Protein AF-0000000074753295 (afdb_homodimer)

Nearest PDB structures (foldseek):
  6atp-assembly1_A  TM=7.482E-01  e=2.504E-10  Homo sapiens
  3zfb-assembly1_B  TM=7.483E-01  e=8.551E-10  Homo sapiens
  2r3x-assembly1_B  TM=7.324E-01  e=6.906E-10  Homo sapiens
  1gse-assembly1_B  TM=7.318E-01  e=7.285E-10  Homo sapiens
  3ktl-assembly1_B  TM=7.385E-01  e=1.059E-09  Homo sapiens

pLDDT: mean 79.84, std 23.33, range [22.93, 98.58]

Foldseek 3Di:
DPPPPPPDPPPPPPPPPPPPPPPPPPPPCPPPQDDFAKEKEAALALALRQLLLLLCLFQPGHYDYDYDPDLVVCQVVAPHSDDTWIAGDPPGIDDDSVRSQVVSQVPGPQADDDPVSVVLLVVLLVLLVVLRVLVVCLLVVNDDDPLSVCQLPFCDCPDPPRSGHPNVSLVVVLVLLCVLCPPVVVNRHSVNCQLDSDNRHHHSSLSSNLSSVVLVCLVPVCSCPPRVSNVRNNVVSCPDPSNCQCDDDVHSRHDHNPPPSVD/DPPPPPPDPPPPPPPPPPPPPPPPPPPPCPVPQDDFAKEKEAALALALRQLLLLLCLFQPGHYDYDYDPDLVVCQVVAPPSDDTWIAGDPPGIDDDSVRSQVVSQVPGPQADDDPVSVVLLVVLLVLLVVLRVLVVCLLVVNDDDPLSVCQLPFCDCPDPPRSGHPNVSLVVVLVLLCVLCPPVVVNRHSVNCQLDSDNRHHHSSLSSNLSSVVLVCLVPVCSCPPRVSNVRNNVVSCPDPSNCQCDDCVHSNHDRNVVPSVD

Structure (mmCIF, N/CA/C/O backbone):
data_AF-0000000074753295-model_v1
#
loop_
_entity.id
_entity.type
_entity.pdbx_description
1 polymer 'Glutathione transferase'
#
loop_
_atom_site.group_PDB
_atom_site.id
_atom_site.type_symbol
_atom_site.label_atom_id
_atom_site.label_alt_id
_atom_site.label_comp_id
_atom_site.label_asym_id
_atom_site.label_entity_id
_atom_site.label_seq_id
_atom_site.pdbx_PDB_ins_code
_atom_site.Cartn_x
_atom_site.Cartn_y
_atom_site.Cartn_z
_atom_site.occupancy
_atom_site.B_iso_or_equiv
_atom_site.auth_seq_id
_atom_site.auth_comp_id
_atom_site.auth_asym_id
_atom_site.auth_atom_id
_atom_site.pdbx_PDB_model_num
ATOM 1 N N . MET A 1 1 ? -85.278 -34.259 -44.607 1 22.93 1 MET A N 1
ATOM 2 C CA . MET A 1 1 ? -85.221 -34.198 -43.149 1 22.93 1 MET A CA 1
ATOM 3 C C . MET A 1 1 ? -83.836 -33.766 -42.676 1 22.93 1 MET A C 1
ATOM 5 O O . MET A 1 1 ? -82.93 -34.593 -42.56 1 22.93 1 MET A O 1
ATOM 9 N N . ALA A 1 2 ? -83.374 -32.495 -43.119 1 24.71 2 ALA A N 1
ATOM 10 C CA . ALA A 1 2 ? -82.128 -31.734 -43.156 1 24.71 2 ALA A CA 1
ATOM 11 C C . ALA A 1 2 ? -81.68 -31.347 -41.749 1 24.71 2 ALA A C 1
ATOM 13 O O . ALA A 1 2 ? -82.33 -30.534 -41.087 1 24.71 2 ALA A O 1
ATOM 14 N N . ARG A 1 3 ? -81.108 -32.297 -40.955 1 25.81 3 ARG A N 1
ATOM 15 C CA . ARG A 1 3 ? -80.732 -32.353 -39.546 1 25.81 3 ARG A CA 1
ATOM 16 C C . ARG A 1 3 ? -79.679 -31.299 -39.218 1 25.81 3 ARG A C 1
ATOM 18 O O . ARG A 1 3 ? -78.58 -31.318 -39.776 1 25.81 3 ARG A O 1
ATOM 25 N N . SER A 1 4 ? -80.026 -30.026 -39.003 1 27.62 4 SER A N 1
ATOM 26 C CA . SER A 1 4 ? -79.315 -28.783 -38.727 1 27.62 4 SER A CA 1
ATOM 27 C C . SER A 1 4 ? -78.497 -28.887 -37.443 1 27.62 4 SER A C 1
ATOM 29 O O . SER A 1 4 ? -79.046 -29.153 -36.372 1 27.62 4 SER A O 1
ATOM 31 N N . SER A 1 5 ? -77.249 -29.41 -37.467 1 24.99 5 SER A N 1
ATOM 32 C CA . SER A 1 5 ? -76.243 -29.721 -36.457 1 24.99 5 SER A CA 1
ATOM 33 C C . SER A 1 5 ? -75.837 -28.473 -35.679 1 24.99 5 SER A C 1
ATOM 35 O O . SER A 1 5 ? -75.257 -27.544 -36.245 1 24.99 5 SER A O 1
ATOM 37 N N . ARG A 1 6 ? -76.619 -27.986 -34.675 1 28.18 6 ARG A N 1
ATOM 38 C CA . ARG A 1 6 ? -76.529 -26.808 -33.817 1 28.18 6 ARG A CA 1
ATOM 39 C C . ARG A 1 6 ? -75.253 -26.833 -32.984 1 28.18 6 ARG A C 1
ATOM 41 O O . ARG A 1 6 ? -75.054 -27.738 -32.17 1 28.18 6 ARG A O 1
ATOM 48 N N . TRP A 1 7 ? -74.043 -26.369 -33.446 1 24.99 7 TRP A N 1
ATOM 49 C CA . TRP A 1 7 ? -72.711 -26.378 -32.851 1 24.99 7 TRP A CA 1
ATOM 50 C C . TRP A 1 7 ? -72.674 -25.526 -31.586 1 24.99 7 TRP A C 1
ATOM 52 O O . TRP A 1 7 ? -73.024 -24.344 -31.616 1 24.99 7 TRP A O 1
ATOM 62 N N . PRO A 1 8 ? -72.841 -26.04 -30.317 1 29.98 8 PRO A N 1
ATOM 63 C CA . PRO A 1 8 ? -72.936 -25.35 -29.029 1 29.98 8 PRO A CA 1
ATOM 64 C C . PRO A 1 8 ? -71.678 -24.553 -28.691 1 29.98 8 PRO A C 1
ATOM 66 O O . PRO A 1 8 ? -70.565 -24.999 -28.98 1 29.98 8 PRO A O 1
ATOM 69 N N . TRP A 1 9 ? -71.639 -23.17 -28.712 1 27.85 9 TRP A N 1
ATOM 70 C CA . TRP A 1 9 ? -70.621 -22.162 -28.436 1 27.85 9 TRP A CA 1
ATOM 71 C C . TRP A 1 9 ? -70.162 -22.235 -26.983 1 27.85 9 TRP A C 1
ATOM 73 O O . TRP A 1 9 ? -70.97 -22.097 -26.062 1 27.85 9 TRP A O 1
ATOM 83 N N . LEU A 1 10 ? -69.258 -23.146 -26.539 1 26.39 10 LEU A N 1
ATOM 84 C CA . LEU A 1 10 ? -68.718 -23.316 -25.194 1 26.39 10 LEU A CA 1
ATOM 85 C C . LEU A 1 10 ? -68.041 -22.036 -24.715 1 26.39 10 LEU A C 1
ATOM 87 O O . LEU A 1 10 ? -67.155 -21.507 -25.391 1 26.39 10 LEU A O 1
ATOM 91 N N . ALA A 1 11 ? -68.693 -21.15 -23.957 1 29.46 11 ALA A N 1
ATOM 92 C CA . ALA A 1 11 ? -68.27 -19.924 -23.285 1 29.46 11 ALA A CA 1
ATOM 93 C C . ALA A 1 11 ? -67.146 -20.203 -22.292 1 29.46 11 ALA A C 1
ATOM 95 O O . ALA A 1 11 ? -67.334 -20.944 -21.324 1 29.46 11 ALA A O 1
ATOM 96 N N . LEU A 1 12 ? -65.837 -20.289 -22.655 1 26.9 12 LEU A N 1
ATOM 97 C CA . LEU A 1 12 ? -64.668 -20.481 -21.803 1 26.9 12 LEU A CA 1
ATOM 98 C C . LEU A 1 12 ? -64.55 -19.357 -20.78 1 26.9 12 LEU A C 1
ATOM 100 O O . LEU A 1 12 ? -64.461 -18.183 -21.148 1 26.9 12 LEU A O 1
ATOM 104 N N . ALA A 1 13 ? -65.15 -19.484 -19.571 1 28.53 13 ALA A N 1
ATOM 105 C CA . ALA A 1 13 ? -65.063 -18.622 -18.395 1 28.53 13 ALA A CA 1
ATOM 106 C C . ALA A 1 13 ? -63.61 -18.398 -17.985 1 28.53 13 ALA A C 1
ATOM 108 O O . ALA A 1 13 ? -62.877 -19.356 -17.727 1 28.53 13 ALA A O 1
ATOM 109 N N . ALA A 1 14 ? -62.894 -17.33 -18.429 1 28.89 14 ALA A N 1
ATOM 110 C CA . ALA A 1 14 ? -61.559 -16.86 -18.068 1 28.89 14 ALA A CA 1
ATOM 111 C C . ALA A 1 14 ? -61.467 -16.565 -16.574 1 28.89 14 ALA A C 1
ATOM 113 O O . ALA A 1 14 ? -62.123 -15.648 -16.074 1 28.89 14 ALA A O 1
ATOM 114 N N . LEU A 1 15 ? -61.379 -17.564 -15.648 1 31.29 15 LEU A N 1
ATOM 115 C CA . LEU A 1 15 ? -61.122 -17.396 -14.222 1 31.29 15 LEU A CA 1
ATOM 116 C C . LEU A 1 15 ? -59.857 -16.576 -13.99 1 31.29 15 LEU A C 1
ATOM 118 O O . LEU A 1 15 ? -58.763 -16.99 -14.381 1 31.29 15 LEU A O 1
ATOM 122 N N . GLY A 1 16 ? -59.909 -15.228 -13.937 1 28.08 16 GLY A N 1
ATOM 123 C CA . GLY A 1 16 ? -58.859 -14.297 -13.552 1 28.08 16 GLY A CA 1
ATOM 124 C C . GLY A 1 16 ? -58.276 -14.589 -12.183 1 28.08 16 GLY A C 1
ATOM 125 O O . GLY A 1 16 ? -58.957 -14.437 -11.167 1 28.08 16 GLY A O 1
ATOM 126 N N . LEU A 1 17 ? -57.368 -15.594 -12.014 1 30.66 17 LEU A N 1
ATOM 127 C CA . LEU A 1 17 ? -56.626 -15.844 -10.783 1 30.66 17 LEU A CA 1
ATOM 128 C C . LEU A 1 17 ? -55.878 -14.592 -10.335 1 30.66 17 LEU A C 1
ATOM 130 O O . LEU A 1 17 ? -54.973 -14.124 -11.028 1 30.66 17 LEU A O 1
ATOM 134 N N . ALA A 1 18 ? -56.535 -13.707 -9.595 1 31.38 18 ALA A N 1
ATOM 135 C CA . ALA A 1 18 ? -55.867 -12.617 -8.888 1 31.38 18 ALA A CA 1
ATOM 136 C C . ALA A 1 18 ? -54.765 -13.149 -7.976 1 31.38 18 ALA A C 1
ATOM 138 O O . ALA A 1 18 ? -55.041 -13.875 -7.017 1 31.38 18 ALA A O 1
ATOM 139 N N . VAL A 1 19 ? -53.549 -13.364 -8.467 1 30.08 19 VAL A N 1
ATOM 140 C CA . VAL A 1 19 ? -52.378 -13.632 -7.637 1 30.08 19 VAL A CA 1
ATOM 141 C C . VAL A 1 19 ? -52.187 -12.499 -6.632 1 30.08 19 VAL A C 1
ATOM 143 O O . VAL A 1 19 ? -51.93 -11.356 -7.016 1 30.08 19 VAL A O 1
ATOM 146 N N . ALA A 1 20 ? -52.881 -12.513 -5.52 1 31.47 20 ALA A N 1
ATOM 147 C CA . ALA A 1 20 ? -52.535 -11.651 -4.393 1 31.47 20 ALA A CA 1
ATOM 148 C C . ALA A 1 20 ? -51.049 -11.753 -4.06 1 31.47 20 ALA A C 1
ATOM 150 O O . ALA A 1 20 ? -50.554 -12.832 -3.726 1 31.47 20 ALA A O 1
ATOM 151 N N . PHE A 1 21 ? -50.24 -10.845 -4.598 1 31.52 21 PHE A N 1
ATOM 152 C CA . PHE A 1 21 ? -48.872 -10.633 -4.142 1 31.52 21 PHE A CA 1
ATOM 153 C C . PHE A 1 21 ? -48.83 -10.435 -2.631 1 31.52 21 PHE A C 1
ATOM 155 O O . PHE A 1 21 ? -49.318 -9.426 -2.118 1 31.52 21 PHE A O 1
ATOM 162 N N . VAL A 1 22 ? -48.901 -11.496 -1.828 1 33.35 22 VAL A N 1
ATOM 163 C CA . VAL A 1 22 ? -48.534 -11.388 -0.419 1 33.35 22 VAL A CA 1
ATOM 164 C C . VAL A 1 22 ? -47.17 -10.714 -0.291 1 33.35 22 VAL A C 1
ATOM 166 O O . VAL A 1 22 ? -46.158 -11.254 -0.744 1 33.35 22 VAL A O 1
ATOM 169 N N . ASN A 1 23 ? -47.098 -9.418 -0.248 1 30.79 23 ASN A N 1
ATOM 170 C CA . ASN A 1 23 ? -45.958 -8.657 0.252 1 30.79 23 ASN A CA 1
ATOM 171 C C . ASN A 1 23 ? -45.429 -9.234 1.562 1 30.79 23 ASN A C 1
ATOM 173 O O . ASN A 1 23 ? -46.051 -9.071 2.613 1 30.79 23 ASN A O 1
ATOM 177 N N . SER A 1 24 ? -44.866 -10.46 1.571 1 33.55 24 SER A N 1
ATOM 178 C CA . SER A 1 24 ? -44.18 -10.805 2.812 1 33.55 24 SER A CA 1
ATOM 179 C C . SER A 1 24 ? -43.253 -9.681 3.262 1 33.55 24 SER A C 1
ATOM 181 O O . SER A 1 24 ? -42.488 -9.142 2.459 1 33.55 24 SER A O 1
ATOM 183 N N . PRO A 1 25 ? -43.572 -8.997 4.309 1 33.24 25 PRO A N 1
ATOM 184 C CA . PRO A 1 25 ? -42.616 -8.016 4.826 1 33.24 25 PRO A CA 1
ATOM 185 C C . PRO A 1 25 ? -41.186 -8.549 4.866 1 33.24 25 PRO A C 1
ATOM 187 O O . PRO A 1 25 ? -40.95 -9.659 5.35 1 33.24 25 PRO A O 1
ATOM 190 N N . ARG A 1 26 ? -40.407 -8.242 3.884 1 30.76 26 ARG A N 1
ATOM 191 C CA . ARG A 1 26 ? -38.97 -8.465 4.007 1 30.76 26 ARG A CA 1
ATOM 192 C C . ARG A 1 26 ? -38.477 -8.108 5.405 1 30.76 26 ARG A C 1
ATOM 194 O O . ARG A 1 26 ? -38.509 -6.94 5.8 1 30.76 26 ARG A O 1
ATOM 201 N N . SER A 1 27 ? -38.656 -9.011 6.384 1 31.74 27 SER A N 1
ATOM 202 C CA . SER A 1 27 ? -37.968 -8.847 7.66 1 31.74 27 SER A CA 1
ATOM 203 C C . SER A 1 27 ? -36.533 -8.374 7.458 1 31.74 27 SER A C 1
ATOM 205 O O . SER A 1 27 ? -35.775 -8.979 6.697 1 31.74 27 SER A O 1
ATOM 207 N N . GLU A 1 28 ? -36.33 -7.15 7.435 1 31.73 28 GLU A N 1
ATOM 208 C CA . GLU A 1 28 ? -34.972 -6.637 7.595 1 31.73 28 GLU A CA 1
ATOM 209 C C . GLU A 1 28 ? -34.196 -7.445 8.632 1 31.73 28 GLU A C 1
ATOM 211 O O . GLU A 1 28 ? -34.445 -7.324 9.833 1 31.73 28 GLU A O 1
ATOM 216 N N . ARG A 1 29 ? -33.966 -8.704 8.381 1 28.19 29 ARG A N 1
ATOM 217 C CA . ARG A 1 29 ? -33.003 -9.365 9.255 1 28.19 29 ARG A CA 1
ATOM 218 C C . ARG A 1 29 ? -31.833 -8.441 9.579 1 28.19 29 ARG A C 1
ATOM 220 O O . ARG A 1 29 ? -30.965 -8.211 8.734 1 28.19 29 ARG A O 1
ATOM 227 N N . ARG A 1 30 ? -32.068 -7.331 10.225 1 32.3 30 ARG A N 1
ATOM 228 C CA . ARG A 1 30 ? -30.945 -6.711 10.921 1 32.3 30 ARG A CA 1
ATOM 229 C C . ARG A 1 30 ? -30.031 -7.766 11.535 1 32.3 30 ARG A C 1
ATOM 231 O O . ARG A 1 30 ? -30.403 -8.426 12.509 1 32.3 30 ARG A O 1
ATOM 238 N N . SER A 1 31 ? -29.302 -8.513 10.838 1 36.36 31 SER A N 1
ATOM 239 C CA . SER A 1 31 ? -28.308 -9.472 11.308 1 36.36 31 SER A CA 1
ATOM 240 C C . SER A 1 31 ? -27.538 -8.928 12.506 1 36.36 31 SER A C 1
ATOM 242 O O . SER A 1 31 ? -26.987 -7.826 12.449 1 36.36 31 SER A O 1
ATOM 244 N N . ARG A 1 32 ? -27.954 -9.127 13.655 1 36.5 32 ARG A N 1
ATOM 245 C CA . ARG A 1 32 ? -27.24 -8.903 14.908 1 36.5 32 ARG A CA 1
ATOM 246 C C . ARG A 1 32 ? -25.774 -9.301 14.782 1 36.5 32 ARG A C 1
ATOM 248 O O . ARG A 1 32 ? -25.452 -10.488 14.695 1 36.5 32 ARG A O 1
ATOM 255 N N . VAL A 1 33 ? -25.064 -8.463 14.031 1 47.02 33 VAL A N 1
ATOM 256 C CA . VAL A 1 33 ? -23.625 -8.682 14.136 1 47.02 33 VAL A CA 1
ATOM 257 C C . VAL A 1 33 ? -23.256 -9.01 15.581 1 47.02 33 VAL A C 1
ATOM 259 O O . VAL A 1 33 ? -23.541 -8.231 16.493 1 47.02 33 VAL A O 1
ATOM 262 N N . ALA A 1 34 ? -23.108 -10.294 15.867 1 50.99 34 ALA A N 1
ATOM 263 C CA . ALA A 1 34 ? -22.696 -10.697 17.209 1 50.99 34 ALA A CA 1
ATOM 264 C C . ALA A 1 34 ? -21.646 -9.744 17.77 1 50.99 34 ALA A C 1
ATOM 266 O O . ALA A 1 34 ? -20.855 -9.169 17.018 1 50.99 34 ALA A O 1
ATOM 267 N N . ARG A 1 35 ? -21.721 -9.431 18.898 1 60 35 ARG A N 1
ATOM 268 C CA . ARG A 1 35 ? -20.776 -8.606 19.645 1 60 35 ARG A CA 1
ATOM 269 C C . ARG A 1 35 ? -19.338 -9.027 19.361 1 60 35 ARG A C 1
ATOM 271 O O . ARG A 1 35 ? -19.016 -10.216 19.395 1 60 35 ARG A O 1
ATOM 278 N N . GLY A 1 36 ? -18.496 -8.172 18.498 1 75.91 36 GLY A N 1
ATOM 279 C CA . GLY A 1 36 ? -17.098 -8.458 18.218 1 75.91 36 GLY A CA 1
ATOM 280 C C . GLY A 1 36 ? -16.835 -8.77 16.756 1 75.91 36 GLY A C 1
ATOM 281 O O . GLY A 1 36 ? -15.686 -8.756 16.311 1 75.91 36 GLY A O 1
ATOM 282 N N . ALA A 1 37 ? -17.969 -8.946 16.058 1 87.15 37 ALA A N 1
ATOM 283 C CA . ALA A 1 37 ? -17.783 -9.274 14.646 1 87.15 37 ALA A CA 1
ATOM 284 C C . ALA A 1 37 ? -17.437 -8.028 13.835 1 87.15 37 ALA A C 1
ATOM 286 O O . ALA A 1 37 ? -17.97 -6.946 14.09 1 87.15 37 ALA A O 1
ATOM 287 N N . LEU A 1 38 ? -16.614 -8.239 12.831 1 96.39 38 LEU A N 1
ATOM 288 C CA . LEU A 1 38 ? -16.23 -7.172 11.914 1 96.39 38 LEU A CA 1
ATOM 289 C C . LEU A 1 38 ? -17.3 -6.959 10.848 1 96.39 38 LEU A C 1
ATOM 291 O O . LEU A 1 38 ? -17.877 -7.924 10.342 1 96.39 38 LEU A O 1
ATOM 295 N N . LYS A 1 39 ? -17.661 -5.72 10.614 1 96.38 39 LYS A N 1
ATOM 296 C CA . LYS A 1 39 ? -18.561 -5.395 9.512 1 96.38 39 LYS A CA 1
ATOM 297 C C . LYS A 1 39 ? -17.787 -4.87 8.306 1 96.38 39 LYS A C 1
ATOM 299 O O . LYS A 1 39 ? -17.122 -3.836 8.391 1 96.38 39 LYS A O 1
ATOM 304 N N . PHE A 1 40 ? -17.901 -5.608 7.276 1 96.32 40 PHE A N 1
ATOM 305 C CA . PHE A 1 40 ? -17.169 -5.295 6.055 1 96.32 40 PHE A CA 1
ATOM 306 C C . PHE A 1 40 ? -18.124 -4.866 4.947 1 96.32 40 PHE A C 1
ATOM 308 O O . PHE A 1 40 ? -18.95 -5.66 4.49 1 96.32 40 PHE A O 1
ATOM 315 N N . THR A 1 41 ? -18.054 -3.532 4.493 1 95.55 41 THR A N 1
ATOM 316 C CA . THR A 1 41 ? -18.92 -2.981 3.457 1 95.55 41 THR A CA 1
ATOM 317 C C . THR A 1 41 ? -18.144 -2.767 2.161 1 95.55 41 THR A C 1
ATOM 319 O O . THR A 1 41 ? -17.097 -2.116 2.158 1 95.55 41 THR A O 1
ATOM 322 N N . TYR A 1 42 ? -18.619 -3.328 1.08 1 93.4 42 TYR A N 1
ATOM 323 C CA . TYR A 1 42 ? -17.952 -3.267 -0.216 1 93.4 42 TYR A CA 1
ATOM 324 C C . TYR A 1 42 ? -18.952 -3.449 -1.352 1 93.4 42 TYR A C 1
ATOM 326 O O . TYR A 1 42 ? -20.088 -3.872 -1.126 1 93.4 42 TYR A O 1
ATOM 334 N N . PHE A 1 43 ? -18.602 -3.04 -2.58 1 91.14 43 PHE A N 1
ATOM 335 C CA . PHE A 1 43 ? -19.471 -3.223 -3.737 1 91.14 43 PHE A CA 1
ATOM 336 C C . PHE A 1 43 ? -19.474 -4.679 -4.186 1 91.14 43 PHE A C 1
ATOM 338 O O . PHE A 1 43 ? -18.449 -5.36 -4.111 1 91.14 43 PHE A O 1
ATOM 345 N N . PRO A 1 44 ? -20.565 -5.149 -4.611 1 85.44 44 PRO A N 1
ATOM 346 C CA . PRO A 1 44 ? -20.622 -6.521 -5.121 1 85.44 44 PRO A CA 1
ATOM 347 C C . PRO A 1 44 ? -20 -6.66 -6.509 1 85.44 44 PRO A C 1
ATOM 349 O O . PRO A 1 44 ? -20.658 -7.132 -7.44 1 85.44 44 PRO A O 1
ATOM 352 N N . LEU A 1 45 ? -18.764 -6.19 -6.632 1 85.08 45 LEU A N 1
ATOM 353 C CA . LEU A 1 45 ? -17.95 -6.246 -7.842 1 85.08 45 LEU A CA 1
ATOM 354 C C . LEU A 1 45 ? -16.537 -6.721 -7.525 1 85.08 45 LEU A C 1
ATOM 356 O O . LEU A 1 45 ? -16.069 -6.582 -6.392 1 85.08 45 LEU A O 1
ATOM 360 N N . TRP A 1 46 ? -15.878 -7.312 -8.571 1 88.14 46 TRP A N 1
ATOM 361 C CA . TRP A 1 46 ? -14.496 -7.739 -8.374 1 88.14 46 TRP A CA 1
ATOM 362 C C . TRP A 1 46 ? -13.533 -6.571 -8.56 1 88.14 46 TRP A C 1
ATOM 364 O O . TRP A 1 46 ? -12.936 -6.415 -9.628 1 88.14 46 TRP A O 1
ATOM 374 N N . ALA A 1 47 ? -13.498 -5.786 -7.587 1 89.66 47 ALA A N 1
ATOM 375 C CA . ALA A 1 47 ? -12.616 -4.622 -7.567 1 89.66 47 ALA A CA 1
ATOM 376 C C . ALA A 1 47 ? -11.721 -4.634 -6.331 1 89.66 47 ALA A C 1
ATOM 378 O O . ALA A 1 47 ? -10.835 -5.483 -6.206 1 89.66 47 ALA A O 1
ATOM 379 N N . LYS A 1 48 ? -12.028 -3.744 -5.355 1 92.81 48 LYS A N 1
ATOM 380 C CA . LYS A 1 48 ? -11.135 -3.614 -4.207 1 92.81 48 LYS A CA 1
ATOM 381 C C . LYS A 1 48 ? -11.661 -4.397 -3.009 1 92.81 48 LYS A C 1
ATOM 383 O O . LYS A 1 48 ? -10.934 -4.618 -2.037 1 92.81 48 LYS A O 1
ATOM 388 N N . GLY A 1 49 ? -12.841 -4.946 -3.053 1 93.15 49 GLY A N 1
ATOM 389 C CA . GLY A 1 49 ? -13.469 -5.644 -1.943 1 93.15 49 GLY A CA 1
ATOM 390 C C . GLY A 1 49 ? -13.006 -7.081 -1.803 1 93.15 49 GLY A C 1
ATOM 391 O O . GLY A 1 49 ? -12.705 -7.538 -0.699 1 93.15 49 GLY A O 1
ATOM 392 N N . PRO A 1 50 ? -12.867 -7.82 -2.844 1 93.61 50 PRO A N 1
ATOM 393 C CA . PRO A 1 50 ? -12.644 -9.266 -2.791 1 93.61 50 PRO A CA 1
ATOM 394 C C . PRO A 1 50 ? -11.378 -9.641 -2.024 1 93.61 50 PRO A C 1
ATOM 396 O O . PRO A 1 50 ? -11.36 -10.646 -1.309 1 93.61 50 PRO A O 1
ATOM 399 N N . ALA A 1 51 ? -10.276 -8.917 -2.163 1 96.08 51 ALA A N 1
ATOM 400 C CA . ALA A 1 51 ? -9.049 -9.267 -1.453 1 96.08 51 ALA A CA 1
ATOM 401 C C . ALA A 1 51 ? -9.28 -9.309 0.055 1 96.08 51 ALA A C 1
ATOM 403 O O . ALA A 1 51 ? -8.857 -10.252 0.728 1 96.08 51 ALA A O 1
ATOM 404 N N . ALA A 1 52 ? -9.962 -8.294 0.568 1 96.72 52 ALA A N 1
ATOM 405 C CA . ALA A 1 52 ? -10.226 -8.248 2.003 1 96.72 52 ALA A CA 1
ATOM 406 C C . ALA A 1 52 ? -11.268 -9.289 2.403 1 96.72 52 ALA A C 1
ATOM 408 O O . ALA A 1 52 ? -11.194 -9.864 3.491 1 96.72 52 ALA A O 1
ATOM 409 N N . ALA A 1 53 ? -12.246 -9.531 1.547 1 94.6 53 ALA A N 1
ATOM 410 C CA . ALA A 1 53 ? -13.21 -10.591 1.834 1 94.6 53 ALA A CA 1
ATOM 411 C C . ALA A 1 53 ? -12.519 -11.948 1.934 1 94.6 53 ALA A C 1
ATOM 413 O O . ALA A 1 53 ? -12.795 -12.726 2.851 1 94.6 53 ALA A O 1
ATOM 414 N N . LEU A 1 54 ? -11.638 -12.21 1.02 1 95.24 54 LEU A N 1
ATOM 415 C CA . LEU A 1 54 ? -10.849 -13.436 1.067 1 95.24 54 LEU A CA 1
ATOM 416 C C . LEU A 1 54 ? -10.027 -13.504 2.35 1 95.24 54 LEU A C 1
ATOM 418 O O . LEU A 1 54 ? -9.992 -14.542 3.015 1 95.24 54 LEU A O 1
ATOM 422 N N . ALA A 1 55 ? -9.384 -12.394 2.688 1 96.49 55 ALA A N 1
ATOM 423 C CA . ALA A 1 55 ? -8.557 -12.359 3.892 1 96.49 55 ALA A CA 1
ATOM 424 C C . ALA A 1 55 ? -9.397 -12.61 5.141 1 96.49 55 ALA A C 1
ATOM 426 O O . ALA A 1 55 ? -8.98 -13.346 6.039 1 96.49 55 ALA A O 1
ATOM 427 N N . LEU A 1 56 ? -10.551 -12.009 5.183 1 95.73 56 LEU A N 1
ATOM 428 C CA . LEU A 1 56 ? -11.44 -12.209 6.323 1 95.73 56 LEU A CA 1
ATOM 429 C C . LEU A 1 56 ? -11.869 -13.668 6.428 1 95.73 56 LEU A C 1
ATOM 431 O O . LEU A 1 56 ? -11.875 -14.24 7.521 1 95.73 56 LEU A O 1
ATOM 435 N N . GLN A 1 57 ? -12.113 -14.217 5.328 1 93.7 57 GLN A N 1
ATOM 436 C CA . GLN A 1 57 ? -12.556 -15.607 5.335 1 93.7 57 GLN A CA 1
ATOM 437 C C . GLN A 1 57 ? -11.427 -16.543 5.758 1 93.7 57 GLN A C 1
ATOM 439 O O . GLN A 1 57 ? -11.653 -17.499 6.502 1 93.7 57 GLN A O 1
ATOM 444 N N . HIS A 1 58 ? -10.256 -16.268 5.339 1 94.21 58 HIS A N 1
ATOM 445 C CA . HIS A 1 58 ? -9.106 -17.108 5.653 1 94.21 58 HIS A CA 1
ATOM 446 C C . HIS A 1 58 ? -8.598 -16.841 7.066 1 94.21 58 HIS A C 1
ATOM 448 O O . HIS A 1 58 ? -7.893 -17.671 7.644 1 94.21 58 HIS A O 1
ATOM 454 N N . SER A 1 59 ? -8.906 -15.699 7.646 1 94.4 59 SER A N 1
ATOM 455 C CA . SER A 1 59 ? -8.309 -15.234 8.893 1 94.4 59 SER A CA 1
ATOM 456 C C . SER A 1 59 ? -8.944 -15.918 10.099 1 94.4 59 SER A C 1
ATOM 458 O O . SER A 1 59 ? -8.364 -15.934 11.187 1 94.4 59 SER A O 1
ATOM 460 N N . GLY A 1 60 ? -10.18 -16.359 9.947 1 91.19 60 GLY A N 1
ATOM 461 C CA . GLY A 1 60 ? -10.91 -16.919 11.072 1 91.19 60 GLY A CA 1
ATOM 462 C C . GLY A 1 60 ? -11.608 -15.868 11.914 1 91.19 60 GLY A C 1
ATOM 463 O O . GLY A 1 60 ? -12.304 -16.197 12.876 1 91.19 60 GLY A O 1
ATOM 464 N N . LEU A 1 61 ? -11.459 -14.663 11.575 1 94.21 61 LEU A N 1
ATOM 465 C CA . LEU A 1 61 ? -12.182 -13.606 12.275 1 94.21 61 LEU A CA 1
ATOM 466 C C . LEU A 1 61 ? -13.67 -13.657 11.947 1 94.21 61 LEU A C 1
ATOM 468 O O . LEU A 1 61 ? -14.049 -13.927 10.805 1 94.21 61 LEU A O 1
ATOM 472 N N . GLU A 1 62 ? -14.455 -13.417 12.944 1 94.31 62 GLU A N 1
ATOM 473 C CA . GLU A 1 62 ? -15.886 -13.29 12.685 1 94.31 62 GLU A CA 1
ATOM 474 C C . GLU A 1 62 ? -16.202 -11.988 11.956 1 94.31 62 GLU A C 1
ATOM 476 O O . GLU A 1 62 ? -15.773 -10.913 12.381 1 94.31 62 GLU A O 1
ATOM 481 N N . TRP A 1 63 ? -16.914 -12.172 10.846 1 94.27 63 TRP A N 1
ATOM 482 C CA . TRP A 1 63 ? -17.232 -10.97 10.083 1 94.27 63 TRP A CA 1
ATOM 483 C C . TRP A 1 63 ? -18.549 -11.135 9.331 1 94.27 63 TRP A C 1
ATOM 485 O O . TRP A 1 63 ? -19.018 -12.257 9.127 1 94.27 63 TRP A O 1
ATOM 495 N N . GLU A 1 64 ? -19.098 -10.005 9.003 1 91.79 64 GLU A N 1
ATOM 496 C CA . GLU A 1 64 ? -20.28 -9.92 8.149 1 91.79 64 GLU A CA 1
ATOM 497 C C . GLU A 1 64 ? -20.047 -8.97 6.978 1 91.79 64 GLU A C 1
ATOM 499 O O . GLU A 1 64 ? -19.443 -7.908 7.144 1 91.79 64 GLU A O 1
ATOM 504 N N . GLY A 1 65 ? -20.466 -9.445 5.839 1 90.51 65 GLY A N 1
ATOM 505 C CA . GLY A 1 65 ? -20.397 -8.615 4.647 1 90.51 65 GLY A CA 1
ATOM 506 C C . GLY A 1 65 ? -21.666 -7.822 4.398 1 90.51 65 GLY A C 1
ATOM 507 O O . GLY A 1 65 ? -22.767 -8.294 4.69 1 90.51 65 GLY A O 1
ATOM 508 N N . ALA A 1 66 ? -21.461 -6.556 3.86 1 89.69 66 ALA A N 1
ATOM 509 C CA . ALA A 1 66 ? -22.596 -5.718 3.484 1 89.69 66 ALA A CA 1
ATOM 510 C C . ALA A 1 66 ? -22.323 -4.978 2.178 1 89.69 66 ALA A C 1
ATOM 512 O O . ALA A 1 66 ? -21.189 -4.574 1.912 1 89.69 66 ALA A O 1
ATOM 513 N N . PHE A 1 67 ? -23.377 -4.843 1.433 1 87.97 67 PHE A N 1
ATOM 514 C CA . PHE A 1 67 ? -23.344 -4.003 0.241 1 87.97 67 PHE A CA 1
ATOM 515 C C . PHE A 1 67 ? -24.092 -2.697 0.479 1 87.97 67 PHE A C 1
ATOM 517 O O . PHE A 1 67 ? -25.088 -2.669 1.205 1 87.97 67 PHE A O 1
ATOM 524 N N . PRO A 1 68 ? -23.538 -1.645 -0.125 1 90.09 68 PRO A N 1
ATOM 525 C CA . PRO A 1 68 ? -24.243 -0.382 0.108 1 90.09 68 PRO A CA 1
ATOM 526 C C . PRO A 1 68 ? -25.614 -0.34 -0.562 1 90.09 68 PRO A C 1
ATOM 528 O O . PRO A 1 68 ? -25.746 -0.709 -1.732 1 90.09 68 PRO A O 1
ATOM 531 N N . GLU A 1 69 ? -26.623 0.137 0.162 1 88.08 69 GLU A N 1
ATOM 532 C CA . GLU A 1 69 ? -27.943 0.361 -0.418 1 88.08 69 GLU A CA 1
ATOM 533 C C . GLU A 1 69 ? -27.981 1.657 -1.222 1 88.08 69 GLU A C 1
ATOM 535 O O . GLU A 1 69 ? -28.587 1.711 -2.294 1 88.08 69 GLU A O 1
ATOM 540 N N . ASP A 1 70 ? -27.393 2.66 -0.686 1 92.94 70 ASP A N 1
ATOM 541 C CA . ASP A 1 70 ? -27.305 3.984 -1.295 1 92.94 70 ASP A CA 1
ATOM 542 C C . ASP A 1 70 ? -25.904 4.571 -1.131 1 92.94 70 ASP A C 1
ATOM 544 O O . ASP A 1 70 ? -25.621 5.248 -0.141 1 92.94 70 ASP A O 1
ATOM 548 N N . TRP A 1 71 ? -25.1 4.384 -2.138 1 91.67 71 TRP A N 1
ATOM 549 C CA . TRP A 1 71 ? -23.709 4.824 -2.095 1 91.67 71 TRP A CA 1
ATOM 550 C C . TRP A 1 71 ? -23.622 6.339 -1.95 1 91.67 71 TRP A C 1
ATOM 552 O O . TRP A 1 71 ? -22.775 6.851 -1.214 1 91.67 71 TRP A O 1
ATOM 562 N N . LYS A 1 72 ? -24.483 7.031 -2.614 1 91.23 72 LYS A N 1
ATOM 563 C CA . LYS A 1 72 ? -24.444 8.49 -2.578 1 91.23 72 LYS A CA 1
ATOM 564 C C . LYS A 1 72 ? -24.545 9.008 -1.146 1 91.23 72 LYS A C 1
ATOM 566 O O . LYS A 1 72 ? -23.818 9.925 -0.759 1 91.23 72 LYS A O 1
ATOM 571 N N . THR A 1 73 ? -25.388 8.354 -0.362 1 93.15 73 THR A N 1
ATOM 572 C CA . THR A 1 73 ? -25.596 8.774 1.019 1 93.15 73 THR A CA 1
ATOM 573 C C . THR A 1 73 ? -24.467 8.27 1.913 1 93.15 73 THR A C 1
ATOM 575 O O . THR A 1 73 ? -24.031 8.972 2.827 1 93.15 73 THR A O 1
ATOM 578 N N . LEU A 1 74 ? -23.935 7.112 1.628 1 94.55 74 LEU A N 1
ATOM 579 C CA . LEU A 1 74 ? -22.918 6.48 2.461 1 94.55 74 LEU A CA 1
ATOM 580 C C . LEU A 1 74 ? -21.548 7.102 2.212 1 94.55 74 LEU A C 1
ATOM 582 O O . LEU A 1 74 ? -20.708 7.146 3.113 1 94.55 74 LEU A O 1
ATOM 586 N N . LYS A 1 75 ? -21.324 7.63 1.046 1 94.67 75 LYS A N 1
ATOM 587 C CA . LYS A 1 75 ? -20.012 8.064 0.574 1 94.67 75 LYS A CA 1
ATOM 588 C C . LYS A 1 75 ? -19.379 9.057 1.544 1 94.67 75 LYS A C 1
ATOM 590 O O . LYS A 1 75 ? -18.228 8.886 1.952 1 94.67 75 LYS A O 1
ATOM 595 N N . GLY A 1 76 ? -20.13 10.005 2.029 1 93.47 76 GLY A N 1
ATOM 596 C CA . GLY A 1 76 ? -19.615 11.065 2.881 1 93.47 76 GLY A CA 1
ATOM 597 C C . GLY A 1 76 ? -19.27 10.592 4.28 1 93.47 76 GLY A C 1
ATOM 598 O O . GLY A 1 76 ? -18.586 11.294 5.028 1 93.47 76 GLY A O 1
ATOM 599 N N . THR A 1 77 ? -19.68 9.316 4.668 1 93.95 77 THR A N 1
ATOM 600 C CA . THR A 1 77 ? -19.443 8.797 6.01 1 93.95 77 THR A CA 1
ATOM 601 C C . THR A 1 77 ? -18.182 7.938 6.043 1 93.95 77 THR A C 1
ATOM 603 O O . THR A 1 77 ? -17.728 7.535 7.116 1 93.95 77 THR A O 1
ATOM 606 N N . THR A 1 78 ? -17.623 7.651 4.875 1 95.93 78 THR A N 1
ATOM 607 C CA . THR A 1 78 ? -16.41 6.843 4.809 1 95.93 78 THR A CA 1
ATOM 608 C C . THR A 1 78 ? -15.169 7.717 4.969 1 95.93 78 THR A C 1
ATOM 610 O O . THR A 1 78 ? -15.199 8.91 4.657 1 95.93 78 THR A O 1
ATOM 613 N N . PRO A 1 79 ? -14.104 7.166 5.402 1 96.19 79 PRO A N 1
ATOM 614 C CA . PRO A 1 79 ? -12.921 7.977 5.696 1 96.19 79 PRO A CA 1
ATOM 615 C C . PRO A 1 79 ? -12.381 8.7 4.464 1 96.19 79 PRO A C 1
ATOM 617 O O . PRO A 1 79 ? -11.894 9.829 4.57 1 96.19 79 PRO A O 1
ATOM 620 N N . PHE A 1 80 ? -12.455 8.064 3.3 1 97.46 80 PHE A N 1
ATOM 621 C CA . PHE A 1 80 ? -11.768 8.61 2.136 1 97.46 80 PHE A CA 1
ATOM 622 C C . PHE A 1 80 ? -12.675 8.589 0.912 1 97.46 80 PHE A C 1
ATOM 624 O O . PHE A 1 80 ? -12.199 8.47 -0.218 1 97.46 80 PHE A O 1
ATOM 631 N N . LEU A 1 81 ? -14.046 8.543 1.139 1 96.89 81 LEU A N 1
ATOM 632 C CA . LEU A 1 81 ? -15.045 8.573 0.077 1 96.89 81 LEU A CA 1
ATOM 633 C C . LEU A 1 81 ? -14.913 7.353 -0.829 1 96.89 81 LEU A C 1
ATOM 635 O O . LEU A 1 81 ? -15.018 7.468 -2.052 1 96.89 81 LEU A O 1
ATOM 639 N N . GLU A 1 82 ? -14.621 6.243 -0.148 1 96 82 GLU A N 1
ATOM 640 C CA . GLU A 1 82 ? -14.44 5.019 -0.922 1 96 82 GLU A CA 1
ATOM 641 C C . GLU A 1 82 ? -14.942 3.8 -0.153 1 96 82 GLU A C 1
ATOM 643 O O . GLU A 1 82 ? -15.12 3.859 1.065 1 96 82 GLU A O 1
ATOM 648 N N . LEU A 1 83 ? -15.31 2.845 -0.886 1 94.94 83 LEU A N 1
ATOM 649 C CA . LEU A 1 83 ? -15.405 1.472 -0.402 1 94.94 83 LEU A CA 1
ATOM 650 C C . LEU A 1 83 ? -14.269 0.62 -0.958 1 94.94 83 LEU A C 1
ATOM 652 O O . LEU A 1 83 ? -13.722 0.924 -2.02 1 94.94 83 LEU A O 1
ATOM 656 N N . PRO A 1 84 ? -13.827 -0.384 -0.188 1 96.21 84 PRO A N 1
ATOM 657 C CA . PRO A 1 84 ? -14.413 -0.981 1.014 1 96.21 84 PRO A CA 1
ATOM 658 C C . PRO A 1 84 ? -14.025 -0.238 2.291 1 96.21 84 PRO A C 1
ATOM 660 O O . PRO A 1 84 ? -13.05 0.519 2.297 1 96.21 84 PRO A O 1
ATOM 663 N N . VAL A 1 85 ? -14.852 -0.433 3.346 1 97.78 85 VAL A N 1
ATOM 664 C CA . VAL A 1 85 ? -14.517 -0.028 4.707 1 97.78 85 VAL A CA 1
ATOM 665 C C . VAL A 1 85 ? -14.766 -1.189 5.668 1 97.78 85 VAL A C 1
ATOM 667 O O . VAL A 1 85 ? -15.637 -2.027 5.426 1 97.78 85 VAL A O 1
ATOM 670 N N . LEU A 1 86 ? -13.951 -1.247 6.683 1 98.03 86 LEU A N 1
ATOM 671 C CA . LEU A 1 86 ? -14.07 -2.236 7.749 1 98.03 86 LEU A CA 1
ATOM 672 C C . LEU A 1 86 ? -14.336 -1.56 9.09 1 98.03 86 LEU A C 1
ATOM 674 O O . LEU A 1 86 ? -13.538 -0.736 9.544 1 98.03 86 LEU A O 1
ATOM 678 N N . GLU A 1 87 ? -15.467 -1.856 9.686 1 97.18 87 GLU A N 1
ATOM 679 C CA . GLU A 1 87 ? -15.787 -1.345 11.016 1 97.18 87 GLU A CA 1
ATOM 680 C C . GLU A 1 87 ? -15.286 -2.29 12.105 1 97.18 87 GLU A C 1
ATOM 682 O O . GLU A 1 87 ? -15.603 -3.481 12.094 1 97.18 87 GLU A O 1
ATOM 687 N N . THR A 1 88 ? -14.508 -1.737 13.016 1 95.24 88 THR A N 1
ATOM 688 C CA . THR A 1 88 ? -13.895 -2.512 14.088 1 95.24 88 THR A CA 1
ATOM 689 C C . THR A 1 88 ? -14.17 -1.872 15.445 1 95.24 88 THR A C 1
ATOM 691 O O . THR A 1 88 ? -14.441 -0.672 15.528 1 95.24 88 THR A O 1
ATOM 694 N N . GLU A 1 89 ? -14.038 -2.61 16.467 1 91.76 89 GLU A N 1
ATOM 695 C CA . GLU A 1 89 ? -14.224 -2.096 17.821 1 91.76 89 GLU A CA 1
ATOM 696 C C . GLU A 1 89 ? -12.967 -1.391 18.321 1 91.76 89 GLU A C 1
ATOM 698 O O . GLU A 1 89 ? -13.053 -0.385 19.029 1 91.76 89 GLU A O 1
ATOM 703 N N . ASP A 1 90 ? -11.841 -1.848 17.92 1 90.73 90 ASP A N 1
ATOM 704 C CA . ASP A 1 90 ? -10.594 -1.404 18.536 1 90.73 90 ASP A CA 1
ATOM 705 C C . ASP A 1 90 ? -9.902 -0.35 17.675 1 90.73 90 ASP A C 1
ATOM 707 O O . ASP A 1 90 ? -9.023 0.371 18.154 1 90.73 90 ASP A O 1
ATOM 711 N N . ALA A 1 91 ? -10.31 -0.227 16.362 1 91.99 91 ALA A N 1
ATOM 712 C CA . ALA A 1 91 ? -9.587 0.703 15.499 1 91.99 91 ALA A CA 1
ATOM 713 C C . ALA A 1 91 ? -10.55 1.623 14.754 1 91.99 91 ALA A C 1
ATOM 715 O O . ALA A 1 91 ? -10.135 2.4 13.892 1 91.99 91 ALA A O 1
ATOM 716 N N . GLY A 1 92 ? -11.874 1.519 15.088 1 92.36 92 GLY A N 1
ATOM 717 C CA . GLY A 1 92 ? -12.842 2.327 14.363 1 92.36 92 GLY A CA 1
ATOM 718 C C . GLY A 1 92 ? -13.067 1.853 12.94 1 92.36 92 GLY A C 1
ATOM 719 O O . GLY A 1 92 ? -12.916 0.666 12.644 1 92.36 92 GLY A O 1
ATOM 720 N N . THR A 1 93 ? -13.479 2.795 12.042 1 96.11 93 THR A N 1
ATOM 721 C CA . THR A 1 93 ? -13.705 2.472 10.637 1 96.11 93 THR A CA 1
ATOM 722 C C . THR A 1 93 ? -12.423 2.645 9.829 1 96.11 93 THR A C 1
ATOM 724 O O . THR A 1 93 ? -11.835 3.728 9.812 1 96.11 93 THR A O 1
ATOM 727 N N . ILE A 1 94 ? -12.028 1.567 9.241 1 97.61 94 ILE A N 1
ATOM 728 C CA . ILE A 1 94 ? -10.799 1.562 8.455 1 97.61 94 ILE A CA 1
ATOM 729 C C . ILE A 1 94 ? -11.138 1.621 6.967 1 97.61 94 ILE A C 1
ATOM 731 O O . ILE A 1 94 ? -11.911 0.8 6.467 1 97.61 94 ILE A O 1
ATOM 735 N N . GLY A 1 95 ? -10.599 2.627 6.331 1 97.8 95 GLY A N 1
ATOM 736 C CA . GLY A 1 95 ? -10.7 2.725 4.883 1 97.8 95 GLY A CA 1
ATOM 737 C C . GLY A 1 95 ? -9.431 2.304 4.167 1 97.8 95 GLY A C 1
ATOM 738 O O . GLY A 1 95 ? -8.404 2.058 4.804 1 97.8 95 GLY A O 1
ATOM 739 N N . HIS A 1 96 ? -9.575 2.206 2.935 1 97.47 96 HIS A N 1
ATOM 740 C CA . HIS A 1 96 ? -8.485 1.828 2.041 1 97.47 96 HIS A CA 1
ATOM 741 C C . HIS A 1 96 ? -8.21 0.33 2.112 1 97.47 96 HIS A C 1
ATOM 743 O O . HIS A 1 96 ? -7.882 -0.196 3.178 1 97.47 96 HIS A O 1
ATOM 749 N N . GLU A 1 97 ? -8.188 -0.309 0.998 1 97.66 97 GLU A N 1
ATOM 750 C CA . GLU A 1 97 ? -8.071 -1.759 0.879 1 97.66 97 GLU A CA 1
ATOM 751 C C . GLU A 1 97 ? -6.818 -2.272 1.584 1 97.66 97 GLU A C 1
ATOM 753 O O . GLU A 1 97 ? -6.889 -3.204 2.386 1 97.66 97 GLU A O 1
ATOM 758 N N . LEU A 1 98 ? -5.656 -1.654 1.357 1 98.32 98 LEU A N 1
ATOM 759 C CA . LEU A 1 98 ? -4.396 -2.168 1.883 1 98.32 98 LEU A CA 1
ATOM 760 C C . LEU A 1 98 ? -4.318 -1.974 3.394 1 98.32 98 LEU A C 1
ATOM 762 O O . LEU A 1 98 ? -3.731 -2.796 4.101 1 98.32 98 LEU A O 1
ATOM 766 N N . ALA A 1 99 ? -4.883 -0.905 3.88 1 98.25 99 ALA A N 1
ATOM 767 C CA . ALA A 1 99 ? -4.949 -0.704 5.325 1 98.25 99 ALA A CA 1
ATOM 768 C C . ALA A 1 99 ? -5.832 -1.76 5.985 1 98.25 99 ALA A C 1
ATOM 770 O O . ALA A 1 99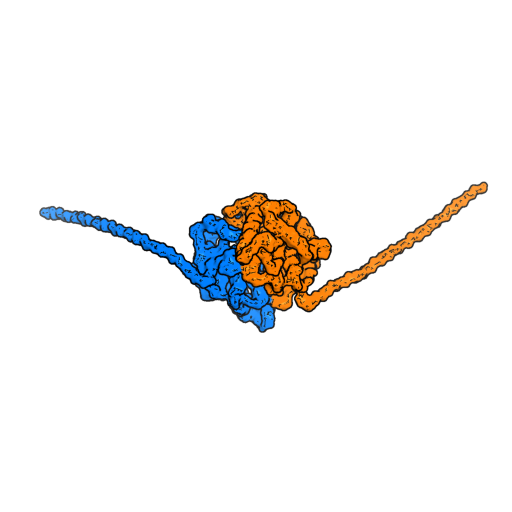 ? -5.51 -2.26 7.065 1 98.25 99 ALA A O 1
ATOM 771 N N . ILE A 1 100 ? -6.922 -2.092 5.332 1 98.55 100 ILE A N 1
ATOM 772 C CA . ILE A 1 100 ? -7.817 -3.129 5.833 1 98.55 100 ILE A CA 1
ATOM 773 C C . ILE A 1 100 ? -7.085 -4.468 5.872 1 98.55 100 ILE A C 1
ATOM 775 O O . ILE A 1 100 ? -7.164 -5.197 6.864 1 98.55 100 ILE A O 1
ATOM 779 N N . LEU A 1 101 ? -6.37 -4.78 4.851 1 98.1 101 LEU A N 1
ATOM 780 C CA . LEU A 1 101 ? -5.607 -6.023 4.803 1 98.1 101 LEU A CA 1
ATOM 781 C C . LEU A 1 101 ? -4.557 -6.059 5.908 1 98.1 101 LEU A C 1
ATOM 783 O O . LEU A 1 101 ? -4.367 -7.09 6.556 1 98.1 101 LEU A O 1
ATOM 787 N N . GLN A 1 102 ? -3.945 -4.94 6.146 1 96.2 102 GLN A N 1
ATOM 788 C CA . GLN A 1 102 ? -2.95 -4.892 7.213 1 96.2 102 GLN A CA 1
ATOM 789 C C . GLN A 1 102 ? -3.596 -5.109 8.578 1 96.2 102 GLN A C 1
ATOM 791 O O . GLN A 1 102 ? -3.025 -5.777 9.442 1 96.2 102 GLN A O 1
ATOM 796 N N . TYR A 1 103 ? -4.738 -4.557 8.77 1 96.58 103 TYR A N 1
ATOM 797 C CA . TYR A 1 103 ? -5.465 -4.781 10.015 1 96.58 103 TYR A CA 1
ATOM 798 C C . TYR A 1 103 ? -5.769 -6.262 10.21 1 96.58 103 TYR A C 1
ATOM 800 O O . TYR A 1 103 ? -5.547 -6.811 11.292 1 96.58 103 TYR A O 1
ATOM 808 N N . ILE A 1 104 ? -6.228 -6.911 9.172 1 96.82 104 ILE A N 1
ATOM 809 C CA . ILE A 1 104 ? -6.583 -8.324 9.25 1 96.82 104 ILE A CA 1
ATOM 810 C C . ILE A 1 104 ? -5.34 -9.15 9.574 1 96.82 104 ILE A C 1
ATOM 812 O O . ILE A 1 104 ? -5.388 -10.05 10.416 1 96.82 104 ILE A O 1
ATOM 816 N N . ALA A 1 105 ? -4.249 -8.775 8.938 1 94.9 105 ALA A N 1
ATOM 817 C CA . ALA A 1 105 ? -2.999 -9.483 9.198 1 94.9 105 ALA A CA 1
ATOM 818 C C . ALA A 1 105 ? -2.588 -9.352 10.662 1 94.9 105 ALA A C 1
ATOM 820 O O . ALA A 1 105 ? -2.103 -10.312 11.265 1 94.9 105 ALA A O 1
ATOM 821 N N . THR A 1 106 ? -2.799 -8.206 11.209 1 92.16 106 THR A N 1
ATOM 822 C CA . THR A 1 106 ? -2.397 -7.922 12.581 1 92.16 106 THR A CA 1
ATOM 823 C C . THR A 1 106 ? -3.302 -8.648 13.572 1 92.16 106 THR A C 1
ATOM 825 O O . THR A 1 106 ? -2.837 -9.13 14.608 1 92.16 106 THR A O 1
ATOM 828 N N . LYS A 1 107 ? -4.518 -8.803 13.222 1 92.73 107 LYS A N 1
ATOM 829 C CA . LYS A 1 107 ? -5.515 -9.318 14.156 1 92.73 107 LYS A CA 1
ATOM 830 C C . LYS A 1 107 ? -5.583 -10.842 14.102 1 92.73 107 LYS A C 1
ATOM 832 O O . LYS A 1 107 ? -6.008 -11.484 15.064 1 92.73 107 LYS A O 1
ATOM 837 N N . SER A 1 108 ? -5.173 -11.294 12.948 1 92.32 108 SER A N 1
ATOM 838 C CA . SER A 1 108 ? -5.31 -12.737 12.782 1 92.32 108 SER A CA 1
ATOM 839 C C . SER A 1 108 ? -4.028 -13.463 13.178 1 92.32 108 SER A C 1
ATOM 841 O O . SER A 1 108 ? -2.937 -13.088 12.744 1 92.32 108 SER A O 1
ATOM 843 N N . GLN A 1 109 ? -4.11 -14.458 13.892 1 81.94 109 GLN A N 1
ATOM 844 C CA . GLN A 1 109 ? -2.977 -15.304 14.251 1 81.94 109 GLN A CA 1
ATOM 845 C C . GLN A 1 109 ? -2.727 -16.368 13.187 1 81.94 109 GLN A C 1
ATOM 847 O O . GLN A 1 109 ? -1.759 -17.126 13.275 1 81.94 109 GLN A O 1
ATOM 852 N N . LYS A 1 110 ? -3.546 -16.362 12.151 1 83.16 110 LYS A N 1
ATOM 853 C CA . LYS A 1 110 ? -3.496 -17.434 11.161 1 83.16 110 LYS A CA 1
ATOM 854 C C . LYS A 1 110 ? -2.864 -16.95 9.859 1 83.16 110 LYS A C 1
ATOM 856 O O . LYS A 1 110 ? -2.672 -17.734 8.927 1 83.16 110 LYS A O 1
ATOM 861 N N . MET A 1 111 ? -2.633 -15.657 9.769 1 82.75 111 MET A N 1
ATOM 862 C CA . MET A 1 111 ? -2.227 -15.154 8.461 1 82.75 111 MET A CA 1
ATOM 863 C C . MET A 1 111 ? -0.741 -14.812 8.446 1 82.75 111 MET A C 1
ATOM 865 O O . MET A 1 111 ? -0.324 -13.862 7.781 1 82.75 111 MET A O 1
ATOM 869 N N . GLY A 1 112 ? -0.035 -15.545 9.125 1 67.92 112 GLY A N 1
ATOM 870 C CA . GLY A 1 112 ? 1.412 -15.4 9.126 1 67.92 112 GLY A CA 1
ATOM 871 C C . GLY A 1 1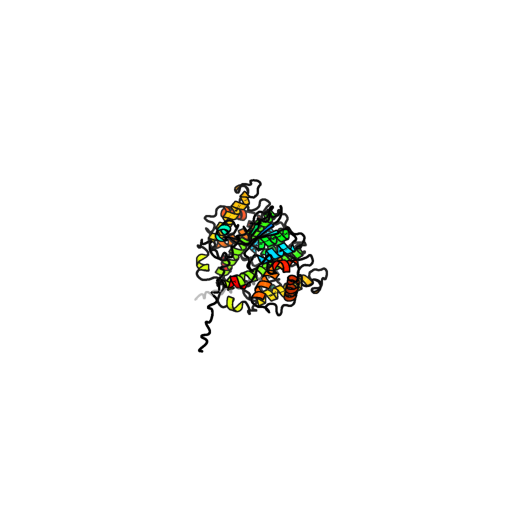12 ? 1.926 -14.552 10.274 1 67.92 112 GLY A C 1
ATOM 872 O O . GLY A 1 112 ? 1.175 -13.768 10.859 1 67.92 112 GLY A O 1
ATOM 873 N N . GLY A 1 113 ? 3.165 -15.006 10.764 1 73.31 113 GLY A N 1
ATOM 874 C CA . GLY A 1 113 ? 3.574 -14.286 11.96 1 73.31 113 GLY A CA 1
ATOM 875 C C . GLY A 1 113 ? 5.061 -13.989 11.997 1 73.31 113 GLY A C 1
ATOM 876 O O . GLY A 1 113 ? 5.491 -13.025 12.635 1 73.31 113 GLY A O 1
ATOM 877 N N . ALA A 1 114 ? 5.75 -14.685 11.232 1 86.42 114 ALA A N 1
ATOM 878 C CA . ALA A 1 114 ? 7.179 -14.385 11.272 1 86.42 114 ALA A CA 1
ATOM 879 C C . ALA A 1 114 ? 7.508 -13.165 10.417 1 86.42 114 ALA A C 1
ATOM 881 O O . ALA A 1 114 ? 6.832 -12.898 9.42 1 86.42 114 ALA A O 1
ATOM 882 N N . VAL A 1 115 ? 8.501 -12.507 10.826 1 90.08 115 VAL A N 1
ATOM 883 C CA . VAL A 1 115 ? 8.891 -11.258 10.182 1 90.08 115 VAL A CA 1
ATOM 884 C C . VAL A 1 115 ? 9.166 -11.503 8.701 1 90.08 115 VAL A C 1
ATOM 886 O O . VAL A 1 115 ? 8.804 -10.686 7.851 1 90.08 115 VAL A O 1
ATOM 889 N N . ARG A 1 116 ? 9.72 -12.601 8.388 1 91.02 116 ARG A N 1
ATOM 890 C CA . ARG A 1 116 ? 10.007 -12.936 6.997 1 91.02 116 ARG A CA 1
ATOM 891 C C . ARG A 1 116 ? 8.719 -13.114 6.199 1 91.02 116 ARG A C 1
ATOM 893 O O . ARG A 1 116 ? 8.614 -12.64 5.066 1 91.02 116 ARG A O 1
ATOM 900 N N . GLU A 1 117 ? 7.791 -13.817 6.738 1 91.76 117 GLU A N 1
ATOM 901 C CA . GLU A 1 117 ? 6.528 -14.063 6.048 1 91.76 117 GLU A CA 1
ATOM 902 C C . GLU A 1 117 ? 5.721 -12.776 5.898 1 91.76 117 GLU A C 1
ATOM 904 O O . GLU A 1 117 ? 5.057 -12.569 4.88 1 91.76 117 GLU A O 1
ATOM 909 N N . MET A 1 118 ? 5.826 -11.949 6.903 1 92.89 118 MET A N 1
ATOM 910 C CA . MET A 1 118 ? 5.19 -10.639 6.795 1 92.89 118 MET A CA 1
ATOM 911 C C . MET A 1 118 ? 5.805 -9.828 5.659 1 92.89 118 MET A C 1
ATOM 913 O O . MET A 1 118 ? 5.088 -9.175 4.898 1 92.89 118 MET A O 1
ATOM 917 N N . ALA A 1 119 ? 7.102 -9.881 5.541 1 94.89 119 ALA A N 1
ATOM 918 C CA . ALA A 1 119 ? 7.794 -9.141 4.489 1 94.89 119 ALA A CA 1
ATOM 919 C C . ALA A 1 119 ? 7.418 -9.67 3.108 1 94.89 119 ALA A C 1
ATOM 921 O O . ALA A 1 119 ? 7.149 -8.891 2.19 1 94.89 119 ALA A O 1
ATOM 922 N N . ILE A 1 120 ? 7.358 -11.01 2.992 1 94.84 120 ILE A N 1
ATOM 923 C CA . ILE A 1 120 ? 6.933 -11.633 1.742 1 94.84 120 ILE A CA 1
ATOM 924 C C . ILE A 1 120 ? 5.501 -11.214 1.417 1 94.84 120 ILE A C 1
ATOM 926 O O . ILE A 1 120 ? 5.217 -10.764 0.304 1 94.84 120 ILE A O 1
ATOM 930 N N . SER A 1 121 ? 4.656 -11.275 2.401 1 95.71 121 SER A N 1
ATOM 931 C CA . SER A 1 121 ? 3.246 -10.934 2.249 1 95.71 121 SER A CA 1
ATOM 932 C C . SER A 1 121 ? 3.072 -9.484 1.809 1 95.71 121 SER A C 1
ATOM 934 O O . SER A 1 121 ? 2.298 -9.196 0.894 1 95.71 121 SER A O 1
ATOM 936 N N . SER A 1 122 ? 3.818 -8.599 2.421 1 96.55 122 SER A N 1
ATOM 937 C CA . SER A 1 122 ? 3.706 -7.179 2.102 1 96.55 122 SER A CA 1
ATOM 938 C C . SER A 1 122 ? 4.179 -6.893 0.681 1 96.55 122 SER A C 1
ATOM 940 O O . SER A 1 122 ? 3.571 -6.091 -0.032 1 96.55 122 SER A O 1
ATOM 942 N N . GLN A 1 123 ? 5.18 -7.546 0.228 1 97.87 123 GLN A N 1
ATOM 943 C CA . GLN A 1 123 ? 5.689 -7.356 -1.126 1 97.87 123 GLN A CA 1
ATOM 944 C C . GLN A 1 123 ? 4.7 -7.878 -2.164 1 97.87 123 GLN A C 1
ATOM 946 O O . GLN A 1 123 ? 4.458 -7.226 -3.181 1 97.87 123 GLN A O 1
ATOM 951 N N . LEU A 1 124 ? 4.072 -9.01 -1.844 1 97.51 124 LEU A N 1
ATOM 952 C CA . LEU A 1 124 ? 3.048 -9.558 -2.725 1 97.51 124 LEU A CA 1
ATOM 953 C C . LEU A 1 124 ? 1.87 -8.597 -2.854 1 97.51 124 LEU A C 1
ATOM 955 O O . LEU A 1 124 ? 1.396 -8.334 -3.961 1 97.51 124 LEU A O 1
ATOM 959 N N . MET A 1 125 ? 1.495 -8.122 -1.7 1 97.94 125 MET A N 1
ATOM 960 C CA . MET A 1 125 ? 0.359 -7.206 -1.636 1 97.94 125 MET A CA 1
ATOM 961 C C . MET A 1 125 ? 0.617 -5.96 -2.476 1 97.94 125 MET A C 1
ATOM 963 O O . MET A 1 125 ? -0.23 -5.558 -3.276 1 97.94 125 MET A O 1
ATOM 967 N N . CYS A 1 126 ? 1.782 -5.44 -2.393 1 97.86 126 CYS A N 1
ATOM 968 C CA . CYS A 1 126 ? 2.115 -4.19 -3.066 1 97.86 126 CYS A CA 1
ATOM 969 C C . CYS A 1 126 ? 2.296 -4.409 -4.564 1 97.86 126 CYS A C 1
ATOM 971 O O . CYS A 1 126 ? 1.817 -3.613 -5.374 1 97.86 126 CYS A O 1
ATOM 973 N N . GLU A 1 127 ? 2.937 -5.499 -4.988 1 97.94 127 GLU A N 1
ATOM 974 C CA . GLU A 1 127 ? 3.11 -5.806 -6.405 1 97.94 127 GLU A CA 1
ATOM 975 C C . GLU A 1 127 ? 1.767 -6.071 -7.08 1 97.94 127 GLU A C 1
ATOM 977 O O . GLU A 1 127 ? 1.53 -5.617 -8.201 1 97.94 127 GLU A O 1
ATOM 982 N N . ALA A 1 128 ? 0.941 -6.807 -6.348 1 98.39 128 ALA A N 1
ATOM 983 C CA . ALA A 1 128 ? -0.39 -7.088 -6.879 1 98.39 128 ALA A CA 1
ATOM 984 C C . ALA A 1 128 ? -1.197 -5.804 -7.044 1 98.39 128 ALA A C 1
ATOM 986 O O . ALA A 1 128 ? -1.941 -5.651 -8.015 1 98.39 128 ALA A O 1
ATOM 987 N N . GLU A 1 129 ? -1.042 -4.936 -6.098 1 97.46 129 GLU A N 1
ATOM 988 C CA . GLU A 1 129 ? -1.743 -3.657 -6.169 1 97.46 129 GLU A CA 1
ATOM 989 C C . GLU A 1 129 ? -1.251 -2.823 -7.349 1 97.46 129 GLU A C 1
ATOM 991 O O . GLU A 1 129 ? -2.044 -2.153 -8.014 1 97.46 129 GLU A O 1
ATOM 996 N N . ASP A 1 130 ? 0.049 -2.85 -7.656 1 95.81 130 ASP A N 1
ATOM 997 C CA . ASP A 1 130 ? 0.585 -2.124 -8.804 1 95.81 130 ASP A CA 1
ATOM 998 C C . ASP A 1 130 ? -0.053 -2.607 -10.105 1 95.81 130 ASP A C 1
ATOM 1000 O O . ASP A 1 130 ? -0.41 -1.798 -10.964 1 95.81 130 ASP A O 1
ATOM 1004 N N . ILE A 1 131 ? -0.203 -3.894 -10.201 1 97.11 131 ILE A N 1
ATOM 1005 C CA . ILE A 1 131 ? -0.82 -4.477 -11.388 1 97.11 131 ILE A CA 1
ATOM 1006 C C . ILE A 1 131 ? -2.277 -4.032 -11.483 1 97.11 131 ILE A C 1
ATOM 1008 O O . ILE A 1 131 ? -2.724 -3.57 -12.536 1 97.11 131 ILE A O 1
ATOM 1012 N N . TYR A 1 132 ? -2.953 -4.095 -10.386 1 95.25 132 TYR A N 1
ATOM 1013 C CA . TYR A 1 132 ? -4.376 -3.778 -10.385 1 95.25 132 TYR A CA 1
ATOM 1014 C C . TYR A 1 132 ? -4.609 -2.312 -10.727 1 95.25 132 TYR A C 1
ATOM 1016 O O . TYR A 1 132 ? -5.521 -1.983 -11.489 1 95.25 132 TYR A O 1
ATOM 1024 N N . GLN A 1 133 ? -3.827 -1.484 -10.143 1 92.43 133 GLN A N 1
ATOM 1025 C CA . GLN A 1 133 ? -3.994 -0.055 -10.385 1 92.43 133 GLN A CA 1
ATOM 1026 C C . GLN A 1 133 ? -3.785 0.282 -11.859 1 92.43 133 GLN A C 1
ATOM 1028 O O . GLN A 1 133 ? -4.506 1.108 -12.421 1 92.43 133 GLN A O 1
ATOM 1033 N N . LYS A 1 134 ? -2.786 -0.298 -12.447 1 91.48 134 LYS A N 1
ATOM 1034 C CA . LYS A 1 134 ? -2.556 -0.054 -13.868 1 91.48 134 LYS A CA 1
ATOM 1035 C C . LYS A 1 134 ? -3.726 -0.558 -14.709 1 91.48 134 LYS A C 1
ATOM 1037 O O . LYS A 1 134 ? -4.209 0.148 -15.596 1 91.48 134 LYS A O 1
ATOM 1042 N N . LEU A 1 135 ? -4.171 -1.752 -14.435 1 92.63 135 LEU A N 1
ATOM 1043 C CA . LEU A 1 135 ? -5.32 -2.325 -15.128 1 92.63 135 LEU A CA 1
ATOM 1044 C C . LEU A 1 135 ? -6.54 -1.419 -15 1 92.63 135 LEU A C 1
ATOM 1046 O O . LEU A 1 135 ? -7.208 -1.126 -15.994 1 92.63 135 LEU A O 1
ATOM 1050 N N . ALA A 1 136 ? -6.799 -0.946 -13.786 1 88.58 136 ALA A N 1
ATOM 1051 C CA . ALA A 1 136 ? -7.965 -0.109 -13.513 1 88.58 136 ALA A CA 1
ATOM 1052 C C . ALA A 1 136 ? -7.883 1.211 -14.273 1 88.58 136 ALA A C 1
ATOM 1054 O O . ALA A 1 136 ? -8.878 1.674 -14.835 1 88.58 136 ALA A O 1
ATOM 1055 N N . LYS A 1 137 ? -6.737 1.794 -14.345 1 87.42 137 LYS A N 1
ATOM 1056 C CA . LYS A 1 137 ? -6.566 3.074 -15.026 1 87.42 137 LYS A CA 1
ATOM 1057 C C . LYS A 1 137 ? -6.713 2.917 -16.537 1 87.42 137 LYS A C 1
ATOM 1059 O O . LYS A 1 137 ? -7.217 3.815 -17.214 1 87.42 137 LYS A O 1
ATOM 1064 N N . ILE A 1 138 ? -6.225 1.804 -17.037 1 88.54 138 ILE A N 1
ATOM 1065 C CA . ILE A 1 138 ? -6.394 1.519 -18.458 1 88.54 138 ILE A CA 1
ATOM 1066 C C . ILE A 1 138 ? -7.875 1.326 -18.773 1 88.54 138 ILE A C 1
ATOM 1068 O O . ILE A 1 138 ? -8.391 1.899 -19.736 1 88.54 138 ILE A O 1
ATOM 1072 N N . LYS A 1 139 ? -8.562 0.63 -17.94 1 87.11 139 LYS A N 1
ATOM 1073 C CA . LYS A 1 139 ? -9.976 0.338 -18.156 1 87.11 139 LYS A CA 1
ATOM 1074 C C . LYS A 1 139 ? -10.825 1.598 -18.012 1 87.11 139 LYS A C 1
ATOM 1076 O O . LYS A 1 139 ? -11.872 1.724 -18.652 1 87.11 139 LYS A O 1
ATOM 1081 N N . GLN A 1 140 ? -10.322 2.551 -17.28 1 83.59 140 GLN A N 1
ATOM 1082 C CA . GLN A 1 140 ? -11.03 3.81 -17.07 1 83.59 140 GLN A CA 1
ATOM 1083 C C . GLN A 1 140 ? -10.661 4.833 -18.141 1 83.59 140 GLN A C 1
ATOM 1085 O O . GLN A 1 140 ? -11.203 5.94 -18.162 1 83.59 140 GLN A O 1
ATOM 1090 N N . GLY A 1 141 ? -9.712 4.548 -18.987 1 83.88 141 GLY A N 1
ATOM 1091 C CA . GLY A 1 141 ? -9.308 5.442 -20.06 1 83.88 141 GLY A CA 1
ATOM 1092 C C . GLY A 1 141 ? -8.359 6.533 -19.603 1 83.88 141 GLY A C 1
ATOM 1093 O O . GLY A 1 141 ? -8.134 7.509 -20.321 1 83.88 141 GLY A O 1
ATOM 1094 N N . LEU A 1 142 ? -7.773 6.332 -18.442 1 82.19 142 LEU A N 1
ATOM 1095 C CA . LEU A 1 142 ? -6.844 7.325 -17.913 1 82.19 142 LEU A CA 1
ATOM 1096 C C . LEU A 1 142 ? -5.444 7.116 -18.48 1 82.19 142 LEU A C 1
ATOM 1098 O O . LEU A 1 142 ? -4.665 8.066 -18.586 1 82.19 142 LEU A O 1
ATOM 1102 N N . ILE A 1 143 ? -5.105 5.878 -18.664 1 83.29 143 ILE A N 1
ATOM 1103 C CA . ILE A 1 143 ? -3.912 5.508 -19.419 1 83.29 143 ILE A CA 1
ATOM 1104 C C . ILE A 1 143 ? -4.307 5.069 -20.826 1 83.29 143 ILE A C 1
ATOM 1106 O O . ILE A 1 143 ? -5.156 4.19 -20.994 1 83.29 143 ILE A O 1
ATOM 1110 N N . THR A 1 144 ? -3.768 5.812 -21.788 1 85.45 144 THR A N 1
ATOM 1111 C CA . THR A 1 144 ? -4.153 5.556 -23.171 1 85.45 144 THR A CA 1
ATOM 1112 C C . THR A 1 144 ? -2.92 5.441 -24.064 1 85.45 144 THR A C 1
ATOM 1114 O O . THR A 1 144 ? -1.789 5.46 -23.574 1 85.45 144 THR A O 1
ATOM 1117 N N . GLY A 1 145 ? -3.138 5.197 -25.349 1 86.36 145 GLY A N 1
ATOM 1118 C CA . GLY A 1 145 ? -2.053 5.176 -26.317 1 86.36 145 GLY A CA 1
ATOM 1119 C C . GLY A 1 145 ? -1.213 3.915 -26.244 1 86.36 145 GLY A C 1
ATOM 1120 O O . GLY A 1 145 ? -1.748 2.815 -26.088 1 86.36 145 GLY A O 1
ATOM 1121 N N . GLU A 1 146 ? 0.057 4.133 -26.358 1 84.78 146 GLU A N 1
ATOM 1122 C CA . GLU A 1 146 ? 0.987 3.015 -26.487 1 84.78 146 GLU A CA 1
ATOM 1123 C C . GLU A 1 146 ? 1.062 2.209 -25.193 1 84.78 146 GLU A C 1
ATOM 1125 O O . GLU A 1 146 ? 1.196 0.98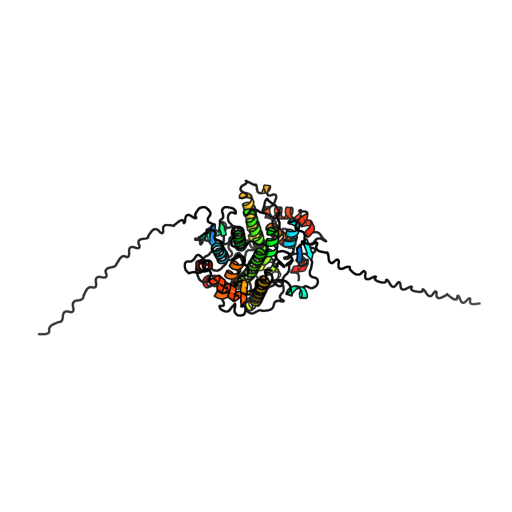3 -25.226 1 84.78 146 GLU A O 1
ATOM 1130 N N . GLU A 1 147 ? 0.876 2.887 -24.128 1 84.68 147 GLU A N 1
ATOM 1131 C CA . GLU A 1 147 ? 0.965 2.204 -22.841 1 84.68 147 GLU A CA 1
ATOM 1132 C C . GLU A 1 147 ? -0.226 1.276 -22.625 1 84.68 147 GLU A C 1
ATOM 1134 O O . GLU A 1 147 ? -0.063 0.146 -22.159 1 84.68 147 GLU A O 1
ATOM 1139 N N . ALA A 1 148 ? -1.328 1.733 -22.929 1 88.36 148 ALA A N 1
ATOM 1140 C CA . ALA A 1 148 ? -2.531 0.912 -22.809 1 88.36 148 ALA A CA 1
ATOM 1141 C C . ALA A 1 148 ? -2.5 -0.254 -23.793 1 88.36 148 ALA A C 1
ATOM 1143 O O . ALA A 1 148 ? -2.853 -1.381 -23.44 1 88.36 148 ALA A O 1
ATOM 1144 N N . ALA A 1 149 ? -1.999 0.058 -24.996 1 90.15 149 ALA A N 1
ATOM 1145 C CA . ALA A 1 149 ? -1.948 -0.953 -26.05 1 90.15 149 ALA A CA 1
ATOM 1146 C C . ALA A 1 149 ? -0.947 -2.052 -25.708 1 90.15 149 ALA A C 1
ATOM 1148 O O . ALA A 1 149 ? -1.151 -3.217 -26.058 1 90.15 149 ALA A O 1
ATOM 1149 N N . GLY A 1 150 ? 0.052 -1.711 -25.012 1 92.79 150 GLY A N 1
ATOM 1150 C CA . GLY A 1 150 ? 1.133 -2.638 -24.718 1 92.79 150 GLY A CA 1
ATOM 1151 C C . GLY A 1 150 ? 0.938 -3.387 -23.413 1 92.79 150 GLY A C 1
ATOM 1152 O O . GLY A 1 150 ? 1.74 -4.256 -23.064 1 92.79 150 GLY A O 1
ATOM 1153 N N . PHE A 1 151 ? -0.109 -3.183 -22.689 1 94.29 151 PHE A N 1
ATOM 1154 C CA . PHE A 1 151 ? -0.291 -3.72 -21.346 1 94.29 151 PHE A CA 1
ATOM 1155 C C . PHE A 1 151 ? -0.183 -5.24 -21.351 1 94.29 151 PHE A C 1
ATOM 1157 O O . PHE A 1 151 ? 0.523 -5.821 -20.524 1 94.29 151 PHE A O 1
ATOM 1164 N N . TRP A 1 152 ? -0.743 -5.867 -22.348 1 95.58 152 TRP A N 1
ATOM 1165 C CA . TRP A 1 152 ? -0.878 -7.32 -22.337 1 95.58 152 TRP A CA 1
ATOM 1166 C C . TRP A 1 152 ? 0.338 -7.985 -22.973 1 95.58 152 TRP A C 1
ATOM 1168 O O . TRP A 1 152 ? 0.579 -9.177 -22.769 1 95.58 152 TRP A O 1
ATOM 1178 N N . THR A 1 153 ? 1.152 -7.167 -23.708 1 94.58 153 THR A N 1
ATOM 1179 C CA . THR A 1 153 ? 2.105 -7.858 -24.57 1 94.58 153 THR A CA 1
ATOM 1180 C C . THR A 1 153 ? 3.524 -7.359 -24.317 1 94.58 153 THR A C 1
ATOM 1182 O O . THR A 1 153 ? 4.496 -8.041 -24.648 1 94.58 153 THR A O 1
ATOM 1185 N N . ASP A 1 154 ? 3.604 -6.173 -23.763 1 94.73 154 ASP A N 1
ATOM 1186 C CA . ASP A 1 154 ? 4.927 -5.578 -23.597 1 94.73 154 ASP A CA 1
ATOM 1187 C C . ASP A 1 154 ? 5.773 -6.387 -22.617 1 94.73 154 ASP A C 1
ATOM 1189 O O . ASP A 1 154 ? 5.295 -6.777 -21.55 1 94.73 154 ASP A O 1
ATOM 1193 N N . GLU A 1 155 ? 7.052 -6.59 -23.021 1 95.17 155 GLU A N 1
ATOM 1194 C CA . GLU A 1 155 ? 7.978 -7.363 -22.198 1 95.17 155 GLU A CA 1
ATOM 1195 C C . GLU A 1 155 ? 9.204 -6.536 -21.821 1 95.17 155 GLU A C 1
ATOM 1197 O O . GLU A 1 155 ? 10.16 -7.061 -21.246 1 95.17 155 GLU A O 1
ATOM 1202 N N . ASN A 1 156 ? 9.124 -5.252 -22.149 1 94.03 156 ASN A N 1
ATOM 1203 C CA . ASN A 1 156 ? 10.26 -4.379 -21.876 1 94.03 156 ASN A CA 1
ATOM 1204 C C . ASN A 1 156 ? 10.404 -4.095 -20.384 1 94.03 156 ASN A C 1
ATOM 1206 O O . ASN A 1 156 ? 9.582 -3.386 -19.801 1 94.03 156 ASN A O 1
ATOM 1210 N N . ASP A 1 157 ? 11.481 -4.583 -19.781 1 93.71 157 ASP A N 1
ATOM 1211 C CA . ASP A 1 157 ? 11.695 -4.393 -18.35 1 93.71 157 ASP A CA 1
ATOM 1212 C C . ASP A 1 157 ? 12.727 -3.298 -18.09 1 93.71 157 ASP A C 1
ATOM 1214 O O . ASP A 1 157 ? 13.209 -3.146 -16.965 1 93.71 157 ASP A O 1
ATOM 1218 N N . GLN A 1 158 ? 13.089 -2.538 -19.192 1 88.25 158 GLN A N 1
ATOM 1219 C CA . GLN A 1 158 ? 14.057 -1.455 -19.059 1 88.25 158 GLN A CA 1
ATOM 1220 C C . GLN A 1 158 ? 13.36 -0.099 -18.994 1 88.25 158 GLN A C 1
ATOM 1222 O O . GLN A 1 158 ? 14.018 0.944 -19.003 1 88.25 158 GLN A O 1
ATOM 1227 N N . ILE A 1 159 ? 12.079 -0.167 -18.863 1 82.09 159 ILE A N 1
ATOM 1228 C CA . ILE A 1 159 ? 11.304 1.069 -18.855 1 82.09 159 ILE A CA 1
ATOM 1229 C C . ILE A 1 159 ? 11.53 1.811 -17.54 1 82.09 159 ILE A C 1
ATOM 1231 O O . ILE A 1 159 ? 11.571 1.196 -16.472 1 82.09 159 ILE A O 1
ATOM 1235 N N . HIS A 1 160 ? 11.63 3.056 -17.75 1 75.15 160 HIS A N 1
ATOM 1236 C CA . HIS A 1 160 ? 11.784 3.936 -16.597 1 75.15 160 HIS A CA 1
ATOM 1237 C C . HIS A 1 160 ? 10.517 3.96 -15.749 1 75.15 160 HIS A C 1
ATOM 1239 O O . HIS A 1 160 ? 9.412 3.795 -16.271 1 75.15 160 HIS A O 1
ATOM 1245 N N . ASN A 1 161 ? 10.562 3.989 -14.403 1 76.62 161 ASN A N 1
ATOM 1246 C CA . ASN A 1 161 ? 9.491 4.173 -13.43 1 76.62 161 ASN A CA 1
ATOM 1247 C C . ASN A 1 161 ? 8.586 2.946 -13.353 1 76.62 161 ASN A C 1
ATOM 1249 O O . ASN A 1 161 ? 7.436 3.045 -12.924 1 76.62 161 ASN A O 1
ATOM 1253 N N . ARG A 1 162 ? 9.013 1.859 -13.95 1 83.05 162 ARG A N 1
ATOM 1254 C CA . ARG A 1 162 ? 8.357 0.559 -13.848 1 83.05 162 ARG A CA 1
ATOM 1255 C C . ARG A 1 162 ? 6.986 0.583 -14.515 1 83.05 162 ARG A C 1
ATOM 1257 O O . ARG A 1 162 ? 6.04 -0.036 -14.024 1 83.05 162 ARG A O 1
ATOM 1264 N N . ASN A 1 163 ? 6.854 1.451 -15.477 1 86.26 163 ASN A N 1
ATOM 1265 C CA . ASN A 1 163 ? 5.611 1.41 -16.24 1 86.26 163 ASN A CA 1
ATOM 1266 C C . ASN A 1 163 ? 5.55 0.185 -17.147 1 86.26 163 ASN A C 1
ATOM 1268 O O . ASN A 1 163 ? 5.338 0.31 -18.354 1 86.26 163 ASN A O 1
ATOM 1272 N N . PHE A 1 164 ? 5.612 -0.97 -16.554 1 93.87 164 PHE A N 1
ATOM 1273 C CA . PHE A 1 164 ? 5.748 -2.247 -17.244 1 93.87 164 PHE A CA 1
ATOM 1274 C C . PHE A 1 164 ? 4.418 -2.68 -17.849 1 93.87 164 PHE A C 1
ATOM 1276 O O . PHE A 1 164 ? 3.355 -2.254 -17.394 1 93.87 164 PHE A O 1
ATOM 1283 N N . GLY A 1 165 ? 4.61 -3.482 -18.913 1 94.91 165 GLY A N 1
ATOM 1284 C CA . GLY A 1 165 ? 3.479 -4.319 -19.283 1 94.91 165 GLY A CA 1
ATOM 1285 C C . GLY A 1 165 ? 3.248 -5.468 -18.32 1 94.91 165 GLY A C 1
ATOM 1286 O O . GLY A 1 165 ? 4.108 -5.773 -17.491 1 94.91 165 GLY A O 1
ATOM 1287 N N . LEU A 1 166 ? 2.107 -6.116 -18.413 1 97.65 166 LEU A N 1
ATOM 1288 C CA . LEU A 1 166 ? 1.675 -7.17 -17.501 1 97.65 166 LEU A CA 1
ATOM 1289 C C . LEU A 1 166 ? 2.683 -8.315 -17.477 1 97.65 166 LEU A C 1
ATOM 1291 O O . LEU A 1 166 ? 2.944 -8.896 -16.422 1 97.65 166 LEU A O 1
ATOM 1295 N N . LYS A 1 167 ? 3.295 -8.642 -18.601 1 97.67 167 LYS A N 1
ATOM 1296 C CA . LYS A 1 167 ? 4.2 -9.784 -18.698 1 97.67 167 LYS A CA 1
ATOM 1297 C C . LYS A 1 167 ? 5.428 -9.589 -17.814 1 97.67 167 LYS A C 1
ATOM 1299 O O . LYS A 1 167 ? 5.949 -10.551 -17.245 1 97.67 167 LYS A O 1
ATOM 1304 N N . VAL A 1 168 ? 5.864 -8.349 -17.731 1 97.55 168 VAL A N 1
ATOM 1305 C CA . VAL A 1 168 ? 7.015 -8.073 -16.877 1 97.55 168 VAL A CA 1
ATOM 1306 C C . VAL A 1 168 ? 6.636 -8.285 -15.414 1 97.55 168 VAL A C 1
ATOM 1308 O O . VAL A 1 168 ? 7.365 -8.941 -14.666 1 97.55 168 VAL A O 1
ATOM 1311 N N . TYR A 1 169 ? 5.467 -7.811 -15.005 1 97.83 169 TYR A N 1
ATOM 1312 C CA . TYR A 1 169 ? 5.003 -7.993 -13.634 1 97.83 169 TYR A CA 1
ATOM 1313 C C . TYR A 1 169 ? 4.884 -9.473 -13.291 1 97.83 169 TYR A C 1
ATOM 1315 O O . TYR A 1 169 ? 5.326 -9.907 -12.224 1 97.83 169 TYR A O 1
ATOM 1323 N N . LEU A 1 170 ? 4.322 -10.277 -14.171 1 98.35 170 LEU A N 1
ATOM 1324 C CA . LEU A 1 170 ? 4.113 -11.698 -13.916 1 98.35 170 LEU A CA 1
ATOM 1325 C C . LEU A 1 170 ? 5.444 -12.438 -13.84 1 98.35 170 LEU A C 1
ATOM 1327 O O . LEU A 1 170 ? 5.615 -13.332 -13.009 1 98.35 170 LEU A O 1
ATOM 1331 N N . ARG A 1 171 ? 6.349 -12.012 -14.666 1 97.85 171 ARG A N 1
ATOM 1332 C CA . ARG A 1 171 ? 7.68 -12.608 -14.622 1 97.85 171 ARG A CA 1
ATOM 1333 C C . ARG A 1 171 ? 8.366 -12.318 -13.292 1 97.85 171 ARG A C 1
ATOM 1335 O O . ARG A 1 171 ? 8.998 -13.2 -12.707 1 97.85 171 ARG A O 1
ATOM 1342 N N . LEU A 1 172 ? 8.253 -11.12 -12.832 1 97.53 172 LEU A N 1
ATOM 1343 C CA . LEU A 1 172 ? 8.861 -10.732 -11.564 1 97.53 172 LEU A CA 1
ATOM 1344 C C . LEU A 1 172 ? 8.236 -11.5 -10.404 1 97.53 172 LEU A C 1
ATOM 1346 O O . LEU A 1 172 ? 8.943 -11.944 -9.496 1 97.53 172 LEU A O 1
ATOM 1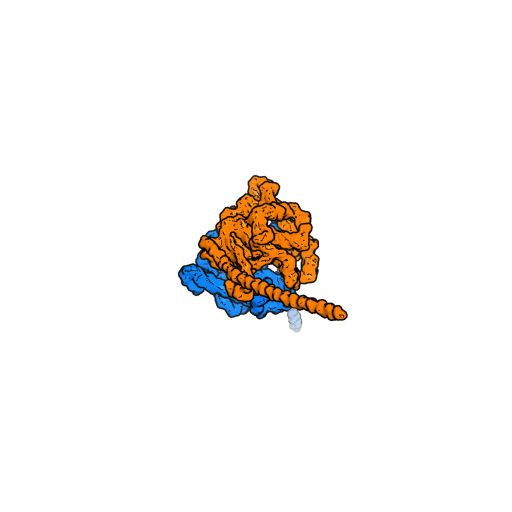350 N N . LEU A 1 173 ? 6.918 -11.716 -10.44 1 97.44 173 LEU A N 1
ATOM 1351 C CA . LEU A 1 173 ? 6.23 -12.463 -9.393 1 97.44 173 LEU A CA 1
ATOM 1352 C C . LEU A 1 173 ? 6.602 -13.941 -9.447 1 97.44 173 LEU A C 1
ATOM 1354 O O . LEU A 1 173 ? 6.744 -14.588 -8.406 1 97.44 173 LEU A O 1
ATOM 1358 N N . GLU A 1 174 ? 6.751 -14.455 -10.646 1 95.78 174 GLU A N 1
ATOM 1359 C CA . GLU A 1 174 ? 7.209 -15.828 -10.833 1 95.78 174 GLU A CA 1
ATOM 1360 C C . GLU A 1 174 ? 8.6 -16.031 -10.24 1 95.78 174 GLU A C 1
ATOM 1362 O O . GLU A 1 174 ? 8.845 -17.017 -9.541 1 95.78 174 GLU A O 1
ATOM 1367 N N . ALA A 1 175 ? 9.443 -15.09 -10.491 1 94.56 175 ALA A N 1
ATOM 1368 C CA . ALA A 1 175 ? 10.8 -15.143 -9.954 1 94.56 175 ALA A CA 1
ATOM 1369 C C . ALA A 1 175 ? 10.797 -14.99 -8.436 1 94.56 175 ALA A C 1
ATOM 1371 O O . ALA A 1 175 ? 11.584 -15.635 -7.739 1 94.56 175 ALA A O 1
ATOM 1372 N N . PHE A 1 176 ? 9.951 -14.134 -7.93 1 95.01 176 PHE A N 1
ATOM 1373 C CA . PHE A 1 176 ? 9.84 -13.901 -6.495 1 95.01 176 PHE A CA 1
ATOM 1374 C C . PHE A 1 176 ? 9.391 -15.167 -5.775 1 95.01 176 PHE A C 1
ATOM 1376 O O . PHE A 1 176 ? 9.895 -15.485 -4.695 1 95.01 176 PHE A O 1
ATOM 1383 N N . TYR A 1 177 ? 8.467 -15.906 -6.344 1 91.7 177 TYR A N 1
ATOM 1384 C CA . TYR A 1 177 ? 8.043 -17.197 -5.813 1 91.7 177 TYR A CA 1
ATOM 1385 C C . TYR A 1 177 ? 9.229 -18.141 -5.66 1 91.7 177 TYR A C 1
ATOM 1387 O O . TYR A 1 177 ? 9.411 -18.752 -4.604 1 91.7 177 TYR A O 1
ATOM 1395 N N . SER A 1 178 ? 10.001 -18.208 -6.69 1 87.75 178 SER A N 1
ATOM 1396 C CA . SER A 1 178 ? 11.153 -19.104 -6.688 1 87.75 178 SER A CA 1
ATOM 1397 C C . SER A 1 178 ? 12.156 -18.712 -5.608 1 87.75 178 SER A C 1
ATOM 1399 O O . SER A 1 178 ? 12.743 -19.578 -4.955 1 87.75 178 SER A O 1
ATOM 1401 N N . LYS A 1 179 ? 12.257 -17.462 -5.388 1 86.22 179 LYS A N 1
ATOM 1402 C CA . LYS A 1 179 ? 13.174 -16.973 -4.363 1 86.22 179 LYS A CA 1
ATOM 1403 C C . LYS A 1 179 ? 12.662 -17.304 -2.964 1 86.22 179 LYS A C 1
ATOM 1405 O O . LYS A 1 179 ? 13.44 -17.688 -2.088 1 86.22 179 LYS A O 1
ATOM 1410 N N . CYS A 1 180 ? 11.424 -17.082 -2.699 1 83.69 180 CYS A N 1
ATOM 1411 C CA . CYS A 1 180 ? 10.827 -17.387 -1.403 1 83.69 180 CYS A CA 1
ATOM 1412 C C . CYS A 1 180 ? 11.019 -18.857 -1.047 1 83.69 180 CYS A C 1
ATOM 1414 O O . CYS A 1 180 ? 11.276 -19.191 0.111 1 83.69 180 CYS A O 1
ATOM 1416 N N . ALA A 1 181 ? 10.898 -19.643 -2.007 1 75.2 181 ALA A N 1
ATOM 1417 C CA . ALA A 1 181 ? 11.038 -21.083 -1.807 1 75.2 181 ALA A CA 1
ATOM 1418 C C . ALA A 1 181 ? 12.478 -21.45 -1.459 1 75.2 181 ALA A C 1
ATOM 1420 O O . ALA A 1 181 ? 12.718 -22.307 -0.605 1 75.2 181 ALA A O 1
ATOM 1421 N N . LYS A 1 182 ? 13.404 -20.769 -2.013 1 72.01 182 LYS A N 1
ATOM 1422 C CA . LYS A 1 182 ? 14.819 -21.065 -1.809 1 72.01 182 LYS A CA 1
ATOM 1423 C C . LYS A 1 182 ? 15.297 -20.553 -0.453 1 72.01 182 LYS A C 1
ATOM 1425 O O . LYS A 1 182 ? 16.141 -21.181 0.19 1 72.01 182 LYS A O 1
ATOM 1430 N N . GLU A 1 183 ? 14.815 -19.429 -0.036 1 64.77 183 GLU A N 1
ATOM 1431 C CA . GLU A 1 183 ? 15.308 -18.774 1.172 1 64.77 183 GLU A CA 1
ATOM 1432 C C . GLU A 1 183 ? 14.623 -19.327 2.418 1 64.77 183 GLU A C 1
ATOM 1434 O O . GLU A 1 183 ? 15.005 -18.996 3.542 1 64.77 183 GLU A O 1
ATOM 1439 N N . SER A 1 184 ? 13.482 -19.839 2.334 1 56.7 184 SER A N 1
ATOM 1440 C CA . SER A 1 184 ? 12.869 -20.38 3.543 1 56.7 184 SER A CA 1
ATOM 1441 C C . SER A 1 184 ? 13.845 -21.266 4.309 1 56.7 184 SER A C 1
ATOM 1443 O O . SER A 1 184 ? 13.592 -21.627 5.46 1 56.7 184 SER A O 1
ATOM 1445 N N . GLY A 1 185 ? 15.071 -20.91 4.007 1 49.93 185 GLY A N 1
ATOM 1446 C CA . GLY A 1 185 ? 16.204 -21.453 4.739 1 49.93 185 GLY A CA 1
ATOM 1447 C C . GLY A 1 185 ? 16.036 -22.918 5.096 1 49.93 185 GLY A C 1
ATOM 1448 O O . GLY A 1 185 ? 16.982 -23.563 5.553 1 49.93 185 GLY A O 1
ATOM 1449 N N . ASP A 1 186 ? 14.848 -23.279 5.55 1 47.23 186 ASP A N 1
ATOM 1450 C CA . ASP A 1 186 ? 14.801 -24.659 6.024 1 47.23 186 ASP A CA 1
ATOM 1451 C C . ASP A 1 186 ? 14.919 -25.643 4.862 1 47.23 186 ASP A C 1
ATOM 1453 O O . ASP A 1 186 ? 14.723 -26.847 5.039 1 47.23 186 ASP A O 1
ATOM 1457 N N . GLY A 1 187 ? 15.414 -25.067 3.826 1 49.02 187 GLY A N 1
ATOM 1458 C CA . GLY A 1 187 ? 15.579 -26.017 2.737 1 49.02 187 GLY A CA 1
ATOM 1459 C C . GLY A 1 187 ? 14.264 -26.436 2.107 1 49.02 187 GLY A C 1
ATOM 1460 O O . GLY A 1 187 ? 14.173 -27.506 1.501 1 49.02 187 GLY A O 1
ATOM 1461 N N . VAL A 1 188 ? 13.348 -25.636 2.403 1 53.3 188 VAL A N 1
ATOM 1462 C CA . VAL A 1 188 ? 12.043 -26.073 1.918 1 53.3 188 VAL A CA 1
ATOM 1463 C C . VAL A 1 188 ? 11.965 -25.886 0.404 1 53.3 188 VAL A C 1
ATOM 1465 O O . VAL A 1 188 ? 12.236 -24.798 -0.108 1 53.3 188 VAL A O 1
ATOM 1468 N N . LYS A 1 189 ? 11.987 -26.967 -0.168 1 55.2 189 LYS A N 1
ATOM 1469 C CA . LYS A 1 189 ? 11.881 -27.037 -1.623 1 55.2 189 LYS A CA 1
ATOM 1470 C C . LYS A 1 189 ? 10.613 -26.347 -2.115 1 55.2 189 LYS A C 1
ATOM 1472 O O . LYS A 1 189 ? 9.593 -26.341 -1.422 1 55.2 189 LYS A O 1
ATOM 1477 N N . LEU A 1 190 ? 10.701 -25.583 -3.165 1 57.78 190 LEU A N 1
ATOM 1478 C CA . LEU A 1 190 ? 9.595 -24.928 -3.856 1 57.78 190 LEU A CA 1
ATOM 1479 C C . LEU A 1 190 ? 8.349 -25.807 -3.841 1 57.78 190 LEU A C 1
ATOM 1481 O O . LEU A 1 190 ? 7.256 -25.336 -3.515 1 57.78 190 LEU A O 1
ATOM 1485 N N . ASP A 1 191 ? 8.592 -27.013 -4.221 1 58.29 191 ASP A N 1
ATOM 1486 C CA . ASP A 1 191 ? 7.503 -27.984 -4.248 1 58.29 191 ASP A CA 1
ATOM 1487 C C . ASP A 1 191 ? 6.917 -28.192 -2.853 1 58.29 191 ASP A C 1
ATOM 1489 O O . ASP A 1 191 ? 5.736 -28.515 -2.712 1 58.29 191 ASP A O 1
ATOM 1493 N N . ALA A 1 192 ? 7.793 -27.775 -1.986 1 56.61 192 ALA A N 1
ATOM 1494 C CA . ALA A 1 192 ? 7.368 -28.055 -0.617 1 56.61 192 ALA A CA 1
ATOM 1495 C C . ALA A 1 192 ? 6.421 -26.974 -0.105 1 56.61 192 ALA A C 1
ATOM 1497 O O . ALA A 1 192 ? 5.678 -27.194 0.855 1 56.61 192 ALA A O 1
ATOM 1498 N N . LEU A 1 193 ? 6.399 -25.884 -0.922 1 69.76 193 LEU A N 1
ATOM 1499 C CA . LEU A 1 193 ? 5.487 -24.846 -0.452 1 69.76 193 LEU A CA 1
ATOM 1500 C C . LEU A 1 193 ? 4.072 -25.096 -0.961 1 69.76 193 LEU A C 1
ATOM 1502 O O . LEU A 1 193 ? 3.118 -24.475 -0.486 1 69.76 193 LEU A O 1
ATOM 1506 N N . GLY A 1 194 ? 3.976 -26.132 -1.899 1 70.55 194 GLY A N 1
ATOM 1507 C CA . GLY A 1 194 ? 2.659 -26.542 -2.358 1 70.55 194 GLY A CA 1
ATOM 1508 C C . GLY A 1 194 ? 1.848 -25.4 -2.941 1 70.55 194 GLY A C 1
ATOM 1509 O O . GLY A 1 194 ? 0.663 -25.253 -2.634 1 70.55 194 GLY A O 1
ATOM 1510 N N . GLY A 1 195 ? 2.625 -24.5 -3.617 1 77.15 195 GLY A N 1
ATOM 1511 C CA . GLY A 1 195 ? 1.917 -23.398 -4.248 1 77.15 195 GLY A CA 1
ATOM 1512 C C . GLY A 1 195 ? 1.689 -22.223 -3.316 1 77.15 195 GLY A C 1
ATOM 1513 O O . GLY A 1 195 ? 0.839 -21.37 -3.579 1 77.15 195 GLY A O 1
ATOM 1514 N N . ARG A 1 196 ? 2.416 -22.217 -2.23 1 86.72 196 ARG A N 1
ATOM 1515 C CA . ARG A 1 196 ? 2.32 -21.112 -1.281 1 86.72 196 ARG A CA 1
ATOM 1516 C C . ARG A 1 196 ? 3.58 -20.254 -1.311 1 86.72 196 ARG A C 1
ATOM 1518 O O . ARG A 1 196 ? 4.647 -20.722 -1.713 1 86.72 196 ARG A O 1
ATOM 1525 N N . PHE A 1 197 ? 3.404 -19.018 -0.961 1 89.22 197 PHE A N 1
ATOM 1526 C CA . PHE A 1 197 ? 4.556 -18.137 -0.814 1 89.22 197 PHE A CA 1
ATOM 1527 C C . PHE A 1 197 ? 5.077 -18.161 0.618 1 89.22 197 PHE A C 1
ATOM 1529 O O . PHE A 1 197 ? 6.229 -17.803 0.871 1 89.22 197 PHE A O 1
ATOM 1536 N N . THR A 1 198 ? 4.144 -18.51 1.541 1 85.44 198 THR A N 1
ATOM 1537 C CA . THR A 1 198 ? 4.467 -18.595 2.961 1 85.44 198 THR A CA 1
ATOM 1538 C C . THR A 1 198 ? 4.106 -19.97 3.516 1 85.44 198 THR A C 1
ATOM 1540 O O . THR A 1 198 ? 3.201 -20.633 3.005 1 85.44 198 THR A O 1
ATOM 1543 N N . SER A 1 199 ? 4.749 -20.38 4.569 1 79.16 199 SER A N 1
ATOM 1544 C CA . SER A 1 199 ? 4.576 -21.736 5.08 1 79.16 199 SER A CA 1
ATOM 1545 C C . SER A 1 199 ? 3.559 -21.773 6.216 1 79.16 199 SER A C 1
ATOM 1547 O O . SER A 1 199 ? 2.943 -22.81 6.47 1 79.16 199 SER A O 1
ATOM 1549 N N . SER A 1 200 ? 3.31 -20.685 6.902 1 80.34 200 SER A N 1
ATOM 1550 C CA . SER A 1 200 ? 2.513 -20.703 8.124 1 80.34 200 SER A CA 1
ATOM 1551 C C . SER A 1 200 ? 1.027 -20.542 7.818 1 80.34 200 SER A C 1
ATOM 1553 O O . SER A 1 200 ? 0.188 -20.656 8.713 1 80.34 200 SER A O 1
ATOM 1555 N N . GLY A 1 201 ? 0.731 -20.404 6.546 1 80.93 201 GLY A N 1
ATOM 1556 C CA . GLY A 1 201 ? -0.668 -20.215 6.195 1 80.93 201 GLY A CA 1
ATOM 1557 C C . GLY A 1 201 ? -0.877 -19.164 5.121 1 80.93 201 GLY A C 1
ATOM 1558 O O . GLY A 1 201 ? 0.088 -18.596 4.605 1 80.93 201 GLY A O 1
ATOM 1559 N N . VAL A 1 202 ? -2.167 -18.914 4.882 1 92.2 202 VAL A N 1
ATOM 1560 C CA . VAL A 1 202 ? -2.541 -17.925 3.877 1 92.2 202 VAL A CA 1
ATOM 1561 C C . VAL A 1 202 ? -2.283 -16.519 4.414 1 92.2 202 VAL A C 1
ATOM 1563 O O . VAL A 1 202 ? -2.651 -16.204 5.548 1 92.2 202 VAL A O 1
ATOM 1566 N N . SER A 1 203 ? -1.552 -15.793 3.704 1 94.74 203 SER A N 1
ATOM 1567 C CA . SER A 1 203 ? -1.273 -14.417 4.104 1 94.74 203 SER A CA 1
ATOM 1568 C C . SER A 1 203 ? -2.194 -13.436 3.387 1 94.74 203 SER A C 1
ATOM 1570 O O . SER A 1 203 ? -2.813 -13.78 2.377 1 94.74 203 SER A O 1
ATOM 1572 N N . VAL A 1 204 ? -2.275 -12.188 3.869 1 96.88 204 VAL A N 1
ATOM 1573 C CA . VAL A 1 204 ? -3.102 -11.171 3.228 1 96.88 204 VAL A CA 1
ATOM 1574 C C . VAL A 1 204 ? -2.517 -10.813 1.864 1 96.88 204 VAL A C 1
ATOM 1576 O O . VAL A 1 204 ? -3.254 -10.463 0.938 1 96.88 204 VAL A O 1
ATOM 1579 N N . GLY A 1 205 ? -1.179 -10.922 1.745 1 97.12 205 GLY A N 1
ATOM 1580 C CA . GLY A 1 205 ? -0.551 -10.713 0.45 1 97.12 205 GLY A CA 1
ATOM 1581 C C . GLY A 1 205 ? -0.991 -11.72 -0.596 1 97.12 205 GLY A C 1
ATOM 1582 O O . GLY A 1 205 ? -1.196 -11.365 -1.759 1 97.12 205 GLY A O 1
ATOM 1583 N N . GLU A 1 206 ? -1.158 -12.965 -0.196 1 96.52 206 GLU A N 1
ATOM 1584 C CA . GLU A 1 206 ? -1.644 -14.001 -1.103 1 96.52 206 GLU A CA 1
ATOM 1585 C C . GLU A 1 206 ? -3.103 -13.763 -1.482 1 96.52 206 GLU A C 1
ATOM 1587 O O . GLU A 1 206 ? -3.513 -14.055 -2.607 1 96.52 206 GLU A O 1
ATOM 1592 N N . CYS A 1 207 ? -3.887 -13.238 -0.56 1 96.64 207 CYS A N 1
ATOM 1593 C CA . CYS A 1 207 ? -5.269 -12.884 -0.865 1 96.64 207 CYS A CA 1
ATOM 1594 C C . CYS A 1 207 ? -5.329 -11.788 -1.923 1 96.64 207 CYS A C 1
ATOM 1596 O O . CYS A 1 207 ? -6.117 -11.874 -2.867 1 96.64 207 CYS A O 1
ATOM 1598 N N . LYS A 1 208 ? -4.502 -10.772 -1.762 1 97.85 208 LYS A N 1
ATOM 1599 C CA . LYS A 1 208 ? -4.454 -9.689 -2.74 1 97.85 208 LYS A CA 1
ATOM 1600 C C . LYS A 1 208 ? -3.957 -10.191 -4.093 1 97.85 208 LYS A C 1
ATOM 1602 O O . LYS A 1 208 ? -4.505 -9.827 -5.135 1 97.85 208 LYS A O 1
ATOM 1607 N N . LEU A 1 209 ? -2.927 -11.03 -4.025 1 97.9 209 LEU A N 1
ATOM 1608 C CA . LEU A 1 209 ? -2.397 -11.585 -5.266 1 97.9 209 LEU A CA 1
ATOM 1609 C C . LEU A 1 209 ? -3.458 -12.409 -5.989 1 97.9 209 LEU A C 1
ATOM 1611 O O . LEU A 1 209 ? -3.676 -12.231 -7.19 1 97.9 209 LEU A O 1
ATOM 1615 N N . PHE A 1 210 ? -4.136 -13.271 -5.285 1 96.62 210 PHE A N 1
ATOM 1616 C CA . PHE A 1 210 ? -5.178 -14.081 -5.907 1 96.62 210 PHE A CA 1
ATOM 1617 C C . PHE A 1 210 ? -6.252 -13.196 -6.528 1 96.62 210 PHE A C 1
ATOM 1619 O O . PHE A 1 210 ? -6.655 -13.412 -7.673 1 96.62 210 PHE A O 1
ATOM 1626 N N . SER A 1 211 ? -6.736 -12.247 -5.753 1 95.59 211 SER A N 1
ATOM 1627 C CA . SER A 1 211 ? -7.789 -11.363 -6.243 1 95.59 211 SER A CA 1
ATOM 1628 C C . SER A 1 211 ? -7.383 -10.69 -7.549 1 95.59 211 SER A C 1
ATOM 1630 O O . SER A 1 211 ? -8.186 -10.595 -8.48 1 95.59 211 SER A O 1
ATOM 1632 N N . THR A 1 212 ? -6.148 -10.26 -7.644 1 96.88 212 THR A N 1
ATOM 1633 C CA . THR A 1 212 ? -5.649 -9.578 -8.833 1 96.88 212 THR A CA 1
ATOM 1634 C C . THR A 1 212 ? -5.51 -10.553 -9.998 1 96.88 212 THR A C 1
ATOM 1636 O O . THR A 1 212 ? -5.939 -10.259 -11.115 1 96.88 212 THR A O 1
ATOM 1639 N N . LEU A 1 213 ? -4.955 -11.731 -9.725 1 96.33 213 LEU A N 1
ATOM 1640 C CA . LEU A 1 213 ? -4.803 -12.732 -10.775 1 96.33 213 LEU A CA 1
ATOM 1641 C C . LEU A 1 213 ? -6.164 -13.199 -11.282 1 96.33 213 LEU A C 1
ATOM 1643 O O . LEU A 1 213 ? -6.33 -13.46 -12.476 1 96.33 213 LEU A O 1
ATOM 1647 N N . HIS A 1 214 ? -7.088 -13.281 -10.378 1 93.69 214 HIS A N 1
ATOM 1648 C CA . HIS A 1 214 ? -8.433 -13.686 -10.774 1 93.69 214 HIS A CA 1
ATOM 1649 C C . HIS A 1 214 ? -9.07 -12.652 -11.697 1 93.69 214 HIS A C 1
ATOM 1651 O O . HIS A 1 214 ? -9.699 -13.01 -12.695 1 93.69 214 HIS A O 1
ATOM 1657 N N . ALA A 1 215 ? -8.906 -11.397 -11.384 1 92.27 215 ALA A N 1
ATOM 1658 C CA . ALA A 1 215 ? -9.396 -10.337 -12.261 1 92.27 215 ALA A CA 1
ATOM 1659 C C . ALA A 1 215 ? -8.797 -10.462 -13.659 1 92.27 215 ALA A C 1
ATOM 1661 O O . ALA A 1 215 ? -9.506 -10.326 -14.659 1 92.27 215 ALA A O 1
ATOM 1662 N N . LEU A 1 216 ? -7.5 -10.748 -13.716 1 94.49 216 LEU A N 1
ATOM 1663 C CA . LEU A 1 216 ? -6.813 -10.891 -14.995 1 94.49 216 LEU A CA 1
ATOM 1664 C C . LEU A 1 216 ? -7.348 -12.092 -15.768 1 94.49 216 LEU A C 1
ATOM 1666 O O . LEU A 1 216 ? -7.575 -12.007 -16.977 1 94.49 216 LEU A O 1
ATOM 1670 N N . LYS A 1 217 ? -7.577 -13.156 -15.098 1 92.06 217 LYS A N 1
ATOM 1671 C CA . LYS A 1 217 ? -8.067 -14.379 -15.727 1 92.06 217 LYS A CA 1
ATOM 1672 C C . LYS A 1 217 ? -9.478 -14.189 -16.274 1 92.06 217 LYS A C 1
ATOM 1674 O O . LYS A 1 217 ? -9.841 -14.783 -17.292 1 92.06 217 LYS A O 1
ATOM 1679 N N . LEU A 1 218 ? -10.249 -13.406 -15.576 1 87.35 218 LEU A N 1
ATOM 1680 C CA . LEU A 1 218 ? -11.597 -13.109 -16.05 1 87.35 218 LEU A CA 1
ATOM 1681 C C . LEU A 1 218 ? -11.554 -12.348 -17.37 1 87.35 218 LEU A C 1
ATOM 1683 O O . LEU A 1 218 ? -12.48 -12.447 -18.179 1 87.35 218 LEU A O 1
ATOM 1687 N N . MET A 1 219 ? -10.479 -11.719 -17.632 1 89.59 219 MET A N 1
ATOM 1688 C CA . MET A 1 219 ? -10.346 -10.925 -18.85 1 89.59 219 MET A CA 1
ATOM 1689 C C . MET A 1 219 ? -9.624 -11.714 -19.938 1 89.59 219 MET A C 1
ATOM 1691 O O . MET A 1 219 ? -9.91 -11.547 -21.125 1 89.59 219 MET A O 1
ATOM 1695 N N . LYS A 1 220 ? -8.685 -12.476 -19.512 1 92.6 220 LYS A N 1
ATOM 1696 C CA . LYS A 1 220 ? -7.876 -13.313 -20.393 1 92.6 220 LYS A CA 1
ATOM 1697 C C . LYS A 1 220 ? -7.567 -14.658 -19.743 1 92.6 220 LYS A C 1
ATOM 1699 O O . LYS A 1 220 ? -6.603 -14.78 -18.984 1 92.6 220 LYS A O 1
ATOM 1704 N N . GLU A 1 221 ? -8.219 -15.665 -20.124 1 91.84 221 GLU A N 1
ATOM 1705 C CA . GLU A 1 221 ? -8.247 -16.962 -19.455 1 91.84 221 GLU A CA 1
ATOM 1706 C C . GLU A 1 221 ? -6.856 -17.588 -19.406 1 91.84 221 GLU A C 1
ATOM 1708 O O . GLU A 1 221 ? -6.492 -18.228 -18.417 1 91.84 221 GLU A O 1
ATOM 1713 N N . ASP A 1 222 ? -6.01 -17.366 -20.405 1 95.74 222 ASP A N 1
ATOM 1714 C CA . ASP A 1 222 ? -4.717 -18.038 -20.496 1 95.74 222 ASP A CA 1
ATOM 1715 C C . ASP A 1 222 ? -3.592 -17.134 -19.999 1 95.74 222 ASP A C 1
ATOM 1717 O O . ASP A 1 222 ? -2.42 -17.368 -20.302 1 95.74 222 ASP A O 1
ATOM 1721 N N . VAL A 1 223 ? -3.929 -16.112 -19.212 1 96.5 223 VAL A N 1
ATOM 1722 C CA . VAL A 1 223 ? -2.999 -15.052 -18.837 1 96.5 223 VAL A CA 1
ATOM 1723 C C . VAL A 1 223 ? -1.849 -15.637 -18.021 1 96.5 223 VAL A C 1
ATOM 1725 O O . VAL A 1 223 ? -0.736 -15.105 -18.034 1 96.5 223 VAL A O 1
ATOM 1728 N N . LEU A 1 224 ? -2.06 -16.732 -17.365 1 97.41 224 LEU A N 1
ATOM 1729 C CA . LEU A 1 224 ? -1.034 -17.295 -16.494 1 97.41 224 LEU A CA 1
ATOM 1730 C C . LEU A 1 224 ? -0.282 -18.42 -17.197 1 97.41 224 LEU A C 1
ATOM 1732 O O . LEU A 1 224 ? 0.559 -19.086 -16.588 1 97.41 224 LEU A O 1
ATOM 1736 N N . SER A 1 225 ? -0.644 -18.428 -18.55 1 95.74 225 SER A N 1
ATOM 1737 C CA . SER A 1 225 ? 0.094 -19.408 -19.34 1 95.74 225 SER A CA 1
ATOM 1738 C C . SER A 1 225 ? 1.579 -19.065 -19.4 1 95.74 225 SER A C 1
ATOM 1740 O O . SER A 1 225 ? 1.946 -17.924 -19.687 1 95.74 225 SER A O 1
ATOM 1742 N N . GLY A 1 226 ? 2.468 -19.765 -19.002 1 96.17 226 GLY A N 1
ATOM 1743 C CA . GLY A 1 226 ? 3.905 -19.541 -19.037 1 96.17 226 GLY A CA 1
ATOM 1744 C C . GLY A 1 226 ? 4.497 -19.25 -17.672 1 96.17 226 GLY A C 1
ATOM 1745 O O . GLY A 1 226 ? 5.706 -19.045 -17.544 1 96.17 226 GLY A O 1
ATOM 1746 N N . TYR A 1 227 ? 3.585 -19.177 -16.711 1 96.94 227 TYR A N 1
ATOM 1747 C CA . TYR A 1 227 ? 4.002 -18.923 -15.337 1 96.94 227 TYR A CA 1
ATOM 1748 C C . TYR A 1 227 ? 3.543 -20.043 -14.411 1 96.94 227 TYR A C 1
ATOM 1750 O O . TYR A 1 227 ? 2.572 -19.884 -13.668 1 96.94 227 TYR A O 1
ATOM 1758 N N . PRO A 1 228 ? 4.289 -21.092 -14.427 1 95.11 228 PRO A N 1
ATOM 1759 C CA . PRO A 1 228 ? 3.819 -22.302 -13.747 1 95.11 228 PRO A CA 1
ATOM 1760 C C . PRO A 1 228 ? 3.647 -22.104 -12.242 1 95.11 228 PRO A C 1
ATOM 1762 O O . PRO A 1 228 ? 2.717 -22.653 -11.647 1 95.11 228 PRO A O 1
ATOM 1765 N N . ASN A 1 229 ? 4.525 -21.376 -11.576 1 93.3 229 ASN A N 1
ATOM 1766 C CA . ASN A 1 229 ? 4.389 -21.17 -10.138 1 93.3 229 ASN A CA 1
ATOM 1767 C C . ASN A 1 229 ? 3.148 -20.347 -9.804 1 93.3 229 ASN A C 1
ATOM 1769 O O . ASN A 1 229 ? 2.434 -20.654 -8.848 1 93.3 229 ASN A O 1
ATOM 1773 N N . LEU A 1 230 ? 2.912 -19.352 -10.607 1 96.57 230 LEU A N 1
ATOM 1774 C CA . LEU A 1 230 ? 1.726 -18.53 -10.387 1 96.57 230 LEU A CA 1
ATOM 1775 C C . LEU A 1 230 ? 0.456 -19.313 -10.703 1 96.57 230 LEU A C 1
ATOM 1777 O O . LEU A 1 230 ? -0.554 -19.172 -10.01 1 96.57 230 LEU A O 1
ATOM 1781 N N . SER A 1 231 ? 0.521 -20.098 -11.77 1 96.06 231 SER A N 1
ATOM 1782 C CA . SER A 1 231 ? -0.611 -20.955 -12.105 1 96.06 231 SER A CA 1
ATOM 1783 C C . SER A 1 231 ? -0.921 -21.93 -10.974 1 96.06 231 SER A C 1
ATOM 1785 O O . SER A 1 231 ? -2.082 -22.102 -10.596 1 96.06 231 SER A O 1
ATOM 1787 N N . ASN A 1 232 ? 0.098 -22.513 -10.424 1 94.11 232 ASN A N 1
ATOM 1788 C CA . ASN A 1 232 ? -0.073 -23.44 -9.31 1 94.11 232 ASN A CA 1
ATOM 1789 C C . ASN A 1 232 ? -0.647 -22.741 -8.081 1 94.11 232 ASN A C 1
ATOM 1791 O O . ASN A 1 232 ? -1.524 -23.283 -7.406 1 94.11 232 ASN A O 1
ATOM 1795 N N . PHE A 1 233 ? -0.121 -21.621 -7.767 1 95.48 233 PHE A N 1
ATOM 1796 C CA . PHE A 1 233 ? -0.66 -20.824 -6.671 1 95.48 233 PHE A CA 1
ATOM 1797 C C . PHE A 1 233 ? -2.145 -20.554 -6.878 1 95.48 233 PHE A C 1
ATOM 1799 O O . PHE A 1 233 ? -2.953 -20.775 -5.973 1 95.48 233 PHE A O 1
ATOM 1806 N N . TYR A 1 234 ? -2.492 -20.047 -8.054 1 96.1 234 TYR A N 1
ATOM 1807 C CA . TYR A 1 234 ? -3.872 -19.684 -8.356 1 96.1 234 TYR A CA 1
ATOM 1808 C C . TYR A 1 234 ? -4.8 -20.882 -8.189 1 96.1 234 TYR A C 1
ATOM 1810 O O . TYR A 1 234 ? -5.843 -20.781 -7.539 1 96.1 234 TYR A O 1
ATOM 1818 N N . GLU A 1 235 ? -4.449 -22.007 -8.741 1 95 235 GLU A N 1
ATOM 1819 C CA . GLU A 1 235 ? -5.282 -23.206 -8.706 1 95 235 GLU A CA 1
ATOM 1820 C C . GLU A 1 235 ? -5.452 -23.718 -7.279 1 95 235 GLU A C 1
ATOM 1822 O O . GLU A 1 235 ? -6.557 -24.083 -6.872 1 95 235 GLU A O 1
ATOM 1827 N N . ARG A 1 236 ? -4.412 -23.731 -6.56 1 94.03 236 ARG A N 1
ATOM 1828 C CA . ARG A 1 236 ? -4.467 -24.176 -5.172 1 94.03 236 ARG A CA 1
ATOM 1829 C C . ARG A 1 236 ? -5.368 -23.269 -4.341 1 94.03 236 ARG A C 1
ATOM 1831 O O . ARG A 1 236 ? -6.24 -23.75 -3.614 1 94.03 236 ARG A O 1
ATOM 1838 N N . PHE A 1 237 ? -5.077 -21.982 -4.449 1 95 237 PHE A N 1
ATOM 1839 C CA . PHE A 1 237 ? -5.833 -21.007 -3.672 1 95 237 PHE A CA 1
ATOM 1840 C C . PHE A 1 237 ? -7.315 -21.069 -4.02 1 95 237 PHE A C 1
ATOM 1842 O O . PHE A 1 237 ? -8.17 -20.99 -3.135 1 95 237 PHE A O 1
ATOM 1849 N N . ALA A 1 238 ? -7.637 -21.276 -5.286 1 93.07 238 ALA A N 1
ATOM 1850 C CA . ALA A 1 238 ? -9.013 -21.316 -5.775 1 93.07 238 ALA A CA 1
ATOM 1851 C C . ALA A 1 238 ? -9.764 -22.513 -5.201 1 93.07 238 ALA A C 1
ATOM 1853 O O . ALA A 1 238 ? -10.987 -22.472 -5.049 1 93.07 238 ALA A O 1
ATOM 1854 N N . LYS A 1 239 ? -9.061 -23.508 -4.814 1 92.42 239 LYS A N 1
ATOM 1855 C CA . LYS A 1 239 ? -9.681 -24.748 -4.356 1 92.42 239 LYS A CA 1
ATOM 1856 C C . LYS A 1 239 ? -9.916 -24.721 -2.848 1 92.42 239 LYS A C 1
ATOM 1858 O O . LYS A 1 239 ? -10.638 -25.564 -2.311 1 92.42 239 LYS A O 1
ATOM 1863 N N . GLU A 1 240 ? -9.314 -23.777 -2.174 1 92.15 240 GLU A N 1
ATOM 1864 C CA . GLU A 1 240 ? -9.517 -23.686 -0.732 1 92.15 240 GLU A CA 1
ATOM 1865 C C . GLU A 1 240 ? -10.98 -23.414 -0.396 1 92.15 240 GLU A C 1
ATOM 1867 O O . GLU A 1 240 ? -11.647 -22.638 -1.083 1 92.15 240 GLU A O 1
ATOM 1872 N N . GLU A 1 241 ? -11.449 -24.049 0.71 1 91.5 241 GLU A N 1
ATOM 1873 C CA . GLU A 1 241 ? -12.84 -23.905 1.129 1 91.5 241 GLU A CA 1
ATOM 1874 C C . GLU A 1 241 ? -13.183 -22.446 1.416 1 91.5 241 GLU A C 1
ATOM 1876 O O . GLU A 1 241 ? -14.235 -21.957 1.001 1 91.5 241 GLU A O 1
ATOM 1881 N N . ALA A 1 242 ? -12.301 -21.785 2.063 1 91.29 242 ALA A N 1
ATOM 1882 C CA . ALA A 1 242 ? -12.53 -20.38 2.39 1 91.29 242 ALA A CA 1
ATOM 1883 C C . ALA A 1 242 ? -12.671 -19.538 1.126 1 91.29 242 ALA A C 1
ATOM 1885 O O . ALA A 1 242 ? -13.517 -18.644 1.059 1 91.29 242 ALA A O 1
ATOM 1886 N N . THR A 1 243 ? -11.847 -19.835 0.113 1 92.87 243 THR A N 1
ATOM 1887 C CA . THR A 1 243 ? -11.906 -19.113 -1.153 1 92.87 243 THR A CA 1
ATOM 1888 C C . THR A 1 243 ? -13.214 -19.408 -1.883 1 92.87 243 THR A C 1
ATOM 1890 O O . THR A 1 243 ? -13.885 -18.491 -2.36 1 92.87 243 THR A O 1
ATOM 1893 N N . GLN A 1 244 ? -13.608 -20.6 -1.886 1 89.56 244 GLN A N 1
ATOM 1894 C CA . GLN A 1 244 ? -14.832 -21.01 -2.566 1 89.56 244 GLN A CA 1
ATOM 1895 C C . GLN A 1 244 ? -16.057 -20.355 -1.936 1 89.56 244 GLN A C 1
ATOM 1897 O O . GLN A 1 244 ? -17.021 -20.028 -2.632 1 89.56 244 GLN A O 1
ATOM 1902 N N . SER A 1 245 ? -16.012 -20.19 -0.664 1 86.58 245 SER A N 1
ATOM 1903 C CA . SER A 1 245 ? -17.144 -19.582 0.028 1 86.58 245 SER A CA 1
ATOM 1904 C C . SER A 1 245 ? -17.314 -18.12 -0.371 1 86.58 245 SER A C 1
ATOM 1906 O O . SER A 1 245 ? -18.403 -17.557 -0.237 1 86.58 245 SER A O 1
ATOM 1908 N N . VAL A 1 246 ? -16.221 -17.485 -0.848 1 86.61 246 VAL A N 1
ATOM 1909 C CA . VAL A 1 246 ? -16.281 -16.1 -1.303 1 86.61 246 VAL A CA 1
ATOM 1910 C C . VAL A 1 246 ? -16.7 -16.055 -2.771 1 86.61 246 VAL A C 1
ATOM 1912 O O . VAL A 1 246 ? -17.503 -15.208 -3.168 1 86.61 246 VAL A O 1
ATOM 1915 N N . LEU A 1 247 ? -16.221 -17.039 -3.601 1 82.22 247 LEU A N 1
ATOM 1916 C CA . LEU A 1 247 ? -16.417 -17.043 -5.046 1 82.22 247 LEU A CA 1
ATOM 1917 C C . LEU A 1 247 ? -17.806 -17.557 -5.405 1 82.22 247 LEU A C 1
ATOM 1919 O O . LEU A 1 247 ? -18.354 -17.201 -6.452 1 82.22 247 LEU A O 1
ATOM 1923 N N . LYS A 1 248 ? -18.279 -18.447 -4.697 1 70.41 248 LYS A N 1
ATOM 1924 C CA . LYS A 1 248 ? -19.505 -19.136 -5.089 1 70.41 248 LYS A CA 1
ATOM 1925 C C . LYS A 1 248 ? -20.681 -18.166 -5.163 1 70.41 248 LYS A C 1
ATOM 1927 O O . LYS A 1 248 ? -20.721 -17.174 -4.432 1 70.41 248 LYS A O 1
ATOM 1932 N N . ASP A 1 249 ? -21.345 -18.484 -6.216 1 58.01 249 ASP A N 1
ATOM 1933 C CA . ASP A 1 249 ? -22.604 -17.777 -6.429 1 58.01 249 ASP A CA 1
ATOM 1934 C C . ASP A 1 249 ? -23.435 -17.738 -5.149 1 58.01 249 ASP A C 1
ATOM 1936 O O . ASP A 1 249 ? -23.61 -18.761 -4.484 1 58.01 249 ASP A O 1
ATOM 1940 N N . GLY A 1 250 ? -23.877 -16.499 -4.732 1 52.77 250 GLY A N 1
ATOM 1941 C CA . GLY A 1 250 ? -24.535 -16.354 -3.443 1 52.77 250 GLY A CA 1
ATOM 1942 C C . GLY A 1 250 ? -23.56 -16.23 -2.287 1 52.77 250 GLY A C 1
ATOM 1943 O O . GLY A 1 250 ? -23.971 -16.085 -1.134 1 52.77 250 GLY A O 1
ATOM 1944 N N . GLY A 1 251 ? -22.294 -16.351 -2.672 1 53.7 251 GLY A N 1
ATOM 1945 C CA . GLY A 1 251 ? -21.321 -16.139 -1.612 1 53.7 251 GLY A CA 1
ATOM 1946 C C . GLY A 1 251 ? -21.125 -14.675 -1.267 1 53.7 251 GLY A C 1
ATOM 1947 O O . GLY A 1 251 ? -22.031 -13.86 -1.455 1 53.7 251 GLY A O 1
ATOM 1948 N N . GLN A 1 252 ? -20.141 -14.425 -0.448 1 57.48 252 GLN A N 1
ATOM 1949 C CA . GLN A 1 252 ? -19.927 -13.076 0.066 1 57.48 252 GLN A CA 1
ATOM 1950 C C . GLN A 1 252 ? -19.511 -12.123 -1.051 1 57.48 252 GLN A C 1
ATOM 1952 O O . GLN A 1 252 ? -19.434 -10.91 -0.842 1 57.48 252 GLN A O 1
ATOM 1957 N N . MET A 1 253 ? -18.915 -12.563 -2.188 1 61.12 253 MET A N 1
ATOM 1958 C CA . MET A 1 253 ? -18.58 -11.698 -3.317 1 61.12 253 MET A CA 1
ATOM 1959 C C . MET A 1 253 ? -19.412 -12.058 -4.543 1 61.12 253 MET A C 1
ATOM 1961 O O . MET A 1 253 ? -19.324 -13.176 -5.052 1 61.12 253 MET A O 1
ATOM 1965 N N . PRO A 1 254 ? -20.501 -11.344 -4.645 1 49.07 254 PRO A N 1
ATOM 1966 C CA . PRO A 1 254 ? -21.24 -11.766 -5.837 1 49.07 254 PRO A CA 1
ATOM 1967 C C . PRO A 1 254 ? -20.364 -11.821 -7.087 1 49.07 254 PRO A C 1
ATOM 1969 O O . PRO A 1 254 ? -19.244 -11.304 -7.082 1 49.07 254 PRO A O 1
ATOM 1972 N N . GLY A 1 255 ? -20.918 -11.655 -8.459 1 44.61 255 GLY A N 1
ATOM 1973 C CA . GLY A 1 255 ? -20.807 -12.012 -9.864 1 44.61 255 GLY A CA 1
ATOM 1974 C C . GLY A 1 255 ? -19.627 -11.355 -10.556 1 44.61 255 GLY A C 1
ATOM 1975 O O . GLY A 1 255 ? -18.794 -10.721 -9.905 1 44.61 255 GLY A O 1
ATOM 1976 N N . ALA A 1 256 ? -19.767 -10.89 -11.985 1 44.07 256 ALA A N 1
ATOM 1977 C CA . ALA A 1 256 ? -19.097 -10.717 -13.271 1 44.07 256 ALA A CA 1
ATOM 1978 C C . ALA A 1 256 ? -18.201 -9.482 -13.261 1 44.07 256 ALA A C 1
ATOM 1980 O O . ALA A 1 256 ? -18.592 -8.428 -12.754 1 44.07 256 ALA A O 1
ATOM 1981 N N . PHE A 1 257 ? -16.843 -9.733 -13.217 1 44.52 257 PHE A N 1
ATOM 1982 C CA . PHE A 1 257 ? -15.951 -8.642 -13.594 1 44.52 257 PHE A CA 1
ATOM 1983 C C . PHE A 1 257 ? -16.62 -7.724 -14.61 1 44.52 257 PHE A C 1
ATOM 1985 O O . PHE A 1 257 ? -16.434 -6.506 -14.57 1 44.52 257 PHE A O 1
ATOM 1992 N N . GLY A 1 258 ? -17.303 -8.347 -15.64 1 43.21 258 GLY A N 1
ATOM 1993 C CA . GLY A 1 258 ? -17.789 -7.663 -16.828 1 43.21 258 GLY A CA 1
ATOM 1994 C C . GLY A 1 258 ? -18.669 -6.468 -16.511 1 43.21 258 GLY A C 1
ATOM 1995 O O . GLY A 1 258 ? -18.942 -5.642 -17.384 1 43.21 258 GLY A O 1
ATOM 1996 N N . GLN A 1 259 ? -19.424 -6.521 -15.539 1 38.84 259 GLN A N 1
ATOM 1997 C CA . GLN A 1 259 ? -20.334 -5.389 -15.4 1 38.84 259 GLN A CA 1
ATOM 1998 C C . GLN A 1 259 ? -19.564 -4.084 -15.218 1 38.84 259 GLN A C 1
ATOM 2000 O O . GLN A 1 259 ? -20.027 -3.021 -15.636 1 38.84 259 GLN A O 1
ATOM 2005 N N . TYR A 1 260 ? -18.596 -3.911 -14.462 1 42.08 260 TYR A N 1
ATOM 2006 C CA . TYR A 1 260 ? -18.072 -2.603 -14.086 1 42.08 260 TYR A CA 1
ATOM 2007 C C . TYR A 1 260 ? -17.045 -2.115 -15.1 1 42.08 260 TYR A C 1
ATOM 2009 O O . TYR A 1 260 ? -16.808 -0.911 -15.223 1 42.08 260 TYR A O 1
ATOM 2017 N N . PHE A 1 261 ? -16.233 -3 -15.582 1 42.19 261 PHE A N 1
ATOM 2018 C CA . PHE A 1 261 ? -15.331 -2.325 -16.507 1 42.19 261 PHE A CA 1
ATOM 2019 C C . PHE A 1 261 ? -16.048 -1.979 -17.806 1 42.19 261 PHE A C 1
ATOM 2021 O O . PHE A 1 261 ? -15.451 -1.397 -18.715 1 42.19 261 PHE A O 1
ATOM 2028 N N . GLN A 1 262 ? -17.22 -2.564 -17.935 1 34.87 262 GLN A N 1
ATOM 2029 C CA . GLN A 1 262 ? -18.012 -2.028 -19.037 1 34.87 262 GLN A CA 1
ATOM 2030 C C . GLN A 1 262 ? -18.707 -0.73 -18.634 1 34.87 262 GLN A C 1
ATOM 2032 O O . GLN A 1 262 ? -19.567 -0.229 -19.361 1 34.87 262 GLN A O 1
ATOM 2037 N N . LEU A 1 263 ? -18.356 -0.185 -17.397 1 30.5 263 LEU A N 1
ATOM 2038 C CA . LEU A 1 263 ? -19.151 1.032 -17.283 1 30.5 263 LEU A CA 1
ATOM 2039 C C . LEU A 1 263 ? -18.758 2.04 -18.358 1 30.5 263 LEU A C 1
ATOM 2041 O O . LEU A 1 263 ? -17.571 2.228 -18.636 1 30.5 263 LEU A O 1
ATOM 2045 N N . MET B 1 1 ? 83.875 56.126 -30.921 1 25.51 1 MET B N 1
ATOM 2046 C CA . MET B 1 1 ? 84.129 54.812 -30.337 1 25.51 1 MET B CA 1
ATOM 2047 C C . MET B 1 1 ? 82.877 54.268 -29.657 1 25.51 1 MET B C 1
ATOM 2049 O O . MET B 1 1 ? 82.45 54.788 -28.624 1 25.51 1 MET B O 1
ATOM 2053 N N . ALA B 1 2 ? 81.844 53.772 -30.527 1 28.07 2 ALA B N 1
ATOM 2054 C CA . ALA B 1 2 ? 80.441 53.367 -30.515 1 28.07 2 ALA B CA 1
ATOM 2055 C C . ALA B 1 2 ? 80.234 52.132 -29.644 1 28.07 2 ALA B C 1
ATOM 2057 O O . ALA B 1 2 ? 80.752 51.055 -29.949 1 28.07 2 ALA B O 1
ATOM 2058 N N . ARG B 1 3 ? 80.112 52.292 -28.291 1 25.06 3 ARG B N 1
ATOM 2059 C CA . ARG B 1 3 ? 80.042 51.434 -27.113 1 25.06 3 ARG B CA 1
ATOM 2060 C C . ARG B 1 3 ? 78.855 50.481 -27.2 1 25.06 3 ARG B C 1
ATOM 2062 O O . ARG B 1 3 ? 77.704 50.919 -27.257 1 25.06 3 ARG B O 1
ATOM 2069 N N . SER B 1 4 ? 78.918 49.394 -27.972 1 28.55 4 SER B N 1
ATOM 2070 C CA . SER B 1 4 ? 77.998 48.323 -28.342 1 28.55 4 SER B CA 1
ATOM 2071 C C . SER B 1 4 ? 77.482 47.587 -27.111 1 28.55 4 SER B C 1
ATOM 2073 O O . SER B 1 4 ? 78.263 47.001 -26.358 1 28.55 4 SER B O 1
ATOM 2075 N N . SER B 1 5 ? 76.455 48.153 -26.409 1 27.3 5 SER B N 1
ATOM 2076 C CA . SER B 1 5 ? 75.78 47.793 -25.166 1 27.3 5 SER B CA 1
ATOM 2077 C C . SER B 1 5 ? 75.197 46.385 -25.241 1 27.3 5 SER B C 1
ATOM 2079 O O . SER B 1 5 ? 74.294 46.124 -26.039 1 27.3 5 SER B O 1
ATOM 2081 N N . ARG B 1 6 ? 75.963 45.259 -25.098 1 27.2 6 ARG B N 1
ATOM 2082 C CA . ARG B 1 6 ? 75.714 43.825 -25.197 1 27.2 6 ARG B CA 1
ATOM 2083 C C . ARG B 1 6 ? 74.673 43.379 -24.176 1 27.2 6 ARG B C 1
ATOM 2085 O O . ARG B 1 6 ? 74.906 43.459 -22.968 1 27.2 6 ARG B O 1
ATOM 2092 N N . TRP B 1 7 ? 73.33 43.577 -24.342 1 26.89 7 TRP B N 1
ATOM 2093 C CA . TRP B 1 7 ? 72.214 43.28 -23.449 1 26.89 7 TRP B CA 1
ATOM 2094 C C . TRP B 1 7 ? 72.097 41.779 -23.204 1 26.89 7 TRP B C 1
ATOM 2096 O O . TRP B 1 7 ? 72.015 40.994 -24.151 1 26.89 7 TRP B O 1
ATOM 2106 N N . PRO B 1 8 ? 72.63 41.186 -22.085 1 29.51 8 PRO B N 1
ATOM 2107 C CA . PRO B 1 8 ? 72.68 39.758 -21.76 1 29.51 8 PRO B CA 1
ATOM 2108 C C . PRO B 1 8 ? 71.294 39.126 -21.661 1 29.51 8 PRO B C 1
ATOM 2110 O O . PRO B 1 8 ? 70.347 39.773 -21.206 1 29.51 8 PRO B O 1
ATOM 2113 N N . TRP B 1 9 ? 70.822 38.201 -22.561 1 27.31 9 TRP B N 1
ATOM 2114 C CA . TRP B 1 9 ? 69.604 37.422 -22.757 1 27.31 9 TRP B CA 1
ATOM 2115 C C . TRP B 1 9 ? 69.368 36.477 -21.584 1 27.31 9 TRP B C 1
ATOM 2117 O O . TRP B 1 9 ? 70.184 35.592 -21.317 1 27.31 9 TRP B O 1
ATOM 2127 N N . LEU B 1 10 ? 68.964 36.917 -20.367 1 25.93 10 LEU B N 1
ATOM 2128 C CA . LEU B 1 10 ? 68.707 36.061 -19.214 1 25.93 10 LEU B CA 1
ATOM 2129 C C . LEU B 1 10 ? 67.659 35.004 -19.544 1 25.93 10 LEU B C 1
ATOM 2131 O O . LEU B 1 10 ? 66.566 35.332 -20.012 1 25.93 10 LEU B O 1
ATOM 2135 N N . ALA B 1 11 ? 68.02 33.768 -19.894 1 28.36 11 ALA B N 1
ATOM 2136 C CA . ALA B 1 11 ? 67.263 32.549 -20.165 1 28.36 11 ALA B CA 1
ATOM 2137 C C . ALA B 1 11 ? 66.436 32.136 -18.951 1 28.36 11 ALA B C 1
ATOM 2139 O O . ALA B 1 11 ? 66.985 31.854 -17.884 1 28.36 11 ALA B O 1
ATOM 2140 N N . LEU B 1 12 ? 65.24 32.69 -18.678 1 26.24 12 LEU B N 1
ATOM 2141 C CA . LEU B 1 12 ? 64.317 32.332 -17.606 1 26.24 12 LEU B CA 1
ATOM 2142 C C . LEU B 1 12 ? 63.939 30.857 -17.685 1 26.24 12 LEU B C 1
ATOM 2144 O O . LEU B 1 12 ? 63.41 30.4 -18.701 1 26.24 12 LEU B O 1
ATOM 2148 N N . ALA B 1 13 ? 64.673 29.944 -17.012 1 27.03 13 ALA B N 1
ATOM 2149 C CA . ALA B 1 13 ? 64.416 28.52 -16.813 1 27.03 13 ALA B CA 1
ATOM 2150 C C . ALA B 1 13 ? 63.034 28.291 -16.208 1 27.03 13 ALA B C 1
ATOM 2152 O O . ALA B 1 13 ? 62.724 28.816 -15.136 1 27.03 13 ALA B O 1
ATOM 2153 N N . ALA B 1 14 ? 61.94 28.15 -17.002 1 27.91 14 ALA B N 1
ATOM 2154 C CA . ALA B 1 14 ? 60.576 27.785 -16.629 1 27.91 14 ALA B CA 1
ATOM 2155 C C . ALA B 1 14 ? 60.551 26.465 -15.863 1 27.91 14 ALA B C 1
ATOM 2157 O O . ALA B 1 14 ? 60.904 25.417 -16.409 1 27.91 14 ALA B O 1
ATOM 2158 N N . LEU B 1 15 ? 60.911 26.4 -14.553 1 30.79 15 LEU B N 1
ATOM 2159 C CA . LEU B 1 15 ? 60.762 25.234 -13.689 1 30.79 15 LEU B CA 1
ATOM 2160 C C . LEU B 1 15 ? 59.33 24.712 -13.723 1 30.79 15 LEU B C 1
ATOM 2162 O O . LEU B 1 15 ? 58.398 25.417 -13.329 1 30.79 15 LEU B O 1
ATOM 2166 N N . GLY B 1 16 ? 58.947 23.827 -14.684 1 26.98 16 GLY B N 1
ATOM 2167 C CA . GLY B 1 16 ? 57.695 23.09 -14.756 1 26.98 16 GLY B CA 1
ATOM 2168 C C . GLY B 1 16 ? 57.392 22.305 -13.494 1 26.98 16 GLY B C 1
ATOM 2169 O O . GLY B 1 16 ? 58.106 21.358 -13.159 1 26.98 16 GLY B O 1
ATOM 2170 N N . LEU B 1 17 ? 56.86 22.92 -12.398 1 30.45 17 LEU B N 1
ATOM 2171 C CA . LEU B 1 17 ? 56.368 22.214 -11.22 1 30.45 17 LEU B CA 1
ATOM 2172 C C . LEU B 1 17 ? 55.346 21.151 -11.61 1 30.45 17 LEU B C 1
ATOM 2174 O O . LEU B 1 17 ? 54.265 21.476 -12.107 1 30.45 17 LEU B O 1
ATOM 2178 N N . ALA B 1 18 ? 55.8 19.951 -11.997 1 30.6 18 ALA B N 1
ATOM 2179 C CA . ALA B 1 18 ? 54.928 18.787 -12.135 1 30.6 18 ALA B CA 1
ATOM 2180 C C . ALA B 1 18 ? 54.161 18.519 -10.843 1 30.6 18 ALA B C 1
ATOM 2182 O O . ALA B 1 18 ? 54.761 18.212 -9.81 1 30.6 18 ALA B O 1
ATOM 2183 N N . VAL B 1 19 ? 52.989 19.151 -10.62 1 30.68 19 VAL B N 1
ATOM 2184 C CA . VAL B 1 19 ? 52.063 18.758 -9.563 1 30.68 19 VAL B CA 1
ATOM 2185 C C . VAL B 1 19 ? 51.723 17.276 -9.698 1 30.68 19 VAL B C 1
ATOM 2187 O O . VAL B 1 19 ? 51.126 16.857 -10.693 1 30.68 19 VAL B O 1
ATOM 2190 N N . ALA B 1 20 ? 52.537 16.386 -9.174 1 31.1 20 ALA B N 1
ATOM 2191 C CA . ALA B 1 20 ? 52.137 14.992 -9.001 1 31.1 20 ALA B CA 1
ATOM 2192 C C . ALA B 1 20 ? 50.796 14.891 -8.28 1 31.1 20 ALA B C 1
ATOM 2194 O O . ALA B 1 20 ? 50.662 15.337 -7.138 1 31.1 20 ALA B O 1
ATOM 2195 N N . PHE B 1 21 ? 49.7 14.833 -9.031 1 31.48 21 PHE B N 1
ATOM 2196 C CA . PHE B 1 21 ? 48.422 14.395 -8.484 1 31.48 21 PHE B CA 1
ATOM 2197 C C . PHE B 1 21 ? 48.581 13.09 -7.713 1 31.48 21 PHE B C 1
ATOM 2199 O O . PHE B 1 21 ? 48.873 12.047 -8.301 1 31.48 21 PHE B O 1
ATOM 2206 N N . VAL B 1 22 ? 49.029 13.139 -6.459 1 32.62 22 VAL B N 1
ATOM 2207 C CA . VAL B 1 22 ? 48.886 11.983 -5.58 1 32.62 22 VAL B CA 1
ATOM 2208 C C . VAL B 1 22 ? 47.443 11.485 -5.613 1 32.62 22 VAL B C 1
ATOM 2210 O O . VAL B 1 22 ? 46.523 12.2 -5.208 1 32.62 22 VAL B O 1
ATOM 2213 N N . ASN B 1 23 ? 47.061 10.632 -6.523 1 30.52 23 ASN B N 1
ATOM 2214 C CA . ASN B 1 23 ? 45.887 9.77 -6.451 1 30.52 23 ASN B CA 1
ATOM 2215 C C . ASN B 1 23 ? 45.732 9.147 -5.067 1 30.52 23 ASN B C 1
ATOM 2217 O O . ASN B 1 23 ? 46.49 8.249 -4.697 1 30.52 23 ASN B O 1
ATOM 2221 N N . SER B 1 24 ? 45.449 9.941 -4.009 1 32.96 24 SER B N 1
ATOM 2222 C CA . SER B 1 24 ? 45.084 9.202 -2.805 1 32.96 24 SER B CA 1
ATOM 2223 C C . SER B 1 24 ? 44.06 8.114 -3.112 1 32.96 24 SER B C 1
ATOM 2225 O O . SER B 1 24 ? 43.077 8.36 -3.815 1 32.96 24 SER B O 1
ATOM 2227 N N . PRO B 1 25 ? 44.414 6.891 -3.046 1 32.64 25 PRO B N 1
ATOM 2228 C CA . PRO B 1 25 ? 43.405 5.84 -3.195 1 32.64 25 PRO B CA 1
ATOM 2229 C C . PRO B 1 25 ? 42.14 6.116 -2.386 1 32.64 25 PRO B C 1
ATOM 2231 O O . PRO B 1 25 ? 42.221 6.453 -1.202 1 32.64 25 PRO B O 1
ATOM 2234 N N . ARG B 1 26 ? 41.144 6.708 -2.992 1 30.97 26 ARG B N 1
ATOM 2235 C CA . ARG B 1 26 ? 39.837 6.694 -2.345 1 30.97 26 ARG B CA 1
ATOM 2236 C C . ARG B 1 26 ? 39.593 5.367 -1.632 1 30.97 26 ARG B C 1
ATOM 2238 O O . ARG B 1 26 ? 39.475 4.323 -2.276 1 30.97 26 ARG B O 1
ATOM 2245 N N . SER B 1 27 ? 40.13 5.203 -0.414 1 31.48 27 SER B N 1
ATOM 2246 C CA . SER B 1 27 ? 39.717 4.082 0.425 1 31.48 27 SER B CA 1
ATOM 2247 C C . SER B 1 27 ? 38.211 3.854 0.341 1 31.48 27 SER B C 1
ATOM 2249 O O . SER B 1 27 ? 37.426 4.784 0.535 1 31.48 27 SER B O 1
ATOM 2251 N N . GLU B 1 28 ? 37.781 3.097 -0.55 1 32.32 28 GLU B N 1
ATOM 2252 C CA . GLU B 1 28 ? 36.427 2.565 -0.436 1 32.32 28 GLU B CA 1
ATOM 2253 C C . GLU B 1 28 ? 36.079 2.248 1.016 1 32.32 28 GLU B C 1
ATOM 2255 O O . GLU B 1 28 ? 36.593 1.283 1.586 1 32.32 28 GLU B O 1
ATOM 2260 N N . ARG B 1 29 ? 35.99 3.207 1.872 1 27.4 29 ARG B N 1
ATOM 2261 C CA . ARG B 1 29 ? 35.384 2.888 3.16 1 27.4 29 ARG B CA 1
ATOM 2262 C C . ARG B 1 29 ? 34.213 1.926 2.991 1 27.4 29 ARG B C 1
ATOM 2264 O O . ARG B 1 29 ? 33.133 2.326 2.551 1 27.4 29 ARG B O 1
ATOM 2271 N N . ARG B 1 30 ? 34.479 0.74 2.455 1 32.82 30 ARG B N 1
ATOM 2272 C CA . ARG B 1 30 ? 33.488 -0.292 2.743 1 32.82 30 ARG B CA 1
ATOM 2273 C C . ARG B 1 30 ? 32.961 -0.163 4.168 1 32.82 30 ARG B C 1
ATOM 2275 O O . ARG B 1 30 ? 33.678 -0.453 5.128 1 32.82 30 ARG B O 1
ATOM 2282 N N . SER B 1 31 ? 32.233 0.793 4.524 1 37.82 31 SER B N 1
ATOM 2283 C CA . SER B 1 31 ? 31.575 0.968 5.814 1 37.82 31 SER B CA 1
ATOM 2284 C C . SER B 1 31 ? 31.099 -0.367 6.378 1 37.82 31 SER B C 1
ATOM 2286 O O . SER B 1 31 ? 30.402 -1.121 5.696 1 37.82 31 SER B O 1
ATOM 2288 N N . ARG B 1 32 ? 31.862 -1.063 7.066 1 36.5 32 ARG B N 1
ATOM 2289 C CA . ARG B 1 32 ? 31.487 -2.24 7.843 1 36.5 32 ARG B CA 1
ATOM 2290 C C . ARG B 1 32 ? 30.126 -2.048 8.505 1 36.5 32 ARG B C 1
ATOM 2292 O O . ARG B 1 32 ? 29.996 -1.276 9.457 1 36.5 32 ARG B O 1
ATOM 2299 N N . VAL B 1 33 ? 29.132 -2.015 7.647 1 47.91 33 VAL B N 1
ATOM 2300 C CA . VAL B 1 33 ? 27.842 -2.126 8.32 1 47.91 33 VAL B CA 1
ATOM 2301 C C . VAL B 1 33 ? 27.957 -3.083 9.504 1 47.91 33 VAL B C 1
ATOM 2303 O O . VAL B 1 33 ? 28.371 -4.233 9.343 1 47.91 33 VAL B O 1
ATOM 2306 N N . ALA B 1 34 ? 28.12 -2.531 10.707 1 51.63 34 ALA B N 1
ATOM 2307 C CA . ALA B 1 34 ? 28.163 -3.345 11.919 1 51.63 34 ALA B CA 1
ATOM 2308 C C . ALA B 1 34 ? 27.181 -4.509 11.833 1 51.63 34 ALA B C 1
ATOM 2310 O O . ALA B 1 34 ? 26.142 -4.406 11.176 1 51.63 34 ALA B O 1
ATOM 2311 N N . ARG B 1 35 ? 27.497 -5.548 12.283 1 59.6 35 ARG B N 1
ATOM 2312 C CA . ARG B 1 35 ? 26.691 -6.761 12.378 1 59.6 35 ARG B CA 1
ATOM 2313 C C . ARG B 1 35 ? 25.298 -6.452 12.916 1 59.6 35 ARG B C 1
ATOM 2315 O O . ARG B 1 35 ? 25.156 -5.748 13.918 1 59.6 35 ARG B O 1
ATOM 2322 N N . GLY B 1 36 ? 24.167 -6.468 11.986 1 74.93 36 GLY B N 1
ATOM 2323 C CA . GLY B 1 36 ? 22.794 -6.249 12.413 1 74.93 36 GLY B CA 1
ATOM 2324 C C . GLY B 1 36 ? 22.182 -4.988 11.832 1 74.93 36 GLY B C 1
ATOM 2325 O O . GLY B 1 36 ? 20.963 -4.813 11.863 1 74.93 36 GLY B O 1
ATOM 2326 N N . ALA B 1 37 ? 23.101 -4.203 11.235 1 87.18 37 ALA B N 1
ATOM 2327 C CA . ALA B 1 37 ? 22.58 -2.958 10.676 1 87.18 37 ALA B CA 1
ATOM 2328 C C . ALA B 1 37 ? 21.871 -3.206 9.348 1 87.18 37 ALA B C 1
ATOM 2330 O O . ALA B 1 37 ? 22.316 -4.029 8.544 1 87.18 37 ALA B O 1
ATOM 2331 N N . LEU B 1 38 ? 20.832 -2.425 9.131 1 96.53 38 LEU B N 1
ATOM 2332 C CA . LEU B 1 38 ? 20.079 -2.482 7.883 1 96.53 38 LEU B CA 1
ATOM 2333 C C . LEU B 1 38 ? 20.781 -1.685 6.788 1 96.53 38 LEU B C 1
ATOM 2335 O O . LEU B 1 38 ? 21.315 -0.604 7.046 1 96.53 38 LEU B O 1
ATOM 2339 N N . LYS B 1 39 ? 20.894 -2.28 5.612 1 96.46 39 LYS B N 1
ATOM 2340 C CA . LYS B 1 39 ? 21.41 -1.552 4.457 1 96.46 39 LYS B CA 1
ATOM 2341 C C . LYS B 1 39 ? 20.276 -1.092 3.545 1 96.46 39 LYS B C 1
ATOM 2343 O O . LYS B 1 39 ? 19.534 -1.915 3.006 1 96.46 39 LYS B O 1
ATOM 2348 N N . PHE B 1 40 ? 20.202 0.172 3.441 1 96.44 40 PHE B N 1
ATOM 2349 C CA . PHE B 1 40 ? 19.128 0.788 2.671 1 96.44 40 PHE B CA 1
ATOM 2350 C C . PHE B 1 40 ? 19.677 1.46 1.418 1 96.44 40 PHE B C 1
ATOM 2352 O O . PHE B 1 40 ? 20.435 2.429 1.508 1 96.44 40 PHE B O 1
ATOM 2359 N N . THR B 1 41 ? 19.32 0.922 0.171 1 95.62 41 THR B N 1
ATOM 2360 C CA . THR B 1 41 ? 19.791 1.452 -1.103 1 95.62 41 THR B CA 1
ATOM 2361 C C . THR B 1 41 ? 18.668 2.183 -1.833 1 95.62 41 THR B C 1
ATOM 2363 O O . THR B 1 41 ? 17.588 1.625 -2.039 1 95.62 41 THR B O 1
ATOM 2366 N N . TYR B 1 42 ? 18.896 3.422 -2.191 1 93.48 42 TYR B N 1
ATOM 2367 C CA . TYR B 1 42 ? 17.899 4.265 -2.843 1 93.48 42 TYR B CA 1
ATOM 2368 C C . TYR B 1 42 ? 18.566 5.362 -3.664 1 93.48 42 TYR B C 1
ATOM 2370 O O . TYR B 1 42 ? 19.762 5.622 -3.51 1 93.48 42 TYR B O 1
ATOM 2378 N N . PHE B 1 43 ? 17.852 5.975 -4.619 1 90.97 43 PHE B N 1
ATOM 2379 C CA . PHE B 1 43 ? 18.392 7.069 -5.419 1 90.97 43 PHE B CA 1
ATOM 2380 C C . PHE B 1 43 ? 18.46 8.354 -4.603 1 90.97 43 PHE B C 1
ATOM 2382 O O . PHE B 1 43 ? 17.592 8.611 -3.766 1 90.97 43 PHE B O 1
ATOM 2389 N N . PRO B 1 44 ? 19.437 9.126 -4.802 1 85.57 44 PRO B N 1
ATOM 2390 C CA . PRO B 1 44 ? 19.523 10.411 -4.105 1 85.57 44 PRO B CA 1
ATOM 2391 C C . PRO B 1 44 ? 18.566 11.456 -4.673 1 85.57 44 PRO B C 1
ATOM 2393 O O . PRO B 1 44 ? 18.992 12.553 -5.042 1 85.57 44 PRO B O 1
ATOM 2396 N N . LEU B 1 45 ? 17.301 11.073 -4.782 1 85.01 45 LEU B N 1
ATOM 2397 C CA . LEU B 1 45 ? 16.195 11.896 -5.259 1 85.01 45 LEU B CA 1
ATOM 2398 C C . LEU B 1 45 ? 14.999 11.796 -4.318 1 85.01 45 LEU B C 1
ATOM 2400 O O . LEU B 1 45 ? 14.843 10.801 -3.608 1 85.01 45 LEU B O 1
ATOM 2404 N N . TRP B 1 46 ? 14.179 12.879 -4.323 1 88.21 46 TRP B N 1
ATOM 2405 C CA . TRP B 1 46 ? 12.969 12.836 -3.508 1 88.21 46 TRP B CA 1
ATOM 2406 C C . TRP B 1 46 ? 11.852 12.09 -4.229 1 88.21 46 TRP B C 1
ATOM 2408 O O . TRP B 1 46 ? 10.972 12.709 -4.832 1 88.21 46 TRP B O 1
ATOM 2418 N N . ALA B 1 47 ? 11.972 10.841 -4.215 1 89.54 47 ALA B N 1
ATOM 2419 C CA . ALA B 1 47 ? 10.991 9.952 -4.831 1 89.54 47 ALA B CA 1
ATOM 2420 C C . ALA B 1 47 ? 10.475 8.924 -3.828 1 89.54 47 ALA B C 1
ATOM 2422 O O . ALA B 1 47 ? 9.774 9.275 -2.876 1 89.54 47 ALA B O 1
ATOM 2423 N N . LYS B 1 48 ? 10.913 7.648 -3.983 1 92.84 48 LYS B N 1
ATOM 2424 C CA . LYS B 1 48 ? 10.355 6.595 -3.14 1 92.84 48 LYS B CA 1
ATOM 2425 C C . LYS B 1 48 ? 11.284 6.277 -1.972 1 92.84 48 LYS B C 1
ATOM 2427 O O . LYS B 1 48 ? 10.885 5.603 -1.02 1 92.84 48 LYS B O 1
ATOM 2432 N N . GLY B 1 49 ? 12.464 6.819 -1.904 1 93.15 49 GLY B N 1
ATOM 2433 C CA . GLY B 1 49 ? 13.454 6.526 -0.88 1 93.15 49 GLY B CA 1
ATOM 2434 C C . GLY B 1 49 ? 13.23 7.3 0.405 1 93.15 49 GLY B C 1
ATOM 2435 O O . GLY B 1 49 ? 13.307 6.735 1.498 1 93.15 49 GLY B O 1
ATOM 2436 N N . PRO B 1 50 ? 12.907 8.546 0.364 1 93.65 50 PRO B N 1
ATOM 2437 C CA . PRO B 1 50 ? 12.892 9.422 1.538 1 93.65 50 PRO B CA 1
ATOM 2438 C C . PRO B 1 50 ? 11.944 8.931 2.629 1 93.65 50 PRO B C 1
ATOM 2440 O O . PRO B 1 50 ? 12.25 9.05 3.818 1 93.65 50 PRO B O 1
ATOM 2443 N N . ALA B 1 51 ? 10.769 8.411 2.304 1 96.2 51 ALA B N 1
ATOM 2444 C CA . ALA B 1 51 ? 9.84 7.952 3.333 1 96.2 51 ALA B CA 1
ATOM 2445 C C . ALA B 1 51 ? 10.481 6.883 4.213 1 96.2 51 ALA B C 1
ATOM 2447 O O . ALA B 1 51 ? 10.388 6.943 5.442 1 96.2 51 ALA B O 1
ATOM 2448 N N . ALA B 1 52 ? 11.135 5.925 3.579 1 96.85 52 ALA B N 1
ATOM 2449 C CA . ALA B 1 52 ? 11.775 4.855 4.341 1 96.85 52 ALA B CA 1
ATOM 2450 C C . ALA B 1 52 ? 13.012 5.367 5.073 1 96.85 52 ALA B C 1
ATOM 2452 O O . ALA B 1 52 ? 13.314 4.918 6.181 1 96.85 52 ALA B O 1
ATOM 2453 N N . ALA B 1 53 ? 13.743 6.292 4.471 1 94.91 53 ALA B N 1
ATOM 2454 C CA . ALA B 1 53 ? 14.878 6.888 5.17 1 94.91 53 ALA B CA 1
ATOM 2455 C C . ALA B 1 53 ? 14.425 7.608 6.437 1 94.91 53 ALA B C 1
ATOM 2457 O O . ALA B 1 53 ? 15.042 7.463 7.496 1 94.91 53 ALA B O 1
ATOM 2458 N N . LEU B 1 54 ? 13.364 8.35 6.322 1 95.42 54 LEU B N 1
ATOM 2459 C CA . LEU B 1 54 ? 12.785 9.013 7.485 1 95.42 54 LEU B CA 1
ATOM 2460 C C . LEU B 1 54 ? 12.359 7.994 8.536 1 95.42 54 LEU B C 1
ATOM 2462 O O . LEU B 1 54 ? 12.642 8.165 9.724 1 95.42 54 LEU B O 1
ATOM 2466 N N . ALA B 1 55 ? 11.697 6.936 8.089 1 96.62 55 ALA B N 1
ATOM 2467 C CA . ALA B 1 55 ? 11.232 5.907 9.016 1 96.62 55 ALA B CA 1
ATOM 2468 C C . ALA B 1 55 ? 12.406 5.239 9.727 1 96.62 55 ALA B C 1
ATOM 2470 O O . ALA B 1 55 ? 12.35 4.995 10.934 1 96.62 55 ALA B O 1
ATOM 2471 N N . LEU B 1 56 ? 13.44 4.959 8.988 1 95.97 56 LEU B N 1
ATOM 2472 C CA . LEU B 1 56 ? 14.624 4.348 9.581 1 95.97 56 LEU B CA 1
ATOM 2473 C C . LEU B 1 56 ? 15.25 5.273 10.62 1 95.97 56 LEU B C 1
ATOM 2475 O O . LEU B 1 56 ? 15.628 4.828 11.706 1 95.97 56 LEU B O 1
ATOM 2479 N N . GLN B 1 57 ? 15.257 6.486 10.302 1 94.13 57 GLN B N 1
ATOM 2480 C CA . GLN B 1 57 ? 15.868 7.44 11.221 1 94.13 57 GLN B CA 1
ATOM 2481 C C . GLN B 1 57 ? 15.032 7.598 12.487 1 94.13 57 GLN B C 1
ATOM 2483 O O . GLN B 1 57 ? 15.576 7.691 13.589 1 94.13 57 GLN B O 1
ATOM 2488 N N . HIS B 1 58 ? 13.765 7.585 12.345 1 94.57 58 HIS B N 1
ATOM 2489 C CA . HIS B 1 58 ? 12.865 7.754 13.48 1 94.57 58 HIS B CA 1
ATOM 2490 C C . HIS B 1 58 ? 12.731 6.459 14.275 1 94.57 58 HIS B C 1
ATOM 2492 O O . HIS B 1 58 ? 12.332 6.48 15.442 1 94.57 58 HIS B O 1
ATOM 2498 N N . SER B 1 59 ? 13.029 5.317 13.689 1 94.56 59 SER B N 1
ATOM 2499 C CA . SER B 1 59 ? 12.736 4.006 14.258 1 94.56 59 SER B CA 1
ATOM 2500 C C . SER B 1 59 ? 13.754 3.628 15.33 1 94.56 59 SER B C 1
ATOM 2502 O O . SER B 1 59 ? 13.495 2.754 16.159 1 94.56 59 SER B O 1
ATOM 2504 N N . GLY B 1 60 ? 14.952 4.183 15.228 1 91.55 60 GLY B N 1
ATOM 2505 C CA . GLY B 1 60 ? 16.025 3.794 16.129 1 91.55 60 GLY B CA 1
ATOM 2506 C C . GLY B 1 60 ? 16.786 2.569 15.657 1 91.55 60 GLY B C 1
ATOM 2507 O O . GLY B 1 60 ? 17.755 2.15 16.292 1 91.55 60 GLY B O 1
ATOM 2508 N N . LEU B 1 61 ? 16.397 2.016 14.592 1 94.42 61 LEU B N 1
ATOM 2509 C CA . LEU B 1 61 ? 17.143 0.899 14.024 1 94.42 61 LEU B CA 1
ATOM 2510 C C . LEU B 1 61 ? 18.478 1.37 13.455 1 94.42 61 LEU B C 1
ATOM 2512 O O . LEU B 1 61 ? 18.561 2.452 12.869 1 94.42 61 LEU B O 1
ATOM 2516 N N . GLU B 1 62 ? 19.47 0.564 13.653 1 94.51 62 GLU B N 1
ATOM 2517 C CA . GLU B 1 62 ? 20.747 0.86 13.011 1 94.51 62 GLU B CA 1
ATOM 2518 C C . GLU B 1 62 ? 20.682 0.601 11.509 1 94.51 62 GLU B C 1
ATOM 2520 O O . GLU B 1 62 ? 20.258 -0.472 11.076 1 94.51 62 GLU B O 1
ATOM 2525 N N . TRP B 1 63 ? 21.069 1.652 10.796 1 94.48 63 TRP B N 1
ATOM 2526 C CA . TRP B 1 63 ? 21.008 1.482 9.348 1 94.48 63 TRP B CA 1
ATOM 2527 C C . TRP B 1 63 ? 22.079 2.319 8.656 1 94.48 63 TRP B C 1
ATOM 2529 O O . TRP B 1 63 ? 22.614 3.263 9.243 1 94.48 63 TRP B O 1
ATOM 2539 N N . GLU B 1 64 ? 22.368 1.896 7.457 1 92.06 64 GLU B N 1
ATOM 2540 C CA . GLU B 1 64 ? 23.247 2.634 6.556 1 92.06 64 GLU B CA 1
ATOM 2541 C C . GLU B 1 64 ? 22.582 2.866 5.202 1 92.06 64 GLU B C 1
ATOM 2543 O O . GLU B 1 64 ? 21.916 1.974 4.672 1 92.06 64 GLU B O 1
ATOM 2548 N N . GLY B 1 65 ? 22.741 4.074 4.754 1 90.82 65 GLY B N 1
ATOM 2549 C CA . GLY B 1 65 ? 22.242 4.419 3.432 1 90.82 65 GLY B CA 1
ATOM 2550 C C . GLY B 1 65 ? 23.28 4.248 2.339 1 90.82 65 GLY B C 1
ATOM 2551 O O . GLY B 1 65 ? 24.47 4.475 2.566 1 90.82 65 GLY B O 1
ATOM 2552 N N . ALA B 1 66 ? 22.769 3.811 1.115 1 89.95 66 ALA B N 1
ATOM 2553 C CA . ALA B 1 66 ? 23.639 3.687 -0.052 1 89.95 66 ALA B CA 1
ATOM 2554 C C . ALA B 1 66 ? 22.926 4.151 -1.319 1 89.95 66 ALA B C 1
ATOM 2556 O O . ALA B 1 66 ? 21.715 3.964 -1.461 1 89.95 66 ALA B O 1
ATOM 2557 N N . PHE B 1 67 ? 23.711 4.734 -2.163 1 88.4 67 PHE B N 1
ATOM 2558 C CA . PHE B 1 67 ? 23.247 5.077 -3.502 1 88.4 67 PHE B CA 1
ATOM 2559 C C . PHE B 1 67 ? 23.859 4.146 -4.542 1 88.4 67 PHE B C 1
ATOM 2561 O O . PHE B 1 67 ? 25.004 3.713 -4.398 1 88.4 67 PHE B O 1
ATOM 2568 N N . PRO B 1 68 ? 23.042 3.84 -5.542 1 90.3 68 PRO B N 1
ATOM 2569 C CA . PRO B 1 68 ? 23.62 2.937 -6.541 1 90.3 68 PRO B CA 1
ATOM 2570 C C . PRO B 1 68 ? 24.736 3.592 -7.351 1 90.3 68 PRO B C 1
ATOM 2572 O O . PRO B 1 68 ? 24.586 4.726 -7.812 1 90.3 68 PRO B O 1
ATOM 2575 N N . GLU B 1 69 ? 25.842 2.866 -7.547 1 88.41 69 GLU B N 1
ATOM 2576 C CA . GLU B 1 69 ? 26.912 3.327 -8.427 1 88.41 69 GLU B CA 1
ATOM 2577 C C . GLU B 1 69 ? 26.56 3.093 -9.893 1 88.41 69 GLU B C 1
ATOM 2579 O O . GLU B 1 69 ? 26.834 3.94 -10.745 1 88.41 69 GLU B O 1
ATOM 2584 N N . ASP B 1 70 ? 26.022 1.964 -10.165 1 93.18 70 ASP B N 1
ATOM 2585 C CA . ASP B 1 70 ? 25.596 1.548 -11.498 1 93.18 70 ASP B CA 1
ATOM 2586 C C . ASP B 1 70 ? 24.23 0.868 -11.452 1 93.18 70 ASP B C 1
ATOM 2588 O O . ASP B 1 70 ? 24.143 -0.349 -11.27 1 93.18 70 ASP B O 1
ATOM 2592 N N . TRP B 1 71 ? 23.222 1.637 -11.714 1 91.83 71 TRP B N 1
ATOM 2593 C CA . TRP B 1 71 ? 21.85 1.145 -11.636 1 91.83 71 TRP B CA 1
ATOM 2594 C C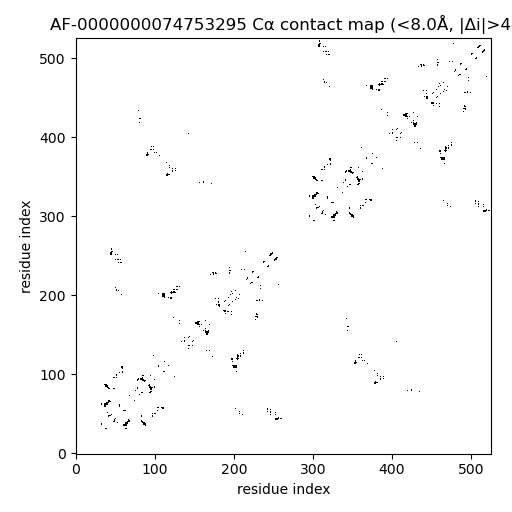 . TRP B 1 71 ? 21.611 0.035 -12.654 1 91.83 71 TRP B C 1
ATOM 2596 O O . TRP B 1 71 ? 20.942 -0.956 -12.355 1 91.83 71 TRP B O 1
ATOM 2606 N N . LYS B 1 72 ? 22.159 0.198 -13.808 1 91.26 72 LYS B N 1
ATOM 2607 C CA . LYS B 1 72 ? 21.941 -0.786 -14.864 1 91.26 72 LYS B CA 1
ATOM 2608 C C . LYS B 1 72 ? 22.364 -2.181 -14.412 1 91.26 72 LYS B C 1
ATOM 2610 O O . LYS B 1 72 ? 21.656 -3.16 -14.656 1 91.26 72 LYS B O 1
ATOM 2615 N N . THR B 1 73 ? 23.473 -2.235 -13.68 1 93.32 73 THR B N 1
ATOM 2616 C CA . THR B 1 73 ? 23.997 -3.515 -13.216 1 93.32 73 THR B CA 1
ATOM 2617 C C . THR B 1 73 ? 23.234 -3.998 -11.987 1 93.32 73 THR B C 1
ATOM 2619 O O . THR B 1 73 ? 22.975 -5.195 -11.841 1 93.32 73 THR B O 1
ATOM 2622 N N . LEU B 1 74 ? 22.797 -3.096 -11.145 1 94.69 74 LEU B N 1
ATOM 2623 C CA . LEU B 1 74 ? 22.139 -3.438 -9.889 1 94.69 74 LEU B CA 1
ATOM 2624 C C . LEU B 1 74 ? 20.685 -3.831 -10.126 1 94.69 74 LEU B C 1
ATOM 2626 O O . LEU B 1 74 ? 20.127 -4.642 -9.384 1 94.69 74 LEU B O 1
ATOM 2630 N N . LYS B 1 75 ? 20.084 -3.336 -11.166 1 94.7 75 LYS B N 1
ATOM 2631 C CA . LYS B 1 75 ? 18.648 -3.43 -11.413 1 94.7 75 LYS B CA 1
ATOM 2632 C C . LYS B 1 75 ? 18.181 -4.883 -11.397 1 94.7 75 LYS B C 1
ATOM 2634 O O . LYS B 1 75 ? 17.219 -5.223 -10.705 1 94.7 75 LYS B O 1
ATOM 2639 N N . GLY B 1 76 ? 18.913 -5.774 -12.013 1 93.58 76 GLY B N 1
ATOM 2640 C CA . GLY B 1 76 ? 18.52 -7.167 -12.149 1 93.58 76 GLY B CA 1
ATOM 2641 C C . GLY B 1 76 ? 18.634 -7.949 -10.854 1 93.58 76 GLY B C 1
ATOM 2642 O O . GLY B 1 76 ? 18.096 -9.051 -10.739 1 93.58 76 GLY B O 1
ATOM 2643 N N . THR B 1 77 ? 19.291 -7.353 -9.775 1 94 77 THR B N 1
ATOM 2644 C CA . THR B 1 77 ? 19.496 -8.05 -8.51 1 94 77 THR B CA 1
ATOM 2645 C C . THR B 1 77 ? 18.411 -7.676 -7.504 1 94 77 THR B C 1
ATOM 2647 O O . THR B 1 77 ? 18.317 -8.278 -6.432 1 94 77 THR B O 1
ATOM 2650 N N . THR B 1 78 ? 17.604 -6.682 -7.84 1 95.97 78 THR B N 1
ATOM 2651 C CA . THR B 1 78 ? 16.53 -6.265 -6.944 1 95.97 78 THR B CA 1
ATOM 2652 C C . THR B 1 78 ? 15.284 -7.119 -7.161 1 95.97 78 THR B C 1
ATOM 2654 O O . THR B 1 78 ? 15.077 -7.66 -8.249 1 95.97 78 THR B O 1
ATOM 2657 N N . PRO B 1 79 ? 14.453 -7.218 -6.189 1 96.2 79 PRO B N 1
ATOM 2658 C CA . PRO B 1 79 ? 13.304 -8.121 -6.295 1 96.2 79 PRO B CA 1
ATOM 2659 C C . PRO B 1 79 ? 12.359 -7.741 -7.432 1 96.2 79 PRO B C 1
ATOM 2661 O O . PRO B 1 79 ? 11.782 -8.618 -8.08 1 96.2 79 PRO B O 1
ATOM 2664 N N . PHE B 1 80 ? 12.193 -6.453 -7.68 1 97.48 80 PHE B N 1
ATOM 2665 C CA . PHE B 1 80 ? 11.148 -6.027 -8.603 1 97.48 80 PHE B CA 1
ATOM 2666 C C . PHE B 1 80 ? 11.679 -4.982 -9.577 1 97.48 80 PHE B C 1
ATOM 2668 O O . PHE B 1 80 ? 10.929 -4.12 -10.041 1 97.48 80 PHE B O 1
ATOM 2675 N N . LEU B 1 81 ? 13.05 -4.938 -9.79 1 96.88 81 LEU B N 1
ATOM 2676 C CA . LEU B 1 81 ? 13.703 -4.035 -10.73 1 96.88 81 LEU B CA 1
ATOM 2677 C C . LEU B 1 81 ? 13.483 -2.58 -10.329 1 96.88 81 LEU B C 1
ATOM 2679 O O . LEU B 1 81 ? 13.234 -1.727 -11.183 1 96.88 81 LEU B O 1
ATOM 2683 N N . GLU B 1 82 ? 13.537 -2.407 -9.011 1 95.95 82 GLU B N 1
ATOM 2684 C CA . GLU B 1 82 ? 13.303 -1.056 -8.511 1 95.95 82 GLU B CA 1
ATOM 2685 C C . GLU B 1 82 ? 14.146 -0.772 -7.271 1 95.95 82 GLU B C 1
ATOM 2687 O O . GLU B 1 82 ? 14.65 -1.698 -6.631 1 95.95 82 GLU B O 1
ATOM 2692 N N . LEU B 1 83 ? 14.416 0.446 -7.089 1 94.95 83 LEU B N 1
ATOM 2693 C CA . LEU B 1 83 ? 14.812 0.987 -5.793 1 94.95 83 LEU B CA 1
ATOM 2694 C C . LEU B 1 83 ? 13.682 1.807 -5.179 1 94.95 83 LEU B C 1
ATOM 2696 O O . LEU B 1 83 ? 12.829 2.333 -5.897 1 94.95 83 LEU B O 1
ATOM 2700 N N . PRO B 1 84 ? 13.599 1.838 -3.838 1 96.33 84 PRO B N 1
ATOM 2701 C CA . PRO B 1 84 ? 14.567 1.399 -2.83 1 96.33 84 PRO B CA 1
ATOM 2702 C C . PRO B 1 84 ? 14.452 -0.089 -2.51 1 96.33 84 PRO B C 1
ATOM 2704 O O . PRO B 1 84 ? 13.426 -0.71 -2.802 1 96.33 84 PRO B O 1
ATOM 2707 N N . VAL B 1 85 ? 15.555 -0.65 -1.958 1 97.85 85 VAL B N 1
ATOM 2708 C CA . VAL B 1 85 ? 15.558 -1.975 -1.347 1 97.85 85 VAL B CA 1
ATOM 2709 C C . VAL B 1 85 ? 16.208 -1.906 0.033 1 97.85 85 VAL B C 1
ATOM 2711 O O . VAL B 1 85 ? 17.079 -1.067 0.276 1 97.85 85 VAL B O 1
ATOM 2714 N N . LEU B 1 86 ? 15.717 -2.731 0.909 1 98.13 86 LEU B N 1
ATOM 2715 C CA . LEU B 1 86 ? 16.248 -2.869 2.261 1 98.13 86 LEU B CA 1
ATOM 2716 C C . LEU B 1 86 ? 16.783 -4.278 2.494 1 98.13 86 LEU B C 1
ATOM 2718 O O . LEU B 1 86 ? 16.041 -5.256 2.374 1 98.13 86 LEU B O 1
ATOM 2722 N N . GLU B 1 87 ? 18.061 -4.387 2.769 1 97.2 87 GLU B N 1
ATOM 2723 C CA . GLU B 1 87 ? 18.666 -5.673 3.108 1 97.2 87 GLU B CA 1
ATOM 2724 C C . GLU B 1 87 ? 18.601 -5.934 4.61 1 97.2 87 GLU B C 1
ATOM 2726 O O . GLU B 1 87 ? 19.05 -5.11 5.409 1 97.2 87 GLU B O 1
ATOM 2731 N N . THR B 1 88 ? 18.039 -7.084 4.951 1 95.19 88 THR B N 1
ATOM 2732 C CA . THR B 1 88 ? 17.845 -7.459 6.347 1 95.19 88 THR B CA 1
ATOM 2733 C C . THR B 1 88 ? 18.402 -8.855 6.614 1 95.19 88 THR B C 1
ATOM 2735 O O . THR B 1 88 ? 18.535 -9.663 5.693 1 95.19 88 THR B O 1
ATOM 2738 N N . GLU B 1 89 ? 18.657 -9.151 7.827 1 91.57 89 GLU B N 1
ATOM 2739 C CA . GLU B 1 89 ? 19.142 -10.473 8.21 1 91.57 89 GLU B CA 1
ATOM 2740 C C . GLU B 1 89 ? 17.992 -11.47 8.327 1 91.57 89 GLU B C 1
ATOM 2742 O O . GLU B 1 89 ? 18.143 -12.643 7.982 1 91.57 89 GLU B O 1
ATOM 2747 N N . ASP B 1 90 ? 16.862 -11.02 8.732 1 90.69 90 ASP B N 1
ATOM 2748 C CA . ASP B 1 90 ? 15.787 -11.931 9.111 1 90.69 90 ASP B CA 1
ATOM 2749 C C . ASP B 1 90 ? 14.756 -12.06 7.992 1 90.69 90 ASP B C 1
ATOM 2751 O O . ASP B 1 90 ? 13.961 -13.002 7.98 1 90.69 90 ASP B O 1
ATOM 2755 N N . ALA B 1 91 ? 14.77 -11.11 6.996 1 91.96 91 ALA B N 1
ATOM 2756 C CA . ALA B 1 91 ? 13.726 -11.161 5.976 1 91.96 91 ALA B CA 1
ATOM 2757 C C . ALA B 1 91 ? 14.325 -11.076 4.575 1 91.96 91 ALA B C 1
ATOM 2759 O O . ALA B 1 91 ? 13.594 -10.989 3.585 1 91.96 91 ALA B O 1
ATOM 2760 N N . GLY B 1 92 ? 15.692 -11.085 4.489 1 92.34 92 GLY B N 1
ATOM 2761 C CA . GLY B 1 92 ? 16.314 -10.944 3.182 1 92.34 92 GLY B CA 1
ATOM 2762 C C . GLY B 1 92 ? 16.2 -9.542 2.615 1 92.34 92 GLY B C 1
ATOM 2763 O O . GLY B 1 92 ? 16.126 -8.567 3.366 1 92.34 92 GLY B O 1
ATOM 2764 N N . THR B 1 93 ? 16.223 -9.431 1.257 1 96.1 93 THR B N 1
ATOM 2765 C CA . THR B 1 93 ? 16.094 -8.141 0.588 1 96.1 93 THR B CA 1
ATOM 2766 C C . THR B 1 93 ? 14.628 -7.814 0.321 1 96.1 93 THR B C 1
ATOM 2768 O O . THR B 1 93 ? 13.925 -8.583 -0.339 1 96.1 93 THR B O 1
ATOM 2771 N N . ILE B 1 94 ? 14.229 -6.725 0.879 1 97.59 94 ILE B N 1
ATOM 2772 C CA . ILE B 1 94 ? 12.842 -6.293 0.743 1 97.59 94 ILE B CA 1
ATOM 2773 C C . ILE B 1 94 ? 12.75 -5.174 -0.292 1 97.59 94 ILE B C 1
ATOM 2775 O O . ILE B 1 94 ? 13.458 -4.168 -0.193 1 97.59 94 ILE B O 1
ATOM 2779 N N . GLY B 1 95 ? 11.93 -5.419 -1.278 1 97.83 95 GLY B N 1
ATOM 2780 C CA . GLY B 1 95 ? 11.62 -4.387 -2.254 1 97.83 95 GLY B CA 1
ATOM 2781 C C . GLY B 1 95 ? 10.271 -3.733 -2.024 1 97.83 95 GLY B C 1
ATOM 2782 O O . GLY B 1 95 ? 9.498 -4.176 -1.172 1 97.83 95 GLY B O 1
ATOM 2783 N N . HIS B 1 96 ? 10.083 -2.733 -2.733 1 97.49 96 HIS B N 1
ATOM 2784 C CA . HIS B 1 96 ? 8.848 -1.957 -2.691 1 97.49 96 HIS B CA 1
ATOM 2785 C C . HIS B 1 96 ? 8.797 -1.069 -1.452 1 97.49 96 HIS B C 1
ATOM 2787 O O . HIS B 1 96 ? 8.851 -1.566 -0.325 1 97.49 96 HIS B O 1
ATOM 2793 N N . GLU B 1 97 ? 8.549 0.177 -1.64 1 97.74 97 GLU B N 1
ATOM 2794 C CA . GLU B 1 97 ? 8.59 1.196 -0.595 1 97.74 97 GLU B CA 1
ATOM 2795 C C . GLU B 1 97 ? 7.654 0.842 0.557 1 97.74 97 GLU B C 1
ATOM 2797 O O . GLU B 1 97 ? 8.059 0.86 1.721 1 97.74 97 GLU B O 1
ATOM 2802 N N . LEU B 1 98 ? 6.405 0.451 0.274 1 98.34 98 LEU B N 1
ATOM 2803 C CA . LEU B 1 98 ? 5.414 0.234 1.322 1 98.34 98 LEU B CA 1
ATOM 2804 C C . LEU B 1 98 ? 5.725 -1.034 2.11 1 98.34 98 LEU B C 1
ATOM 2806 O O . LEU B 1 98 ? 5.465 -1.101 3.314 1 98.34 98 LEU B O 1
ATOM 2810 N N . ALA B 1 99 ? 6.26 -2.017 1.452 1 98.26 99 ALA B N 1
ATOM 2811 C CA . ALA B 1 99 ? 6.693 -3.221 2.156 1 98.26 99 ALA B CA 1
ATOM 2812 C C . ALA B 1 99 ? 7.849 -2.917 3.104 1 98.26 99 ALA B C 1
ATOM 2814 O O . ALA B 1 99 ? 7.901 -3.44 4.219 1 98.26 99 ALA B O 1
ATOM 2815 N N . ILE B 1 100 ? 8.752 -2.073 2.662 1 98.58 100 ILE B N 1
ATOM 2816 C CA . ILE B 1 100 ? 9.876 -1.658 3.495 1 98.58 100 ILE B CA 1
ATOM 2817 C C . ILE B 1 100 ? 9.36 -0.907 4.721 1 98.58 100 ILE B C 1
ATOM 2819 O O . ILE B 1 100 ? 9.8 -1.163 5.844 1 98.58 100 ILE B O 1
ATOM 2823 N N . LEU B 1 101 ? 8.437 -0.033 4.531 1 98.13 101 LEU B N 1
ATOM 2824 C CA . LEU B 1 101 ? 7.857 0.716 5.64 1 98.13 101 LEU B CA 1
ATOM 2825 C C . LEU B 1 101 ? 7.161 -0.219 6.623 1 98.13 101 LEU B C 1
ATOM 2827 O O . LEU B 1 101 ? 7.287 -0.055 7.838 1 98.13 101 LEU B O 1
ATOM 2831 N N . GLN B 1 102 ? 6.499 -1.202 6.1 1 96.17 102 GLN B N 1
ATOM 2832 C CA . GLN B 1 102 ? 5.838 -2.157 6.982 1 96.17 102 GLN B CA 1
ATOM 2833 C C . GLN B 1 102 ? 6.856 -2.954 7.793 1 96.17 102 GLN B C 1
ATOM 2835 O O . GLN B 1 102 ? 6.635 -3.235 8.973 1 96.17 102 GLN B O 1
ATOM 2840 N N . TYR B 1 103 ? 7.922 -3.314 7.184 1 96.6 103 TYR B N 1
ATOM 2841 C CA . TYR B 1 103 ? 8.985 -4.006 7.903 1 96.6 103 TYR B CA 1
ATOM 2842 C C . TYR B 1 103 ? 9.518 -3.148 9.045 1 96.6 103 TYR B C 1
ATOM 2844 O O . TYR B 1 103 ? 9.673 -3.628 10.17 1 96.6 103 TYR B O 1
ATOM 2852 N N . ILE B 1 104 ? 9.754 -1.889 8.775 1 96.84 104 ILE B N 1
ATOM 2853 C CA . ILE B 1 104 ? 10.293 -0.981 9.781 1 96.84 104 ILE B CA 1
ATOM 2854 C C . ILE B 1 104 ? 9.303 -0.843 10.935 1 96.84 104 ILE B C 1
ATOM 2856 O O . ILE B 1 104 ? 9.693 -0.879 12.104 1 96.84 104 ILE B O 1
ATOM 2860 N N . ALA B 1 105 ? 8.042 -0.751 10.568 1 94.86 105 ALA B N 1
ATOM 2861 C CA . ALA B 1 105 ? 7.012 -0.644 11.598 1 94.86 105 ALA B CA 1
ATOM 2862 C C . ALA B 1 105 ? 7.004 -1.877 12.497 1 94.86 105 ALA B C 1
ATOM 2864 O O . ALA B 1 105 ? 6.829 -1.765 13.712 1 94.86 105 ALA B O 1
ATOM 2865 N N . THR B 1 106 ? 7.211 -3.003 11.91 1 92.12 106 THR B N 1
ATOM 2866 C CA . THR B 1 106 ? 7.168 -4.267 12.637 1 92.12 106 THR B CA 1
ATOM 2867 C C . THR B 1 106 ? 8.394 -4.419 13.532 1 92.12 106 THR B C 1
ATOM 2869 O O . THR B 1 106 ? 8.296 -4.938 14.646 1 92.12 106 THR B O 1
ATOM 2872 N N . LYS B 1 107 ? 9.478 -3.909 13.102 1 92.69 107 LYS B N 1
ATOM 2873 C CA . LYS B 1 107 ? 10.749 -4.143 13.781 1 92.69 107 LYS B CA 1
ATOM 2874 C C . LYS B 1 107 ? 10.991 -3.1 14.868 1 92.69 107 LYS B C 1
ATOM 2876 O O . LYS B 1 107 ? 11.746 -3.343 15.812 1 92.69 107 LYS B O 1
ATOM 2881 N N . SER B 1 108 ? 10.333 -1.994 14.622 1 92.32 108 SER B N 1
ATOM 2882 C CA . SER B 1 108 ? 10.6 -0.909 15.561 1 92.32 108 SER B CA 1
ATOM 2883 C C . SER B 1 108 ? 9.574 -0.888 16.689 1 92.32 108 SER B C 1
ATOM 2885 O O . SER B 1 108 ? 8.367 -0.927 16.438 1 92.32 108 SER B O 1
ATOM 2887 N N . GLN B 1 109 ? 9.968 -0.775 17.841 1 81.71 109 GLN B N 1
ATOM 2888 C CA . GLN B 1 109 ? 9.09 -0.637 18.999 1 81.71 109 GLN B CA 1
ATOM 2889 C C . GLN B 1 109 ? 8.696 0.821 19.219 1 81.71 109 GLN B C 1
ATOM 2891 O O . GLN B 1 109 ? 7.889 1.125 20.101 1 81.71 109 GLN B O 1
ATOM 2896 N N . LYS B 1 110 ? 9.196 1.693 18.373 1 82.94 110 LYS B N 1
ATOM 2897 C CA . LYS B 1 110 ? 9.015 3.125 18.592 1 82.94 110 LYS B CA 1
ATOM 2898 C C . LYS B 1 110 ? 7.997 3.706 17.614 1 82.94 110 LYS B C 1
ATOM 2900 O O . LYS B 1 110 ? 7.664 4.891 17.688 1 82.94 110 LYS B O 1
ATOM 2905 N N . MET B 1 111 ? 7.589 2.9 16.653 1 82.75 111 MET B N 1
ATOM 2906 C CA . MET B 1 111 ? 6.794 3.503 15.587 1 82.75 111 MET B CA 1
ATOM 2907 C C . MET B 1 111 ? 5.324 3.119 15.722 1 82.75 111 MET B C 1
ATOM 2909 O O . MET B 1 111 ? 4.626 2.959 14.719 1 82.75 111 MET B O 1
ATOM 2913 N N . GLY B 1 112 ? 4.928 2.982 16.885 1 68.42 112 GLY B N 1
ATOM 2914 C CA . GLY B 1 112 ? 3.526 2.716 17.167 1 68.42 112 GLY B CA 1
ATOM 2915 C C . GLY B 1 112 ? 3.231 1.246 17.394 1 68.42 112 GLY B C 1
ATOM 2916 O O . GLY B 1 112 ? 3.995 0.38 16.96 1 68.42 112 GLY B O 1
ATOM 2917 N N . GLY B 1 113 ? 2.282 1.025 18.399 1 73.36 113 GLY B N 1
ATOM 2918 C CA . GLY B 1 113 ? 2.129 -0.387 18.713 1 73.36 113 GLY B CA 1
ATOM 2919 C C . GLY B 1 113 ? 0.683 -0.802 18.908 1 73.36 113 GLY B C 1
ATOM 2920 O O . GLY B 1 113 ? 0.332 -1.965 18.699 1 73.36 113 GLY B O 1
ATOM 2921 N N . ALA B 1 114 ? -0.101 0.115 19.134 1 86.35 114 ALA B N 1
ATOM 2922 C CA . ALA B 1 114 ? -1.489 -0.298 19.323 1 86.35 114 ALA B CA 1
ATOM 2923 C C . ALA B 1 114 ? -2.19 -0.495 17.983 1 86.35 114 ALA B C 1
ATOM 2925 O O . ALA B 1 114 ? -1.855 0.164 16.996 1 86.35 114 ALA B O 1
ATOM 2926 N N . VAL B 1 115 ? -3.111 -1.366 17.999 1 90.07 115 VAL B N 1
ATOM 2927 C CA . VAL B 1 115 ? -3.816 -1.749 16.78 1 90.07 115 VAL B CA 1
ATOM 2928 C C . VAL B 1 115 ? -4.455 -0.517 16.143 1 90.07 115 VAL B C 1
ATOM 2930 O O . VAL B 1 115 ? -4.443 -0.367 14.919 1 90.07 115 VAL B O 1
ATOM 2933 N N . ARG B 1 116 ? -4.926 0.362 16.929 1 90.97 116 ARG B N 1
ATOM 2934 C CA . ARG B 1 116 ? -5.539 1.583 16.417 1 90.97 116 ARG B CA 1
ATOM 2935 C C . ARG B 1 116 ? -4.508 2.462 15.718 1 90.97 116 ARG B C 1
ATOM 2937 O O . ARG B 1 116 ? -4.778 3.018 14.651 1 90.97 116 ARG B O 1
ATOM 2944 N N . GLU B 1 117 ? -3.379 2.631 16.316 1 91.68 117 GLU B N 1
ATOM 2945 C CA . GLU B 1 117 ? -2.332 3.469 15.741 1 91.68 117 GLU B CA 1
ATOM 2946 C C . GLU B 1 117 ? -1.769 2.852 14.464 1 91.68 117 GLU B C 1
ATOM 2948 O O . GLU B 1 117 ? -1.45 3.565 13.511 1 91.68 117 GLU B O 1
ATOM 2953 N N . MET B 1 118 ? -1.695 1.55 14.477 1 92.77 118 MET B N 1
ATOM 2954 C CA . MET B 1 118 ? -1.284 0.86 13.258 1 92.77 118 MET B CA 1
ATOM 2955 C C . MET B 1 118 ? -2.283 1.104 12.131 1 92.77 118 MET B C 1
ATOM 2957 O O . MET B 1 118 ? -1.89 1.346 10.989 1 92.77 118 MET B O 1
ATOM 2961 N N . ALA B 1 119 ? -3.546 1.056 12.451 1 94.83 119 ALA B N 1
ATOM 2962 C CA . ALA B 1 119 ? -4.587 1.271 11.45 1 94.83 119 ALA B CA 1
ATOM 2963 C C . ALA B 1 119 ? -4.542 2.696 10.908 1 94.83 119 ALA B C 1
ATOM 2965 O O . ALA B 1 119 ? -4.638 2.91 9.697 1 94.83 119 ALA B O 1
ATOM 2966 N N . ILE B 1 120 ? -4.352 3.663 11.822 1 94.8 120 ILE B N 1
ATOM 2967 C CA . ILE B 1 120 ? -4.214 5.059 11.419 1 94.8 120 ILE B CA 1
ATOM 2968 C C . ILE B 1 120 ? -2.991 5.217 10.519 1 94.8 120 ILE B C 1
ATOM 2970 O O . ILE B 1 120 ? -3.081 5.798 9.434 1 94.8 120 ILE B O 1
ATOM 2974 N N . SER B 1 121 ? -1.908 4.629 10.933 1 95.64 121 SER B N 1
ATOM 2975 C CA . SER B 1 121 ? -0.649 4.704 10.199 1 95.64 121 SER B CA 1
ATOM 2976 C C . SER B 1 121 ? -0.789 4.113 8.8 1 95.64 121 SER B C 1
ATOM 2978 O O . SER B 1 121 ? -0.34 4.711 7.82 1 95.64 121 SER B O 1
ATOM 2980 N N . SER B 1 122 ? -1.44 2.98 8.71 1 96.51 122 SER B N 1
ATOM 2981 C CA . SER B 1 122 ? -1.601 2.309 7.424 1 96.51 122 SER B CA 1
ATOM 2982 C C . SER B 1 122 ? -2.48 3.125 6.482 1 96.51 122 SER B C 1
ATOM 2984 O O . SER B 1 122 ? -2.199 3.216 5.285 1 96.51 122 SER B O 1
ATOM 2986 N N . GLN B 1 123 ? -3.476 3.754 6.973 1 97.82 123 GLN B N 1
ATOM 2987 C CA . GLN B 1 123 ? -4.36 4.577 6.154 1 97.82 123 GLN B CA 1
ATOM 2988 C C . GLN B 1 123 ? -3.638 5.822 5.645 1 97.82 123 GLN B C 1
ATOM 2990 O O . GLN B 1 123 ? -3.772 6.189 4.476 1 97.82 123 GLN B O 1
ATOM 2995 N N . LEU B 1 124 ? -2.81 6.401 6.506 1 97.42 124 LEU B N 1
ATOM 2996 C CA . LEU B 1 124 ? -2.008 7.551 6.102 1 97.42 124 LEU B CA 1
ATOM 2997 C C . LEU B 1 124 ? -1.044 7.175 4.982 1 97.42 124 LEU B C 1
ATOM 2999 O O . LEU B 1 124 ? -0.934 7.892 3.985 1 97.42 124 LEU B O 1
ATOM 3003 N N . MET B 1 125 ? -0.429 6.057 5.231 1 97.91 125 MET B N 1
ATOM 3004 C CA . MET B 1 125 ? 0.556 5.562 4.273 1 97.91 125 MET B CA 1
ATOM 3005 C C . MET B 1 125 ? -0.079 5.343 2.904 1 97.91 125 MET B C 1
ATOM 3007 O O . MET B 1 125 ? 0.458 5.788 1.888 1 97.91 125 MET B O 1
ATOM 3011 N N . CYS B 1 126 ? -1.231 4.788 2.884 1 97.85 126 CYS B N 1
ATOM 3012 C CA . CYS B 1 126 ? -1.892 4.434 1.633 1 97.85 126 CYS B CA 1
ATOM 3013 C C . CYS B 1 126 ? -2.449 5.672 0.941 1 97.85 126 CYS B C 1
ATOM 3015 O O . CYS B 1 126 ? -2.317 5.821 -0.275 1 97.85 126 CYS B O 1
ATOM 3017 N N . GLU B 1 127 ? -3.036 6.618 1.676 1 97.92 127 GLU B N 1
ATOM 3018 C CA . GLU B 1 127 ? -3.552 7.854 1.097 1 97.92 127 GLU B CA 1
ATOM 3019 C C . GLU B 1 127 ? -2.425 8.705 0.519 1 97.92 127 GLU B C 1
ATOM 3021 O O . GLU B 1 127 ? -2.565 9.277 -0.565 1 97.92 127 GLU B O 1
ATOM 3026 N N . ALA B 1 128 ? -1.347 8.747 1.287 1 98.4 128 ALA B N 1
ATOM 3027 C CA . ALA B 1 128 ? -0.189 9.499 0.81 1 98.4 128 ALA B CA 1
ATOM 3028 C C . ALA B 1 128 ? 0.373 8.887 -0.47 1 98.4 128 ALA B C 1
ATOM 3030 O O . ALA B 1 128 ? 0.795 9.608 -1.377 1 98.4 128 ALA B O 1
ATOM 3031 N N . GLU B 1 129 ? 0.371 7.594 -0.508 1 97.5 129 GLU B N 1
ATOM 3032 C CA . GLU B 1 129 ? 0.858 6.904 -1.699 1 97.5 129 GLU B CA 1
ATOM 3033 C C . GLU B 1 129 ? -0.038 7.183 -2.903 1 97.5 129 GLU B C 1
ATOM 3035 O O . GLU B 1 129 ? 0.452 7.346 -4.023 1 97.5 129 GLU B O 1
ATOM 3040 N N . ASP B 1 130 ? -1.357 7.262 -2.716 1 95.84 130 ASP B N 1
ATOM 3041 C CA . ASP B 1 130 ? -2.274 7.58 -3.807 1 95.84 130 ASP B CA 1
ATOM 3042 C C . ASP B 1 130 ? -1.96 8.948 -4.407 1 95.84 130 ASP B C 1
ATOM 3044 O O . ASP B 1 130 ? -1.961 9.111 -5.629 1 95.84 130 ASP B O 1
ATOM 3048 N N . ILE B 1 131 ? -1.676 9.882 -3.543 1 97.12 131 ILE B N 1
ATOM 3049 C CA . ILE B 1 131 ? -1.335 11.227 -3.993 1 97.12 131 ILE B CA 1
ATOM 3050 C C . ILE B 1 131 ? -0.03 11.192 -4.785 1 97.12 131 ILE B C 1
ATOM 3052 O O . ILE B 1 131 ? 0.047 11.733 -5.891 1 97.12 131 ILE B O 1
ATOM 3056 N N . TYR B 1 132 ? 0.927 10.497 -4.259 1 95.23 132 TYR B N 1
ATOM 3057 C CA . TYR B 1 132 ? 2.244 10.47 -4.885 1 95.23 132 TYR B CA 1
ATOM 3058 C C . TYR B 1 132 ? 2.184 9.8 -6.252 1 95.23 132 TYR B C 1
ATOM 3060 O O . TYR B 1 132 ? 2.802 10.271 -7.21 1 95.23 132 TYR B O 1
ATOM 3068 N N . GLN B 1 133 ? 1.488 8.72 -6.302 1 92.4 133 GLN B N 1
ATOM 3069 C CA . GLN B 1 133 ? 1.4 7.99 -7.563 1 92.4 133 GLN B CA 1
ATOM 3070 C C . GLN B 1 133 ? 0.753 8.845 -8.649 1 92.4 133 GLN B C 1
ATOM 3072 O O . GLN B 1 133 ? 1.182 8.82 -9.804 1 92.4 133 GLN B O 1
ATOM 3077 N N . LYS B 1 134 ? -0.282 9.534 -8.299 1 91.44 134 LYS B N 1
ATOM 3078 C CA . LYS B 1 134 ? -0.921 10.408 -9.278 1 91.44 134 LYS B CA 1
ATOM 3079 C C . LYS B 1 134 ? 0.029 11.513 -9.731 1 91.44 134 LYS B C 1
ATOM 3081 O O . LYS B 1 134 ? 0.157 11.776 -10.928 1 91.44 134 LYS B O 1
ATOM 3086 N N . LEU B 1 135 ? 0.675 12.15 -8.794 1 92.38 135 LEU B N 1
ATOM 3087 C CA . LEU B 1 135 ? 1.653 13.188 -9.1 1 92.38 135 LEU B CA 1
ATOM 3088 C C . LEU B 1 135 ? 2.736 12.656 -10.033 1 92.38 135 LEU B C 1
ATOM 3090 O O . LEU B 1 135 ? 3.068 13.295 -11.035 1 92.38 135 LEU B O 1
ATOM 3094 N N . ALA B 1 136 ? 3.254 11.479 -9.725 1 88.36 136 ALA B N 1
ATOM 3095 C CA . ALA B 1 136 ? 4.333 10.878 -10.504 1 88.36 136 ALA B CA 1
ATOM 3096 C C . ALA B 1 136 ? 3.879 10.578 -11.93 1 88.36 136 ALA B C 1
ATOM 3098 O O . ALA B 1 136 ? 4.617 10.821 -12.888 1 88.36 136 ALA B O 1
ATOM 3099 N N . LYS B 1 137 ? 2.694 10.098 -12.098 1 87.31 137 LYS B N 1
ATOM 3100 C CA . LYS B 1 137 ? 2.181 9.755 -13.421 1 87.31 137 LYS B CA 1
ATOM 3101 C C . LYS B 1 137 ? 1.931 11.007 -14.256 1 87.31 137 LYS B C 1
ATOM 3103 O O . LYS B 1 137 ? 2.116 10.994 -15.475 1 87.31 137 LYS B O 1
ATOM 3108 N N . ILE B 1 138 ? 1.475 12.046 -13.595 1 88.47 138 ILE B N 1
ATOM 3109 C CA . ILE B 1 138 ? 1.284 13.317 -14.286 1 88.47 138 ILE B CA 1
ATOM 3110 C C . ILE B 1 138 ? 2.636 13.867 -14.737 1 88.47 138 ILE B C 1
ATOM 3112 O O . ILE B 1 138 ? 2.791 14.283 -15.887 1 88.47 138 ILE B O 1
ATOM 3116 N N . LYS B 1 139 ? 3.609 13.789 -13.897 1 87.03 139 LYS B N 1
ATOM 3117 C CA . LYS B 1 139 ? 4.936 14.319 -14.196 1 87.03 139 LYS B CA 1
ATOM 3118 C C . LYS B 1 139 ? 5.623 13.5 -15.285 1 87.03 139 LYS B C 1
ATOM 3120 O O . LYS B 1 139 ? 6.432 14.029 -16.05 1 87.03 139 LYS B O 1
ATOM 3125 N N . GLN B 1 140 ? 5.218 12.269 -15.416 1 83.33 140 GLN B N 1
ATOM 3126 C CA . GLN B 1 140 ? 5.789 11.384 -16.426 1 83.33 140 GLN B CA 1
ATOM 3127 C C . GLN B 1 140 ? 5.013 11.472 -17.737 1 83.33 140 GLN B C 1
ATOM 3129 O O . GLN B 1 140 ? 5.382 10.836 -18.726 1 83.33 140 GLN B O 1
ATOM 3134 N N . GLY B 1 141 ? 3.913 12.169 -17.781 1 83.7 141 GLY B N 1
ATOM 3135 C CA . GLY B 1 141 ? 3.12 12.34 -18.988 1 83.7 141 GLY B CA 1
ATOM 3136 C C . GLY B 1 141 ? 2.2 11.167 -19.268 1 83.7 141 GLY B C 1
ATOM 3137 O O . GLY B 1 141 ? 1.669 11.038 -20.373 1 83.7 141 GLY B O 1
ATOM 3138 N N . LEU B 1 142 ? 1.979 10.358 -18.252 1 82.09 142 LEU B N 1
ATOM 3139 C CA . LEU B 1 142 ? 1.112 9.197 -18.421 1 82.09 142 LEU B CA 1
ATOM 3140 C C . LEU B 1 142 ? -0.351 9.579 -18.225 1 82.09 142 LEU B C 1
ATOM 3142 O O . LEU B 1 142 ? -1.245 8.941 -18.787 1 82.09 142 LEU B O 1
ATOM 3146 N N . ILE B 1 143 ? -0.564 10.48 -17.308 1 83.33 143 ILE B N 1
ATOM 3147 C CA . ILE B 1 143 ? -1.859 11.134 -17.161 1 83.33 143 ILE B CA 1
ATOM 3148 C C . ILE B 1 143 ? -1.808 12.526 -17.788 1 83.33 143 ILE B C 1
ATOM 3150 O O . ILE B 1 143 ? -0.932 13.329 -17.46 1 83.33 143 ILE B O 1
ATOM 3154 N N . THR B 1 144 ? -2.685 12.691 -18.779 1 85.51 144 THR B N 1
ATOM 3155 C CA . THR B 1 144 ? -2.661 13.944 -19.526 1 85.51 144 THR B CA 1
ATOM 3156 C C . THR B 1 144 ? -4.065 14.53 -19.644 1 85.51 144 THR B C 1
ATOM 3158 O O . THR B 1 144 ? -5.016 13.998 -19.068 1 85.51 144 THR B O 1
ATOM 3161 N N . GLY B 1 145 ? -4.166 15.674 -20.287 1 86.4 145 GLY B N 1
ATOM 3162 C CA . GLY B 1 145 ? -5.462 16.275 -20.561 1 86.4 145 GLY B CA 1
ATOM 3163 C C . GLY B 1 145 ? -6.087 16.928 -19.343 1 86.4 145 GLY B C 1
ATOM 3164 O O . GLY B 1 145 ? -5.399 17.596 -18.568 1 86.4 145 GLY B O 1
ATOM 3165 N N . GLU B 1 146 ? -7.354 16.707 -19.226 1 85 146 GLU B N 1
ATOM 3166 C CA . GLU B 1 146 ? -8.136 17.406 -18.211 1 85 146 GLU B CA 1
ATOM 3167 C C . GLU B 1 146 ? -7.75 16.952 -16.806 1 85 146 GLU B C 1
ATOM 3169 O O . GLU B 1 146 ? -7.735 17.755 -15.871 1 85 146 GLU B O 1
ATOM 3174 N N . GLU B 1 147 ? -7.36 15.731 -16.725 1 84.7 147 GLU B N 1
ATOM 3175 C CA . GLU B 1 147 ? -7.004 15.2 -15.413 1 84.7 147 GLU B CA 1
ATOM 3176 C C . GLU B 1 147 ? -5.692 15.798 -14.914 1 84.7 147 GLU B C 1
ATOM 3178 O O . GLU B 1 147 ? -5.576 16.163 -13.742 1 84.7 147 GLU B O 1
ATOM 3183 N N . ALA B 1 148 ? -4.793 15.883 -15.752 1 88.42 148 ALA B N 1
ATOM 3184 C CA . ALA B 1 148 ? -3.51 16.483 -15.394 1 88.42 148 ALA B CA 1
ATOM 3185 C C . ALA B 1 148 ? -3.664 17.973 -15.104 1 88.42 148 ALA B C 1
ATOM 3187 O O . ALA B 1 148 ? -3.089 18.487 -14.142 1 88.42 148 ALA B O 1
ATOM 3188 N N . ALA B 1 149 ? -4.502 18.607 -15.927 1 90.12 149 ALA B N 1
ATOM 3189 C CA . ALA B 1 149 ? -4.714 20.046 -15.791 1 90.12 149 ALA B CA 1
ATOM 3190 C C . ALA B 1 149 ? -5.436 20.373 -14.487 1 90.12 149 ALA B C 1
ATOM 3192 O O . ALA B 1 149 ? -5.189 21.417 -13.879 1 90.12 149 ALA B O 1
ATOM 3193 N N . GLY B 1 150 ? -6.245 19.501 -14.053 1 92.74 150 GLY B N 1
ATOM 3194 C CA . GLY B 1 150 ? -7.079 19.741 -12.887 1 92.74 150 GLY B CA 1
ATOM 3195 C C . GLY B 1 150 ? -6.439 19.281 -11.591 1 92.74 150 GLY B C 1
ATOM 3196 O O . GLY B 1 150 ? -6.997 19.485 -10.51 1 92.74 150 GLY B O 1
ATOM 3197 N N . PHE B 1 151 ? -5.268 18.738 -11.592 1 94.19 151 PHE B N 1
ATOM 3198 C CA . PHE B 1 151 ? -4.654 18.109 -10.429 1 94.19 151 PHE B CA 1
ATOM 3199 C C . PHE B 1 151 ? -4.562 19.092 -9.268 1 94.19 151 PHE B C 1
ATOM 3201 O O . PHE B 1 151 ? -4.926 18.762 -8.138 1 94.19 151 PHE B O 1
ATOM 3208 N N . TRP B 1 152 ? -4.221 20.316 -9.555 1 95.53 152 TRP B N 1
ATOM 3209 C CA . TRP B 1 152 ? -3.902 21.276 -8.502 1 95.53 152 TRP B CA 1
ATOM 3210 C C . TRP B 1 152 ? -5.15 22.03 -8.057 1 95.53 152 TRP B C 1
ATOM 3212 O O . TRP B 1 152 ? -5.169 22.63 -6.979 1 95.53 152 TRP B O 1
ATOM 3222 N N . THR B 1 153 ? -6.244 21.937 -8.893 1 94.5 153 THR B N 1
ATOM 3223 C CA . THR B 1 153 ? -7.3 22.91 -8.638 1 94.5 153 THR B CA 1
ATOM 3224 C C . THR B 1 153 ? -8.647 22.214 -8.464 1 94.5 153 THR B C 1
ATOM 3226 O O . THR B 1 153 ? -9.575 22.783 -7.886 1 94.5 153 THR B O 1
ATOM 3229 N N . ASP B 1 154 ? -8.722 21.021 -8.984 1 94.72 154 ASP B N 1
ATOM 3230 C CA . ASP B 1 154 ? -10.012 20.337 -8.961 1 94.72 154 ASP B CA 1
ATOM 3231 C C . ASP B 1 154 ? -10.445 20.031 -7.529 1 94.72 154 ASP B C 1
ATOM 3233 O O . ASP B 1 154 ? -9.643 19.561 -6.719 1 94.72 154 ASP B O 1
ATOM 3237 N N . GLU B 1 155 ? -11.75 20.296 -7.275 1 95.16 155 GLU B N 1
ATOM 3238 C CA . GLU B 1 155 ? -12.309 20.069 -5.946 1 95.16 155 GLU B CA 1
ATOM 3239 C C . GLU B 1 155 ? -13.48 19.092 -5.999 1 95.16 155 GLU B C 1
ATOM 3241 O O . GLU B 1 155 ? -14.174 18.892 -5 1 95.16 155 GLU B O 1
ATOM 3246 N N . ASN B 1 156 ? -13.662 18.499 -7.173 1 94.06 156 ASN B N 1
ATOM 3247 C CA . ASN B 1 156 ? -14.781 17.579 -7.347 1 94.06 156 ASN B CA 1
ATOM 3248 C C . ASN B 1 156 ? -14.543 16.261 -6.618 1 94.06 156 ASN B C 1
ATOM 3250 O O . ASN B 1 156 ? -13.7 15.462 -7.029 1 94.06 156 ASN B O 1
ATOM 3254 N N . ASP B 1 157 ? -15.333 15.995 -5.597 1 93.88 157 ASP B N 1
ATOM 3255 C CA . ASP B 1 157 ? -15.168 14.775 -4.814 1 93.88 157 ASP B CA 1
ATOM 3256 C C . ASP B 1 157 ? -16.219 13.733 -5.192 1 93.88 157 ASP B C 1
ATOM 3258 O O . ASP B 1 157 ? -16.395 12.737 -4.487 1 93.88 157 ASP B O 1
ATOM 3262 N N . GLN B 1 158 ? -16.957 14.003 -6.324 1 88.61 158 GLN B N 1
ATOM 3263 C CA . GLN B 1 158 ? -17.982 13.073 -6.785 1 88.61 158 GLN B CA 1
ATOM 3264 C C . GLN B 1 158 ? -17.472 12.224 -7.947 1 88.61 158 GLN B C 1
ATOM 3266 O O . GLN B 1 158 ? -18.23 11.452 -8.537 1 88.61 158 GLN B O 1
ATOM 3271 N N . ILE B 1 159 ? -16.216 12.365 -8.188 1 82.32 159 ILE B N 1
ATOM 3272 C CA . ILE B 1 159 ? -15.635 11.65 -9.319 1 82.32 159 ILE B CA 1
ATOM 3273 C C . ILE B 1 159 ? -15.582 10.155 -9.011 1 82.32 159 ILE B C 1
ATOM 3275 O O . ILE B 1 159 ? -15.23 9.756 -7.899 1 82.32 159 ILE B O 1
ATOM 3279 N N . HIS B 1 160 ? -15.906 9.479 -10.022 1 75.96 160 HIS B N 1
ATOM 3280 C CA . HIS B 1 160 ? -15.851 8.024 -9.933 1 75.96 160 HIS B CA 1
ATOM 3281 C C . HIS B 1 160 ? -14.413 7.536 -9.793 1 75.96 160 HIS B C 1
ATOM 3283 O O . HIS B 1 160 ? -13.485 8.17 -10.299 1 75.96 160 HIS B O 1
ATOM 3289 N N . ASN B 1 161 ? -14.1 6.509 -8.991 1 77.31 161 ASN B N 1
ATOM 3290 C CA . ASN B 1 161 ? -12.834 5.8 -8.839 1 77.31 161 ASN B CA 1
ATOM 3291 C C . ASN B 1 161 ? -11.79 6.661 -8.134 1 77.31 161 ASN B C 1
ATOM 3293 O O . ASN B 1 161 ? -10.589 6.424 -8.272 1 77.31 161 ASN B O 1
ATOM 3297 N N . ARG B 1 162 ? -12.207 7.766 -7.572 1 83.64 162 ARG B N 1
ATOM 3298 C CA . ARG B 1 162 ? -11.384 8.621 -6.723 1 83.64 162 ARG B CA 1
ATOM 3299 C C . ARG B 1 162 ? -10.266 9.278 -7.527 1 83.64 162 ARG B C 1
ATOM 3301 O O . ARG B 1 162 ? -9.146 9.427 -7.035 1 83.64 162 ARG B O 1
ATOM 3308 N N . ASN B 1 163 ? -10.533 9.44 -8.79 1 86.58 163 ASN B N 1
ATOM 3309 C CA . ASN B 1 163 ? -9.556 10.197 -9.566 1 86.58 163 ASN B CA 1
ATOM 3310 C C . ASN B 1 163 ? -9.587 11.681 -9.211 1 86.58 163 ASN B C 1
ATOM 3312 O O . ASN B 1 163 ? -9.729 12.531 -10.091 1 86.58 163 ASN B O 1
ATOM 3316 N N . PHE B 1 164 ? -9.326 11.986 -7.974 1 93.93 164 PHE B N 1
ATOM 3317 C CA . PHE B 1 164 ? -9.479 13.315 -7.395 1 93.93 164 PHE B CA 1
ATOM 3318 C C . PHE B 1 164 ? -8.322 14.22 -7.802 1 93.93 164 PHE B C 1
ATOM 3320 O O . PHE B 1 164 ? -7.241 13.737 -8.146 1 93.93 164 PHE B O 1
ATOM 3327 N N . GLY B 1 165 ? -8.688 15.505 -7.791 1 94.94 165 GLY B N 1
ATOM 3328 C CA . GLY B 1 165 ? -7.603 16.469 -7.7 1 94.94 165 GLY B CA 1
ATOM 3329 C C . GLY B 1 165 ? -6.971 16.527 -6.322 1 94.94 165 GLY B C 1
ATOM 3330 O O . GLY B 1 165 ? -7.522 15.992 -5.358 1 94.94 165 GLY B O 1
ATOM 3331 N N . LEU B 1 166 ? -5.827 17.167 -6.206 1 97.63 166 LEU B N 1
ATOM 3332 C CA . LEU B 1 166 ? -5.031 17.228 -4.985 1 97.63 166 LEU B CA 1
ATOM 3333 C C . LEU B 1 166 ? -5.84 17.826 -3.839 1 97.63 166 LEU B C 1
ATOM 3335 O O . LEU B 1 166 ? -5.726 17.381 -2.695 1 97.63 166 LEU B O 1
ATOM 3339 N N . LYS B 1 167 ? -6.686 18.805 -4.101 1 97.66 167 LYS B N 1
ATOM 3340 C CA . LYS B 1 167 ? -7.43 19.504 -3.057 1 97.66 167 LYS B CA 1
ATOM 3341 C C . LYS B 1 167 ? -8.381 18.556 -2.331 1 97.66 167 LYS B C 1
ATOM 3343 O O . LYS B 1 167 ? -8.595 18.687 -1.124 1 97.66 167 LYS B O 1
ATOM 3348 N N . VAL B 1 168 ? -8.938 17.626 -3.093 1 97.6 168 VAL B N 1
ATOM 3349 C CA . VAL B 1 168 ? -9.835 16.659 -2.469 1 97.6 168 VAL B CA 1
ATOM 3350 C C . VAL B 1 168 ? -9.044 15.752 -1.529 1 97.6 168 VAL B C 1
ATOM 3352 O O . VAL B 1 168 ? -9.449 15.526 -0.387 1 97.6 168 VAL B O 1
ATOM 3355 N N . TYR B 1 169 ? -7.884 15.291 -1.957 1 97.84 169 TYR B N 1
ATOM 3356 C CA . TYR B 1 169 ? -7.041 14.443 -1.12 1 97.84 169 TYR B CA 1
ATOM 3357 C C . TYR B 1 169 ? -6.643 15.165 0.161 1 97.84 169 TYR B C 1
ATOM 3359 O O . TYR B 1 169 ? -6.715 14.593 1.251 1 97.84 169 TYR B O 1
ATOM 3367 N N . LEU B 1 170 ? -6.242 16.416 0.076 1 98.32 170 LEU B N 1
ATOM 3368 C CA . LEU B 1 170 ? -5.791 17.177 1.235 1 98.32 170 LEU B CA 1
ATOM 3369 C C . LEU B 1 170 ? -6.943 17.431 2.201 1 98.32 170 LEU B C 1
ATOM 3371 O O . LEU B 1 170 ? -6.763 17.371 3.419 1 98.32 170 LEU B O 1
ATOM 3375 N N . ARG B 1 171 ? -8.089 17.665 1.634 1 97.83 171 ARG B N 1
ATOM 3376 C CA . ARG B 1 171 ? -9.268 17.852 2.473 1 97.83 171 ARG B CA 1
ATOM 3377 C C . ARG B 1 171 ? -9.596 16.58 3.248 1 97.83 171 ARG B C 1
ATOM 3379 O O . ARG B 1 171 ? -9.924 16.637 4.435 1 97.83 171 ARG B O 1
ATOM 3386 N N . LEU B 1 172 ? -9.512 15.472 2.59 1 97.5 172 LEU B N 1
ATOM 3387 C CA . LEU B 1 172 ? -9.793 14.193 3.233 1 97.5 172 LEU B CA 1
ATOM 3388 C C . LEU B 1 172 ? -8.782 13.906 4.337 1 97.5 172 LEU B C 1
ATOM 3390 O O . LEU B 1 172 ? -9.149 13.426 5.412 1 97.5 172 LEU B O 1
ATOM 3394 N N . LEU B 1 173 ? -7.515 14.241 4.121 1 97.37 173 LEU B N 1
ATOM 3395 C CA . LEU B 1 173 ? -6.476 14.034 5.124 1 97.37 173 LEU B CA 1
ATOM 3396 C C . LEU B 1 173 ? -6.656 14.989 6.299 1 97.37 173 LEU B C 1
ATOM 3398 O O . LEU B 1 173 ? -6.421 14.614 7.45 1 97.37 173 LEU B O 1
ATOM 3402 N N . GLU B 1 174 ? -7.058 16.204 5.998 1 95.66 174 GLU B N 1
ATOM 3403 C CA . GLU B 1 174 ? -7.369 17.181 7.038 1 95.66 174 GLU B CA 1
ATOM 3404 C C . GLU B 1 174 ? -8.504 16.692 7.933 1 95.66 174 GLU B C 1
ATOM 3406 O O . GLU B 1 174 ? -8.418 16.783 9.159 1 95.66 174 GLU B O 1
ATOM 3411 N N . ALA B 1 175 ? -9.5 16.153 7.31 1 94.51 175 ALA B N 1
ATOM 3412 C CA . ALA B 1 175 ? -10.64 15.614 8.048 1 94.51 175 ALA B CA 1
ATOM 3413 C C . ALA B 1 175 ? -10.24 14.378 8.849 1 94.51 175 ALA B C 1
ATOM 3415 O O . ALA B 1 175 ? -10.716 14.176 9.969 1 94.51 175 ALA B O 1
ATOM 3416 N N . PHE B 1 176 ? -9.411 13.545 8.28 1 94.93 176 PHE B N 1
ATOM 3417 C CA . PHE B 1 176 ? -8.942 12.333 8.94 1 94.93 176 PHE B CA 1
ATOM 3418 C C . PHE B 1 176 ? -8.155 12.672 10.2 1 94.93 176 PHE B C 1
ATOM 3420 O O . PHE B 1 176 ? -8.296 12.003 11.225 1 94.93 176 PHE B O 1
ATOM 3427 N N . TYR B 1 177 ? -7.328 13.697 10.153 1 91.54 177 TYR B N 1
ATOM 3428 C CA . TYR B 1 177 ? -6.612 14.193 11.323 1 91.54 177 TYR B CA 1
ATOM 3429 C C . TYR B 1 177 ? -7.581 14.539 12.448 1 91.54 177 TYR B C 1
ATOM 3431 O O . TYR B 1 177 ? -7.387 14.123 13.593 1 91.54 177 TYR B O 1
ATOM 3439 N N . SER B 1 178 ? -8.596 15.252 12.086 1 87.19 178 SER B N 1
ATOM 3440 C CA . SER B 1 178 ? -9.578 15.689 13.073 1 87.19 178 SER B CA 1
ATOM 3441 C C . SER B 1 178 ? -10.29 14.499 13.707 1 87.19 178 SER B C 1
ATOM 3443 O O . SER B 1 178 ? -10.563 14.501 14.909 1 87.19 178 SER B O 1
ATOM 3445 N N . LYS B 1 179 ? -10.479 13.505 12.94 1 85.75 179 LYS B N 1
ATOM 3446 C CA . LYS B 1 179 ? -11.138 12.304 13.444 1 85.75 179 LYS B CA 1
ATOM 3447 C C . LYS B 1 179 ? -10.226 11.534 14.394 1 85.75 179 LYS B C 1
ATOM 3449 O O . LYS B 1 179 ? -10.679 11.022 15.42 1 85.75 179 LYS B O 1
ATOM 3454 N N . CYS B 1 180 ? -9.005 11.34 14.036 1 83.23 180 CYS B N 1
ATOM 3455 C CA . CYS B 1 180 ? -8.043 10.642 14.882 1 83.23 180 CYS B CA 1
ATOM 3456 C C . CYS B 1 180 ? -7.938 11.306 16.25 1 83.23 180 CYS B C 1
ATOM 3458 O O . CYS B 1 180 ? -7.83 10.622 17.27 1 83.23 180 CYS B O 1
ATOM 3460 N N . ALA B 1 181 ? -7.983 12.556 16.239 1 74 181 ALA B N 1
ATOM 3461 C CA . ALA B 1 181 ? -7.88 13.322 17.479 1 74 181 ALA B CA 1
ATOM 3462 C C . ALA B 1 181 ? -9.112 13.114 18.356 1 74 181 ALA B C 1
ATOM 3464 O O . ALA B 1 181 ? -8.999 12.996 19.578 1 74 181 ALA B O 1
ATOM 3465 N N . LYS B 1 182 ? -10.229 12.957 17.768 1 71.48 182 LYS B N 1
ATOM 3466 C CA . LYS B 1 182 ? -11.486 12.815 18.497 1 71.48 182 LYS B CA 1
ATOM 3467 C C . LYS B 1 182 ? -11.637 11.406 19.063 1 71.48 182 LYS B C 1
ATOM 3469 O O . LYS B 1 182 ? -12.196 11.223 20.147 1 71.48 182 LYS B O 1
ATOM 3474 N N . GLU B 1 183 ? -11.19 10.419 18.361 1 64.56 183 GLU B N 1
ATOM 3475 C CA . GLU B 1 183 ? -11.413 9.027 18.739 1 64.56 183 GLU B CA 1
ATOM 3476 C C . GLU B 1 183 ? -10.352 8.546 19.725 1 64.56 183 GLU B C 1
ATOM 3478 O O . GLU B 1 183 ? -10.462 7.45 20.278 1 64.56 183 GLU B O 1
ATOM 3483 N N . SER B 1 184 ? -9.241 9.073 19.746 1 56.75 184 SER B N 1
ATOM 3484 C CA . SER B 1 184 ? -8.264 8.618 20.729 1 56.75 184 SER B CA 1
ATOM 3485 C C . SER B 1 184 ? -8.879 8.538 22.123 1 56.75 184 SER B C 1
ATOM 3487 O O . SER B 1 184 ? -8.296 7.94 23.03 1 56.75 184 SER B O 1
ATOM 3489 N N . GLY B 1 185 ? -10.213 8.459 22.018 1 50.99 185 GLY B N 1
ATOM 3490 C CA . GLY B 1 185 ? -11.046 8.173 23.175 1 50.99 185 GLY B CA 1
ATOM 3491 C C . GLY B 1 185 ? -10.606 8.912 24.424 1 50.99 185 GLY B C 1
ATOM 3492 O O . GLY B 1 185 ? -11.328 8.938 25.424 1 50.99 185 GLY B O 1
ATOM 3493 N N . ASP B 1 186 ? -9.294 8.95 24.662 1 47.5 186 ASP B N 1
ATOM 3494 C CA . ASP B 1 186 ? -8.939 9.532 25.953 1 47.5 186 ASP B CA 1
ATOM 3495 C C . ASP B 1 186 ? -9.212 11.034 25.972 1 47.5 186 ASP B C 1
ATOM 3497 O O . ASP B 1 186 ? -8.794 11.734 26.896 1 47.5 186 ASP B O 1
ATOM 3501 N N . GLY B 1 187 ? -10.041 11.375 25.032 1 49.52 187 GLY B N 1
ATOM 3502 C CA . GLY B 1 187 ? -10.357 12.794 25.067 1 49.52 187 GLY B CA 1
ATOM 3503 C C . GLY B 1 187 ? -9.198 13.674 24.639 1 49.52 187 GLY B C 1
ATOM 3504 O O . GLY B 1 187 ? -9.128 14.845 25.017 1 49.52 187 GLY B O 1
ATOM 3505 N N . VAL B 1 188 ? -8.335 13.039 23.996 1 53.52 188 VAL B N 1
ATOM 3506 C CA . VAL B 1 188 ? -7.146 13.817 23.662 1 53.52 188 VAL B CA 1
ATOM 3507 C C . VAL B 1 188 ? -7.483 14.834 22.574 1 53.52 188 VAL B C 1
ATOM 3509 O O . VAL B 1 188 ? -8.021 14.474 21.524 1 53.52 188 VAL B O 1
ATOM 3512 N N . LYS B 1 189 ? -7.507 15.964 23.05 1 55.09 189 LYS B N 1
ATOM 3513 C CA . LYS B 1 189 ? -7.754 17.101 22.168 1 55.09 189 LYS B CA 1
ATOM 3514 C C . LYS B 1 189 ? -6.729 17.154 21.038 1 55.09 189 LYS B C 1
ATOM 3516 O O . LYS B 1 189 ? -5.578 16.753 21.219 1 55.09 189 LYS B O 1
ATOM 3521 N N . LEU B 1 190 ? -7.16 17.404 19.825 1 57.62 190 LEU B N 1
ATOM 3522 C CA . LEU B 1 190 ? -6.34 17.604 18.635 1 57.62 190 LEU B CA 1
ATOM 3523 C C . LEU B 1 190 ? -5.036 18.314 18.987 1 57.62 190 LEU B C 1
ATOM 3525 O O . LEU B 1 190 ? -3.959 17.888 18.564 1 57.62 190 LEU B O 1
ATOM 3529 N N . ASP B 1 191 ? -5.247 19.379 19.692 1 57.96 191 ASP B N 1
ATOM 3530 C CA . ASP B 1 191 ? -4.094 20.153 20.14 1 57.96 191 ASP B CA 1
ATOM 3531 C C . ASP B 1 191 ? -3.163 19.303 21.001 1 57.96 191 ASP B C 1
ATOM 3533 O O . ASP B 1 191 ? -1.95 19.524 21.018 1 57.96 191 ASP B O 1
ATOM 3537 N N . ALA B 1 192 ? -3.844 18.28 21.462 1 56.49 192 ALA B N 1
ATOM 3538 C CA . ALA B 1 192 ? -3.057 17.467 22.386 1 56.49 192 ALA B CA 1
ATOM 3539 C C . ALA B 1 192 ? -2.172 16.48 21.629 1 56.49 192 ALA B C 1
ATOM 3541 O O . ALA B 1 192 ? -1.184 15.98 22.173 1 56.49 192 ALA B O 1
ATOM 3542 N N . LEU B 1 193 ? -2.527 16.391 20.319 1 68.67 193 LEU B N 1
ATOM 3543 C CA . LEU B 1 193 ? -1.676 15.472 19.571 1 68.67 193 LEU B CA 1
ATOM 3544 C C . LEU B 1 193 ? -0.429 16.183 19.056 1 68.67 193 LEU B C 1
ATOM 3546 O O . LEU B 1 193 ? 0.516 15.536 18.599 1 68.67 193 LEU B O 1
ATOM 3550 N N . GLY B 1 194 ? -0.447 17.577 19.243 1 68.94 194 GLY B N 1
ATOM 3551 C CA . GLY B 1 194 ? 0.739 18.347 18.902 1 68.94 194 GLY B CA 1
ATOM 3552 C C . GLY B 1 194 ? 1.187 18.147 17.466 1 68.94 194 GLY B C 1
ATOM 3553 O O . GLY B 1 194 ? 2.378 17.968 17.202 1 68.94 194 GLY B O 1
ATOM 3554 N N . GLY B 1 195 ? 0.117 17.987 16.622 1 76.11 195 GLY B N 1
ATOM 3555 C CA . GLY B 1 195 ? 0.464 17.831 15.218 1 76.11 195 GLY B CA 1
ATOM 3556 C C . GLY B 1 195 ? 0.782 16.397 14.838 1 76.11 195 GLY B C 1
ATOM 3557 O O . GLY B 1 195 ? 1.404 16.147 13.804 1 76.11 195 GLY B O 1
ATOM 3558 N N . ARG B 1 196 ? 0.389 15.485 15.687 1 85.86 196 ARG B N 1
ATOM 3559 C CA . ARG B 1 196 ? 0.596 14.068 15.411 1 85.86 196 ARG B CA 1
ATOM 3560 C C . ARG B 1 196 ? -0.725 13.37 15.103 1 85.86 196 ARG B C 1
ATOM 3562 O O . ARG B 1 196 ? -1.789 13.834 15.518 1 85.86 196 ARG B O 1
ATOM 3569 N N . PHE B 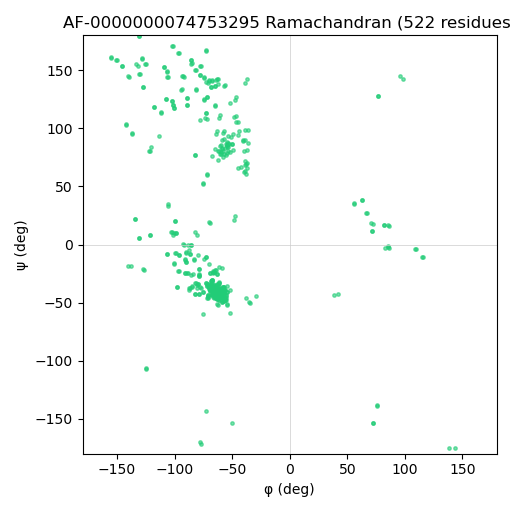1 197 ? -0.629 12.319 14.341 1 88.69 197 PHE B N 1
ATOM 3570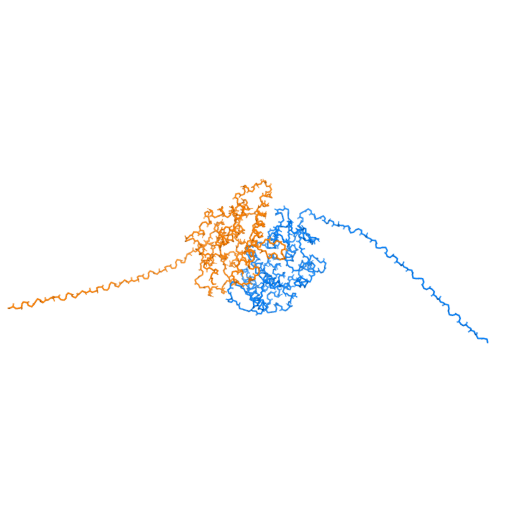 C CA . PHE B 1 197 ? -1.803 11.494 14.088 1 88.69 197 PHE B CA 1
ATOM 3571 C C . PHE B 1 197 ? -1.911 10.376 15.119 1 88.69 197 PHE B C 1
ATOM 3573 O O . PHE B 1 197 ? -2.988 9.807 15.315 1 88.69 197 PHE B O 1
ATOM 3580 N N . THR B 1 198 ? -0.724 10.039 15.688 1 84.79 198 THR B N 1
ATOM 3581 C CA . THR B 1 198 ? -0.639 8.998 16.706 1 84.79 198 THR B CA 1
ATOM 3582 C C . THR B 1 198 ? 0.042 9.527 17.965 1 84.79 198 THR B C 1
ATOM 3584 O O . THR B 1 198 ? 0.848 10.457 17.897 1 84.79 198 THR B O 1
ATOM 3587 N N . SER B 1 199 ? -0.23 8.922 19.097 1 78.33 199 SER B N 1
ATOM 3588 C CA . SER B 1 199 ? 0.255 9.45 20.368 1 78.33 199 SER B CA 1
ATOM 3589 C C . SER B 1 199 ? 1.545 8.76 20.797 1 78.33 199 SER B C 1
ATOM 3591 O O . SER B 1 199 ? 2.336 9.325 21.555 1 78.33 199 SER B O 1
ATOM 3593 N N . SER B 1 200 ? 1.829 7.58 20.339 1 79.69 200 SER B N 1
ATOM 3594 C CA . SER B 1 200 ? 2.924 6.779 20.877 1 79.69 200 SER B CA 1
ATOM 3595 C C . SER B 1 200 ? 4.24 7.099 20.175 1 79.69 200 SER B C 1
ATOM 3597 O O . SER B 1 200 ? 5.307 6.668 20.618 1 79.69 200 SER B O 1
ATOM 3599 N N . GLY B 1 201 ? 4.152 7.941 19.157 1 80.02 201 GLY B N 1
ATOM 3600 C CA . GLY B 1 201 ? 5.368 8.253 18.423 1 80.02 201 GLY B CA 1
ATOM 3601 C C . GLY B 1 201 ? 5.137 8.429 16.934 1 80.02 201 GLY B C 1
ATOM 3602 O O . GLY B 1 201 ? 4.001 8.348 16.462 1 80.02 201 GLY B O 1
ATOM 3603 N N . VAL B 1 202 ? 6.278 8.616 16.268 1 92.12 202 VAL B N 1
ATOM 3604 C CA . VAL B 1 202 ? 6.233 8.783 14.819 1 92.12 202 VAL B CA 1
ATOM 3605 C C . VAL B 1 202 ? 5.956 7.437 14.152 1 92.12 202 VAL B C 1
ATOM 3607 O O . VAL B 1 202 ? 6.592 6.433 14.48 1 92.12 202 VAL B O 1
ATOM 3610 N N . SER B 1 203 ? 4.959 7.4 13.396 1 94.64 203 SER B N 1
ATOM 3611 C CA . SER B 1 203 ? 4.624 6.172 12.683 1 94.64 203 SER B CA 1
ATOM 3612 C C . SER B 1 203 ? 5.18 6.188 11.262 1 94.64 203 SER B C 1
ATOM 3614 O O . SER B 1 203 ? 5.538 7.247 10.742 1 94.64 203 SER B O 1
ATOM 3616 N N . VAL B 1 204 ? 5.222 5.016 10.596 1 96.84 204 VAL B N 1
ATOM 3617 C CA . VAL B 1 204 ? 5.705 4.939 9.222 1 96.84 204 VAL B CA 1
ATOM 3618 C C . VAL B 1 204 ? 4.73 5.654 8.29 1 96.84 204 VAL B C 1
ATOM 3620 O O . VAL B 1 204 ? 5.134 6.211 7.267 1 96.84 204 VAL B O 1
ATOM 3623 N N . GLY B 1 205 ? 3.44 5.645 8.661 1 97.04 205 GLY B N 1
ATOM 3624 C CA . GLY B 1 205 ? 2.461 6.4 7.895 1 97.04 205 GLY B CA 1
ATOM 3625 C C . GLY B 1 205 ? 2.724 7.894 7.898 1 97.04 205 GLY B C 1
ATOM 3626 O O . GLY B 1 205 ? 2.557 8.561 6.875 1 97.04 205 GLY B O 1
ATOM 3627 N N . GLU B 1 206 ? 3.151 8.427 9.027 1 96.4 206 GLU B N 1
ATOM 3628 C CA . GLU B 1 206 ? 3.5 9.842 9.122 1 96.4 206 GLU B CA 1
ATOM 3629 C C . GLU B 1 206 ? 4.756 10.155 8.313 1 96.4 206 GLU B C 1
ATOM 3631 O O . GLU B 1 206 ? 4.876 11.24 7.739 1 96.4 206 GLU B O 1
ATOM 3636 N N . CYS B 1 207 ? 5.685 9.225 8.259 1 96.73 207 CYS B N 1
ATOM 3637 C CA . CYS B 1 207 ? 6.872 9.399 7.429 1 96.73 207 CYS B CA 1
ATOM 3638 C C . CYS B 1 207 ? 6.498 9.485 5.954 1 96.73 207 CYS B C 1
ATOM 3640 O O . CYS B 1 207 ? 7 10.348 5.232 1 96.73 207 CYS B O 1
ATOM 3642 N N . LYS B 1 208 ? 5.622 8.6 5.523 1 97.86 208 LYS B N 1
ATOM 3643 C CA . LYS B 1 208 ? 5.167 8.622 4.136 1 97.86 208 LYS B CA 1
ATOM 3644 C C . LYS B 1 208 ? 4.388 9.899 3.833 1 97.86 208 LYS B C 1
ATOM 3646 O O . LYS B 1 208 ? 4.578 10.514 2.781 1 97.86 208 LYS B O 1
ATOM 3651 N N . LEU B 1 209 ? 3.539 10.262 4.783 1 97.85 209 LEU B N 1
ATOM 3652 C CA . LEU B 1 209 ? 2.77 11.488 4.598 1 97.85 209 LEU B CA 1
ATOM 3653 C C . LEU B 1 209 ? 3.692 12.697 4.486 1 97.85 209 LEU B C 1
ATOM 3655 O O . LEU B 1 209 ? 3.549 13.509 3.569 1 97.85 209 LEU B O 1
ATOM 3659 N N . PHE B 1 210 ? 4.64 12.816 5.374 1 96.56 210 PHE B N 1
ATOM 3660 C CA . PHE B 1 210 ? 5.568 13.938 5.318 1 96.56 210 PHE B CA 1
ATOM 3661 C C . PHE B 1 210 ? 6.308 13.964 3.986 1 96.56 210 PHE B C 1
ATOM 3663 O O . PHE B 1 210 ? 6.408 15.012 3.345 1 96.56 210 PHE B O 1
ATOM 3670 N N . SER B 1 211 ? 6.86 12.826 3.613 1 95.68 211 SER B N 1
ATOM 3671 C CA . SER B 1 211 ? 7.614 12.751 2.365 1 95.68 211 SER B CA 1
ATOM 3672 C C . SER B 1 211 ? 6.78 13.24 1.185 1 95.68 211 SER B C 1
ATOM 3674 O O . SER B 1 211 ? 7.278 13.975 0.33 1 95.68 211 SER B O 1
ATOM 3676 N N . THR B 1 212 ? 5.518 12.884 1.151 1 96.91 212 THR B N 1
ATOM 3677 C CA . THR B 1 212 ? 4.627 13.267 0.061 1 96.91 212 THR B CA 1
ATOM 3678 C C . THR B 1 212 ? 4.307 14.758 0.122 1 96.91 212 THR B C 1
ATOM 3680 O O . THR B 1 212 ? 4.376 15.455 -0.892 1 96.91 212 THR B O 1
ATOM 3683 N N . LEU B 1 213 ? 4.004 15.249 1.317 1 96.23 213 LEU B N 1
ATOM 3684 C CA . LEU B 1 213 ? 3.704 16.668 1.471 1 96.23 213 LEU B CA 1
ATOM 3685 C C . LEU B 1 213 ? 4.924 17.521 1.137 1 96.23 213 LEU B C 1
ATOM 3687 O O . LEU B 1 213 ? 4.79 18.605 0.564 1 96.23 213 LEU B O 1
ATOM 3691 N N . HIS B 1 214 ? 6.061 17.012 1.485 1 93.68 214 HIS B N 1
ATOM 3692 C CA . HIS B 1 214 ? 7.286 17.74 1.177 1 93.68 214 HIS B CA 1
ATOM 3693 C C . HIS B 1 214 ? 7.503 17.841 -0.329 1 93.68 214 HIS B C 1
ATOM 3695 O O . HIS B 1 214 ? 7.874 18.901 -0.838 1 93.68 214 HIS B O 1
ATOM 3701 N N . ALA B 1 215 ? 7.268 16.77 -1.032 1 92.25 215 ALA B N 1
ATOM 3702 C CA . ALA B 1 215 ? 7.356 16.8 -2.49 1 92.25 215 ALA B CA 1
ATOM 3703 C C . ALA B 1 215 ? 6.42 17.854 -3.074 1 92.25 215 ALA B C 1
ATOM 3705 O O . ALA B 1 215 ? 6.805 18.603 -3.975 1 92.25 215 ALA B O 1
ATOM 3706 N N . LEU B 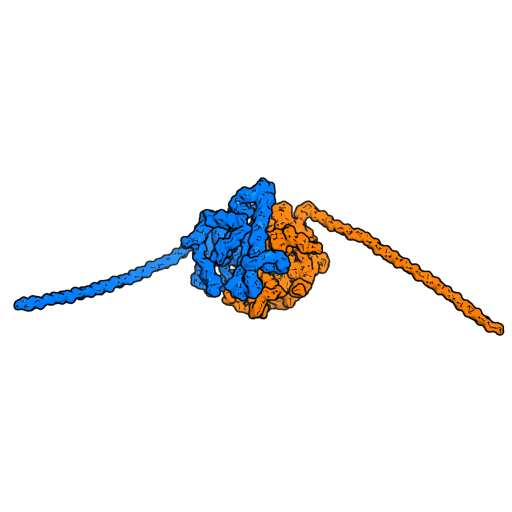1 216 ? 5.215 17.918 -2.534 1 94.42 216 LEU B N 1
ATOM 3707 C CA . LEU B 1 216 ? 4.23 18.883 -3.01 1 94.42 216 LEU B CA 1
ATOM 3708 C C . LEU B 1 216 ? 4.685 20.31 -2.726 1 94.42 216 LEU B C 1
ATOM 3710 O O . LEU B 1 216 ? 4.559 21.188 -3.582 1 94.42 216 LEU B O 1
ATOM 3714 N N . LYS B 1 217 ? 5.222 20.529 -1.593 1 92 217 LYS B N 1
ATOM 3715 C CA . LYS B 1 217 ? 5.677 21.858 -1.195 1 92 217 LYS B CA 1
ATOM 3716 C C . LYS B 1 217 ? 6.85 22.317 -2.057 1 92 217 LYS B C 1
ATOM 3718 O O . LYS B 1 217 ? 7 23.51 -2.326 1 92 217 LYS B O 1
ATOM 3723 N N . LEU B 1 218 ? 7.657 21.381 -2.435 1 87.33 218 LEU B N 1
ATOM 3724 C CA . LEU B 1 218 ? 8.775 21.711 -3.312 1 87.33 218 LEU B CA 1
ATOM 3725 C C . LEU B 1 218 ? 8.277 22.196 -4.669 1 87.33 218 LEU B C 1
ATOM 3727 O O . LEU B 1 218 ? 8.954 22.978 -5.341 1 87.33 218 LEU B O 1
ATOM 3731 N N . MET B 1 219 ? 7.101 21.862 -5.004 1 89.56 219 MET B N 1
ATOM 3732 C CA . MET B 1 219 ? 6.54 22.239 -6.298 1 89.56 219 MET B CA 1
ATOM 3733 C C . MET B 1 219 ? 5.659 23.477 -6.168 1 89.56 219 MET B C 1
ATOM 3735 O O . MET B 1 219 ? 5.595 24.298 -7.085 1 89.56 219 MET B O 1
ATOM 3739 N N . LYS B 1 220 ? 4.977 23.532 -5.083 1 92.64 220 LYS B N 1
ATOM 3740 C CA . LYS B 1 220 ? 4.074 24.635 -4.767 1 92.64 220 LYS B CA 1
ATOM 3741 C C . LYS B 1 220 ? 4.132 24.984 -3.282 1 92.64 220 LYS B C 1
ATOM 3743 O O . LYS B 1 220 ? 3.432 24.377 -2.469 1 92.64 220 LYS B O 1
ATOM 3748 N N . GLU B 1 221 ? 4.773 26.007 -2.941 1 91.73 221 GLU B N 1
ATOM 3749 C CA . GLU B 1 221 ? 5.15 26.352 -1.573 1 91.73 221 GLU B CA 1
ATOM 3750 C C . GLU B 1 221 ? 3.918 26.546 -0.694 1 91.73 221 GLU B C 1
ATOM 3752 O O . GLU B 1 221 ? 3.921 26.168 0.48 1 91.73 221 GLU B O 1
ATOM 3757 N N . ASP B 1 222 ? 2.801 27.038 -1.231 1 95.58 222 ASP B N 1
ATOM 3758 C CA . ASP B 1 222 ? 1.63 27.378 -0.428 1 95.58 222 ASP B CA 1
ATOM 3759 C C . ASP B 1 222 ? 0.577 26.274 -0.497 1 95.58 222 ASP B C 1
ATOM 3761 O O . ASP B 1 222 ? -0.594 26.505 -0.189 1 95.58 222 ASP B O 1
ATOM 3765 N N . VAL B 1 223 ? 0.978 25.067 -0.87 1 96.4 223 VAL B N 1
ATOM 3766 C CA . VAL B 1 223 ? 0.06 23.978 -1.183 1 96.4 223 VAL B CA 1
ATOM 3767 C C . VAL B 1 223 ? -0.739 23.601 0.063 1 96.4 223 VAL B C 1
ATOM 3769 O O . VAL B 1 223 ? -1.871 23.121 -0.039 1 96.4 223 VAL B O 1
ATOM 3772 N N . LEU B 1 224 ? -0.215 23.848 1.216 1 97.34 224 LEU B N 1
ATOM 3773 C CA . LEU B 1 224 ? -0.884 23.432 2.444 1 97.34 224 LEU B CA 1
ATOM 3774 C C . LEU B 1 224 ? -1.65 24.595 3.066 1 97.34 224 LEU B C 1
ATOM 3776 O O . LEU B 1 224 ? -2.197 24.467 4.164 1 97.34 224 LEU B O 1
ATOM 3780 N N . SER B 1 225 ? -1.675 25.658 2.148 1 95.55 225 SER B N 1
ATOM 3781 C CA . SER B 1 225 ? -2.468 26.794 2.608 1 95.55 225 SER B CA 1
ATOM 3782 C C . SER B 1 225 ? -3.943 26.427 2.725 1 95.55 225 SER B C 1
ATOM 3784 O O . SER B 1 225 ? -4.521 25.851 1.801 1 95.55 225 SER B O 1
ATOM 3786 N N . GLY B 1 226 ? -4.598 26.452 3.732 1 96.08 226 GLY B N 1
ATOM 3787 C CA . GLY B 1 226 ? -6.005 26.147 3.94 1 96.08 226 GLY B CA 1
ATOM 3788 C C . GLY B 1 226 ? -6.229 24.861 4.713 1 96.08 226 GLY B C 1
ATOM 3789 O O . GLY B 1 226 ? -7.371 24.475 4.969 1 96.08 226 GLY B O 1
ATOM 3790 N N . TYR B 1 227 ? -5.099 24.223 4.977 1 96.84 227 TYR B N 1
ATOM 3791 C CA . TYR B 1 227 ? -5.148 22.976 5.733 1 96.84 227 TYR B CA 1
ATOM 3792 C C . TYR B 1 227 ? -4.314 23.076 7.004 1 96.84 227 TYR B C 1
ATOM 3794 O O . TYR B 1 227 ? -3.201 22.548 7.067 1 96.84 227 TYR B O 1
ATOM 3802 N N . PRO B 1 228 ? -4.898 23.676 7.992 1 94.97 228 PRO B N 1
ATOM 3803 C CA . PRO B 1 228 ? -4.11 24.019 9.179 1 94.97 228 PRO B CA 1
ATOM 3804 C C . PRO B 1 228 ? -3.557 22.79 9.896 1 94.97 228 PRO B C 1
ATOM 3806 O O . PRO B 1 228 ? -2.436 22.823 10.41 1 94.97 228 PRO B O 1
ATOM 3809 N N . ASN B 1 229 ? -4.301 21.706 9.997 1 93.22 229 ASN B N 1
ATOM 3810 C CA . ASN B 1 229 ? -3.802 20.516 10.679 1 93.22 229 ASN B CA 1
ATOM 3811 C C . ASN B 1 229 ? -2.633 19.888 9.926 1 93.22 229 ASN B C 1
ATOM 3813 O O . ASN B 1 229 ? -1.65 19.466 10.538 1 93.22 229 ASN B O 1
ATOM 3817 N N . LEU B 1 230 ? -2.756 19.862 8.635 1 96.42 230 LEU B N 1
ATOM 3818 C CA . LEU B 1 230 ? -1.67 19.311 7.83 1 96.42 230 LEU B CA 1
ATOM 3819 C C . LEU B 1 230 ? -0.446 20.22 7.873 1 96.42 230 LEU B C 1
ATOM 3821 O O . LEU B 1 230 ? 0.688 19.739 7.912 1 96.42 230 LEU B O 1
ATOM 3825 N N . SER B 1 231 ? -0.696 21.522 7.825 1 95.8 231 SER B N 1
ATOM 3826 C CA . SER B 1 231 ? 0.401 22.476 7.952 1 95.8 231 SER B CA 1
ATOM 3827 C C . SER B 1 231 ? 1.131 22.305 9.28 1 95.8 231 SER B C 1
ATOM 3829 O O . SER B 1 231 ? 2.363 22.283 9.319 1 95.8 231 SER B O 1
ATOM 3831 N N . ASN B 1 232 ? 0.386 22.146 10.32 1 93.98 232 ASN B N 1
ATOM 3832 C CA . ASN B 1 232 ? 0.973 21.94 11.64 1 93.98 232 ASN B CA 1
ATOM 3833 C C . ASN B 1 232 ? 1.767 20.639 11.704 1 93.98 232 ASN B C 1
ATOM 3835 O O . ASN B 1 232 ? 2.858 20.6 12.276 1 93.98 232 ASN B O 1
ATOM 3839 N N . PHE B 1 233 ? 1.208 19.607 11.212 1 95.3 233 PHE B N 1
ATOM 3840 C CA . PHE B 1 233 ? 1.918 18.336 11.131 1 95.3 233 PHE B CA 1
ATOM 3841 C C . PHE B 1 233 ? 3.243 18.502 10.397 1 95.3 233 PHE B C 1
ATOM 3843 O O . PHE B 1 233 ? 4.289 18.07 10.887 1 95.3 233 PHE B O 1
ATOM 3850 N N . TYR B 1 234 ? 3.188 19.1 9.217 1 95.93 234 TYR B N 1
ATOM 3851 C CA . TYR B 1 234 ? 4.374 19.265 8.384 1 95.93 234 TYR B CA 1
ATOM 3852 C C . TYR B 1 234 ? 5.457 20.04 9.124 1 95.93 234 TYR B C 1
ATOM 3854 O O . TYR B 1 234 ? 6.617 19.621 9.156 1 95.93 234 TYR B O 1
ATOM 3862 N N . GLU B 1 235 ? 5.118 21.135 9.715 1 94.84 235 GLU B N 1
ATOM 3863 C CA . GLU B 1 235 ? 6.075 21.997 10.404 1 94.84 235 GLU B CA 1
ATOM 3864 C C . GLU B 1 235 ? 6.693 21.286 11.604 1 94.84 235 GLU B C 1
ATOM 3866 O O . GLU B 1 235 ? 7.904 21.359 11.82 1 94.84 235 GLU B O 1
ATOM 3871 N N . ARG B 1 236 ? 5.899 20.619 12.345 1 93.93 236 ARG B N 1
ATOM 3872 C CA . ARG B 1 236 ? 6.387 19.881 13.505 1 93.93 236 ARG B CA 1
ATOM 3873 C C . ARG B 1 236 ? 7.355 18.779 13.086 1 93.93 236 ARG B C 1
ATOM 3875 O O . ARG B 1 236 ? 8.447 18.659 13.646 1 93.93 236 ARG B O 1
ATOM 3882 N N . PHE B 1 237 ? 6.886 17.994 12.139 1 95.04 237 PHE B N 1
ATOM 3883 C CA . PHE B 1 237 ? 7.692 16.87 11.675 1 95.04 237 PHE B CA 1
ATOM 3884 C C . PHE B 1 237 ? 9.019 17.355 11.105 1 95.04 237 PHE B C 1
ATOM 3886 O O . PHE B 1 237 ? 10.064 16.745 11.345 1 95.04 237 PHE B O 1
ATOM 3893 N N . ALA B 1 238 ? 9.007 18.486 10.403 1 93.09 238 ALA B N 1
ATOM 3894 C CA . ALA B 1 238 ? 10.193 19.048 9.761 1 93.09 238 ALA B CA 1
ATOM 3895 C C . ALA B 1 238 ? 11.219 19.495 10.798 1 93.09 238 ALA B C 1
ATOM 3897 O O . ALA B 1 238 ? 12.421 19.509 10.525 1 93.09 238 ALA B O 1
ATOM 3898 N N . LYS B 1 239 ? 10.784 19.767 11.967 1 92.48 239 LYS B N 1
ATOM 3899 C CA . LYS B 1 239 ? 11.659 20.31 13.002 1 92.48 239 LYS B CA 1
ATOM 3900 C C . LYS B 1 239 ? 12.291 19.195 13.829 1 92.48 239 LYS B C 1
ATOM 3902 O O . LYS B 1 239 ? 13.238 19.433 14.581 1 92.48 239 LYS B O 1
ATOM 3907 N N . GLU B 1 240 ? 11.789 17.998 13.685 1 92.38 240 GLU B N 1
ATOM 3908 C CA . GLU B 1 240 ? 12.364 16.884 14.433 1 92.38 240 GLU B CA 1
ATOM 3909 C C . GLU B 1 240 ? 13.816 16.64 14.03 1 92.38 240 GLU B C 1
ATOM 3911 O O . GLU B 1 240 ? 14.163 16.734 12.851 1 92.38 240 GLU B O 1
ATOM 3916 N N . GLU B 1 241 ? 14.645 16.286 15.046 1 92.09 241 GLU B N 1
ATOM 3917 C CA . GLU B 1 241 ? 16.066 16.054 14.809 1 92.09 241 GLU B CA 1
ATOM 3918 C C . GLU B 1 241 ? 16.281 14.93 13.8 1 92.09 241 GLU B C 1
ATOM 3920 O O . GLU B 1 241 ? 17.108 15.052 12.894 1 92.09 241 GLU B O 1
ATOM 3925 N N . ALA B 1 242 ? 15.526 13.907 13.945 1 91.88 242 ALA B N 1
ATOM 3926 C CA . ALA B 1 242 ? 15.652 12.773 13.032 1 91.88 242 ALA B CA 1
ATOM 3927 C C . ALA B 1 242 ? 15.333 13.186 11.598 1 91.88 242 ALA B C 1
ATOM 3929 O O . ALA B 1 242 ? 16.006 12.757 10.658 1 91.88 242 ALA B O 1
ATOM 3930 N N . THR B 1 243 ? 14.313 14.029 11.42 1 93.14 243 THR B N 1
ATOM 3931 C CA . THR B 1 243 ? 13.931 14.508 10.096 1 93.14 243 THR B CA 1
ATOM 3932 C C . THR B 1 243 ? 15.016 15.409 9.513 1 93.14 243 THR B C 1
ATOM 3934 O O . THR B 1 243 ? 15.407 15.248 8.355 1 93.14 243 THR B O 1
ATOM 3937 N N . GLN B 1 244 ? 15.552 16.248 10.29 1 90.17 244 GLN B N 1
ATOM 3938 C CA . GLN B 1 244 ? 16.584 17.178 9.845 1 90.17 244 GLN B CA 1
ATOM 3939 C C . GLN B 1 244 ? 17.843 16.434 9.407 1 90.17 244 GLN B C 1
ATOM 3941 O O . GLN B 1 244 ? 18.527 16.857 8.473 1 90.17 244 GLN B O 1
ATOM 3946 N N . SER B 1 245 ? 18.125 15.368 10.073 1 87.75 245 SER B N 1
ATOM 3947 C CA . SER B 1 245 ? 19.318 14.598 9.737 1 87.75 245 SER B CA 1
ATOM 3948 C C . SER B 1 245 ? 19.19 13.953 8.361 1 87.75 245 SER B C 1
ATOM 3950 O O . SER B 1 245 ? 20.195 13.608 7.735 1 87.75 245 SER B O 1
ATOM 3952 N N . VAL B 1 246 ? 17.938 13.772 7.894 1 87.39 246 VAL B N 1
ATOM 3953 C CA . VAL B 1 246 ? 17.698 13.209 6.57 1 87.39 246 VAL B CA 1
ATOM 3954 C C . VAL B 1 246 ? 17.685 14.325 5.528 1 87.39 246 VAL B C 1
ATOM 3956 O O . VAL B 1 246 ? 18.233 14.168 4.434 1 87.39 246 VAL B O 1
ATOM 3959 N N . LEU B 1 247 ? 17.115 15.531 5.876 1 82.56 247 LEU B N 1
ATOM 3960 C CA . LEU B 1 247 ? 16.889 16.63 4.943 1 82.56 247 LEU B CA 1
ATOM 3961 C C . LEU B 1 247 ? 18.171 17.425 4.719 1 82.56 247 LEU B C 1
ATOM 3963 O O . LEU B 1 247 ? 18.355 18.028 3.659 1 82.56 247 LEU B O 1
ATOM 3967 N N . LYS B 1 248 ? 18.938 17.613 5.665 1 70.84 248 LYS B N 1
ATOM 3968 C CA . LYS B 1 248 ? 20.048 18.559 5.611 1 70.84 248 LYS B CA 1
ATOM 3969 C C . LYS B 1 248 ? 21.081 18.137 4.57 1 70.84 248 LYS B C 1
ATOM 3971 O O . LYS B 1 248 ? 21.227 16.947 4.28 1 70.84 248 LYS B O 1
ATOM 3976 N N . ASP B 1 249 ? 21.457 19.224 4.038 1 57.84 249 ASP B N 1
ATOM 3977 C CA . ASP B 1 249 ? 22.563 19.114 3.092 1 57.84 249 ASP B CA 1
ATOM 3978 C C . ASP B 1 249 ? 23.698 18.272 3.67 1 57.84 249 ASP B C 1
ATOM 3980 O O . ASP B 1 249 ? 24.141 18.506 4.797 1 57.84 249 ASP B O 1
ATOM 3984 N N . GLY B 1 250 ? 24.064 17.219 2.925 1 55 250 GLY B N 1
ATOM 3985 C CA . GLY B 1 250 ? 25.021 16.262 3.458 1 55 250 GLY B CA 1
ATOM 3986 C C . GLY B 1 250 ? 24.374 15.173 4.292 1 55 250 GLY B C 1
ATOM 3987 O O . GLY B 1 250 ? 25.064 14.309 4.838 1 55 250 GLY B O 1
ATOM 3988 N N . GLY B 1 251 ? 23.042 15.4 4.394 1 55.82 251 GLY B N 1
ATOM 3989 C CA . GLY B 1 251 ? 22.372 14.327 5.111 1 55.82 251 GLY B CA 1
ATOM 3990 C C . GLY B 1 251 ? 22.15 13.09 4.261 1 55.82 251 GLY B C 1
ATOM 3991 O O . GLY B 1 251 ? 22.89 12.845 3.306 1 55.82 251 GLY B O 1
ATOM 3992 N N . GLN B 1 252 ? 21.398 12.237 4.818 1 59.98 252 GLN B N 1
ATOM 3993 C CA . GLN B 1 252 ? 21.248 10.934 4.179 1 59.98 252 GLN B CA 1
ATOM 3994 C C . GLN B 1 252 ? 20.439 11.044 2.89 1 59.98 252 GLN B C 1
ATOM 3996 O O . GLN B 1 252 ? 20.326 10.074 2.137 1 59.98 252 GLN B O 1
ATOM 4001 N N . MET B 1 253 ? 19.668 12.211 2.682 1 62.65 253 MET B N 1
ATOM 4002 C CA . MET B 1 253 ? 18.933 12.392 1.433 1 62.65 253 MET B CA 1
ATOM 4003 C C . MET B 1 253 ? 19.388 13.657 0.713 1 62.65 253 MET B C 1
ATOM 4005 O O . MET B 1 253 ? 19.174 14.767 1.202 1 62.65 253 MET B O 1
ATOM 4009 N N . PRO B 1 254 ? 20.436 13.578 -0.029 1 50.04 254 PRO B N 1
ATOM 4010 C CA . PRO B 1 254 ? 20.948 14.824 -0.603 1 50.04 254 PRO B CA 1
ATOM 4011 C C . PRO B 1 254 ? 19.874 15.617 -1.345 1 50.04 254 PRO B C 1
ATOM 4013 O O . PRO B 1 254 ? 19.914 16.85 -1.362 1 50.04 254 PRO B O 1
ATOM 4016 N N . GLY B 1 255 ? 19.059 15.109 -2.53 1 50.16 255 GLY B N 1
ATOM 4017 C CA . GLY B 1 255 ? 18.808 15.767 -3.802 1 50.16 255 GLY B CA 1
ATOM 4018 C C . GLY B 1 255 ? 17.511 16.554 -3.821 1 50.16 255 GLY B C 1
ATOM 4019 O O . GLY B 1 255 ? 16.698 16.444 -2.9 1 50.16 255 GLY B O 1
ATOM 4020 N N . ALA B 1 256 ? 17.514 17.74 -4.579 1 46.92 256 ALA B N 1
ATOM 4021 C CA . ALA B 1 256 ? 16.454 18.615 -5.073 1 46.92 256 ALA B CA 1
ATOM 4022 C C . ALA B 1 256 ? 15.396 17.82 -5.832 1 46.92 256 ALA B C 1
ATOM 4024 O O . ALA B 1 256 ? 15.708 16.816 -6.477 1 46.92 256 ALA B O 1
ATOM 4025 N N . PHE B 1 257 ? 14.126 17.865 -5.412 1 46.12 257 PHE B N 1
ATOM 4026 C CA . PHE B 1 257 ? 13.02 17.387 -6.234 1 46.12 257 PHE B CA 1
ATOM 4027 C C . PHE B 1 257 ? 13.242 17.741 -7.699 1 46.12 257 PHE B C 1
ATOM 4029 O O . PHE B 1 257 ? 12.923 16.95 -8.59 1 46.12 257 PHE B O 1
ATOM 4036 N N . GLY B 1 258 ? 13.654 19.013 -8.017 1 45.32 258 GLY B N 1
ATOM 4037 C CA . GLY B 1 258 ? 13.759 19.564 -9.359 1 45.32 258 GLY B CA 1
ATOM 4038 C C . GLY B 1 258 ? 14.573 18.697 -10.3 1 45.32 258 GLY B C 1
ATOM 4039 O O . GLY B 1 258 ? 14.442 18.803 -11.521 1 45.32 258 GLY B O 1
ATOM 4040 N N . GLN B 1 259 ? 15.618 18.119 -9.89 1 42.58 259 GLN B N 1
ATOM 4041 C CA . GLN B 1 259 ? 16.377 17.307 -10.835 1 42.58 259 GLN B CA 1
ATOM 4042 C C . GLN B 1 259 ? 15.539 16.144 -11.358 1 42.58 259 GLN B C 1
ATOM 4044 O O . GLN B 1 259 ? 15.83 15.59 -12.421 1 42.58 259 GLN B O 1
ATOM 4049 N N . TYR B 1 260 ? 14.713 15.579 -10.71 1 44.33 260 TYR B N 1
ATOM 4050 C CA . TYR B 1 260 ? 14.054 14.308 -10.987 1 44.33 260 TYR B CA 1
ATOM 4051 C C . TYR B 1 260 ? 13.011 14.463 -12.088 1 44.33 260 TYR B C 1
ATOM 4053 O O . TYR B 1 260 ? 12.843 13.571 -12.923 1 44.33 260 TYR B O 1
ATOM 4061 N N . PHE B 1 261 ? 12.04 15.317 -11.844 1 43.92 261 PHE B N 1
ATOM 4062 C CA . PHE B 1 261 ? 10.969 15.31 -12.833 1 43.92 261 PHE B CA 1
ATOM 4063 C C . PHE B 1 261 ? 11.365 16.112 -14.067 1 43.92 261 PHE B C 1
ATOM 4065 O O . PHE B 1 261 ? 10.578 16.245 -15.007 1 43.92 261 PHE B O 1
ATOM 4072 N N . GLN B 1 262 ? 12.458 16.761 -13.903 1 36.93 262 GLN B N 1
ATOM 4073 C CA . GLN B 1 262 ? 12.954 17.322 -15.156 1 36.93 262 GLN B CA 1
ATOM 4074 C C . GLN B 1 262 ? 13.732 16.281 -15.955 1 36.93 262 GLN B C 1
ATOM 4076 O O . GLN B 1 262 ? 14.42 16.619 -16.921 1 36.93 262 GLN B O 1
ATOM 4081 N N . LEU B 1 263 ? 13.636 14.973 -15.494 1 31.96 263 LEU B N 1
ATOM 4082 C CA . LEU B 1 263 ? 14.418 14.18 -16.436 1 31.96 263 LEU B CA 1
ATOM 4083 C C . LEU B 1 263 ? 13.76 14.166 -17.812 1 31.96 263 LEU B C 1
ATOM 4085 O O . LEU B 1 263 ? 12.543 14.006 -17.921 1 31.96 263 LEU B O 1
#

Organism: NCBI:txid2562239

Sequence (526 aa):
MARSSRWPWLALAALGLAVAFVNSPRSERRSRVARGALKFTYFPLWAKGPAAALALQHSGLEWEGAFPEDWKTLKGTTPFLELPVLETEDAGTIGHELAILQYIATKSQKMGGAVREMAISSQLMCEAEDIYQKLAKIKQGLITGEEAAGFWTDENDQIHNRNFGLKVYLRLLEAFYSKCAKESGDGVKLDALGGRFTSSGVSVGECKLFSTLHALKLMKEDVLSGYPNLSNFYERFAKEEATQSVLKDGGQMPGAFGQYFQLMARSSRWPWLALAALGLAVAFVNSPRSERRSRVARGALKFTYFPLWAKGPAAALALQHSGLEWEGAFPEDWKTLKGTTPFLELPVLETEDAGTIGHELAILQYIATKSQKMGGAVREMAISSQLMCEAEDIYQKLAKIKQGLITGEEAAGFWTDENDQIHNRNFGLKVYLRLLEAFYSKCAKESGDGVKLDALGGRFTSSGVSVGECKLFSTLHALKLMKEDVLSGYPNLSNFYERFAKEEATQSVLKDGGQMPGAFGQYFQL

InterPro domains:
  IPR004045 Glutathione S-transferase, N-terminal [PS50404] (36-112)
  IPR010987 Glutathione S-transferase, C-terminal-like [PS50405] (114-257)
  IPR036249 Thioredoxin-like superfamily [SSF52833] (38-107)
  IPR036282 Glutathione S-transferase, C-terminal domain superfamily [SSF47616] (199-260)
  IPR050213 Glutathione S-transferase superfamily [PTHR11571] (38-247)

Solvent-accessible surface area (backbone atoms only — not comparable to full-atom values): 29589 Å² total; per-residue (Å²): 138,86,80,78,82,78,80,81,84,81,79,81,80,81,78,78,77,77,77,75,78,74,77,69,76,77,70,75,73,72,71,72,68,54,92,86,42,32,41,36,37,25,62,69,40,70,65,64,28,48,24,47,52,41,32,42,51,64,34,71,56,59,65,44,80,42,64,72,90,51,56,81,73,50,35,82,78,34,71,71,61,51,71,26,35,38,41,43,91,77,54,42,73,36,32,51,55,68,24,44,34,51,47,50,36,70,72,19,87,41,24,34,79,48,69,34,46,47,42,53,23,35,35,37,30,52,55,29,46,54,53,44,52,52,53,51,34,37,64,70,62,52,34,56,67,70,61,45,70,28,30,80,70,28,66,60,80,80,51,74,92,67,72,52,15,51,50,38,55,53,50,36,53,42,51,47,48,56,48,45,24,61,59,60,66,75,63,41,46,55,77,67,39,68,48,44,82,43,85,73,39,66,29,45,11,55,26,32,32,44,44,39,52,50,54,48,34,75,75,35,77,65,68,52,66,90,32,66,64,53,40,43,24,47,57,51,52,56,65,33,68,51,41,38,52,32,63,34,86,86,28,80,35,46,71,61,61,66,64,63,66,65,101,138,86,79,78,80,79,78,82,81,79,79,80,79,79,78,78,79,75,78,75,77,74,76,68,74,76,70,73,72,72,70,73,68,54,93,87,42,33,43,36,38,24,63,65,42,68,67,64,28,49,25,47,53,41,33,42,51,64,32,70,56,57,64,44,81,43,63,73,91,49,55,82,73,48,33,79,76,34,71,72,61,51,72,25,35,38,40,45,91,76,54,42,73,36,33,49,54,69,26,43,36,51,47,50,35,71,72,18,87,41,24,34,81,48,68,36,46,47,43,52,23,35,34,38,30,52,53,29,46,55,53,44,52,52,52,51,34,36,65,70,61,53,33,55,67,69,62,44,70,28,29,80,69,28,67,61,79,80,50,75,92,68,73,52,17,51,50,36,54,52,50,38,51,41,52,46,49,56,47,45,22,60,58,61,63,75,64,41,46,54,78,69,38,67,47,44,80,43,87,75,37,67,28,44,11,54,26,31,32,45,45,41,52,50,55,47,34,75,76,35,75,66,68,50,64,91,32,67,64,53,41,43,24,47,55,51,53,58,65,34,68,50,42,38,52,33,61,33,84,84,27,81,38,61,45,62,56,70,66,60,69,67,102

Secondary structure (DSSP, 8-state):
----------------------------------TTPEEEE--SSSSSHHHHHHHHHHH---EEEE--S-HHHHHTTSTTS-S-EEEETTTEEEESHHHHHHHHHHH-SSS--SHHHHHHHHHHHHHHHHHHHHHHHHHTTSS-HHHHHTTTT------GGG---HHHHHHHHHHHHHHHHHHSSS---GGGGTS-S-SSS--HHHHHHHHHHHHHHHH-TTTTTT-HHHHHHHHHHHHSHHHHHHHSTTSSS-S-GGGTTT-/----------------------------------TTPEEEE--SSSSSHHHHHHHHHHH---EEEE--S-HHHHHTTSTTS-S-EEEETTTEEEESHHHHHHHHHHH-TTS--SHHHHHHHHHHHHHHHHHHHHHHHHHTTSS-HHHHHTTTT------GGG---HHHHHHHHHHHHHHHHHHSSS---GGGGTS-S-SSS--HHHHHHHHHHHHHHHH-TTTTTT-HHHHHHHHHHHHSHHHHHHHSTTSS----STTTTT-

Radius of gyration: 30.54 Å; Cα contacts (8 Å, |Δi|>4): 763; chains: 2; bounding box: 169×89×69 Å